Protein AF-A0AAN8ESZ0-F1 (afdb_monomer_lite)

Foldseek 3Di:
DDDDDDDDDDDDPDPPPPDPPPPPPPPPPPPPPPPQVWDWDFLLVVCVVLPDPAAWEQPQLVNLVCVVVRTDTDGQAAGETEAEPVRCVVPPPDDPPNHDYWYKYDPPPDQWIWTDDVAIFIAGDADFDDDRNYTYGPPSVLSSVRVVVGGDQQAPQDDPPDPDLQAPDDFVVVVVVVVVVQVVCVVLPWHKDWDDQQVVCCRYRVTRRRPDPDTDIDTPPVSDDVVSVVVQCVCPPHHDPDDDDDDFLLVVCVVLPDPAAWEQPQLVNLVCVVVRNDDDDQAAGETEAEPVCVVVPPPDDPVSHDYWYWYDDPPDQWIWTDDVATFTAGDADFDDRRNYTYGPPSVLVSVRVLVGGDAQAPQDDQPDPDQAAPDDFVVQVVVVVVVQVVLVVLVWHKDFDDQQLLCCRQRVGRRRPDPDGDIDTWLVSDDPVVVVVLCQCPPHHDFKFADDRPPDDTPPPPSPDDVVVRCCQFANPVSNHDPPDPPDDSQPRTPNHDDDDDDDPVVCVVGIDGHDHDPDDD

Radius of gyration: 37.1 Å; chains: 1; bounding box: 101×62×95 Å

Secondary structure (DSSP, 8-state):
--------------------------------------EEE-HHHHHHHH--SS-EEE--HHHHHHHHTT-EEE-SSPEEEEEEGGGGGGSTT---TTEEEEEEE--TT-SEEEEESSSEEEEE---EEEETTEEEESSHHHHHHHHHH-B-----------S----SS-HHHHHHHHHHHHHHHHHTT---EE-HHHHHHHHHHSS--TT-S---EE--GGG--HHHHHHHHHTSSS-------PPPHHHHHHHH--SS-EEE--HHHHHHHHTT-----SSPEEEEEEGGGGGGGTT---TTEEEEEEE--TTSSEEEEESSSEEEEE---EEEETTEEEESSHHHHHHHHHT-B-----------S----SS-HHHHHHHHHHHHHHHHTTT---EE-HHHHHHHHHHSS--TT-S---EE--GGG--HHHHHHHHHTSSS---EEES-TT-S--TTSSTTS-THHHHHHHH-TTTTS----TT--HHHHSTT--------HHHHHHHEEE---PPPP-

Structure (mmCIF, N/CA/C/O backbone):
data_AF-A0AAN8ESZ0-F1
#
_entry.id   AF-A0AAN8ESZ0-F1
#
loop_
_atom_site.group_PDB
_atom_site.id
_atom_site.type_symbol
_atom_site.label_atom_id
_atom_site.label_alt_id
_atom_site.label_comp_id
_atom_site.label_asym_id
_atom_site.label_entity_id
_atom_site.label_seq_id
_atom_site.pdbx_PDB_ins_code
_atom_site.Cartn_x
_atom_site.Cartn_y
_atom_site.Cartn_z
_atom_site.occupancy
_atom_site.B_iso_or_equiv
_atom_site.auth_seq_id
_atom_site.auth_comp_id
_atom_site.auth_asym_id
_atom_site.auth_atom_id
_atom_site.pdbx_PDB_model_num
ATOM 1 N N . MET A 1 1 ? 65.295 -17.197 48.668 1.00 33.69 1 MET A N 1
ATOM 2 C CA . MET A 1 1 ? 65.569 -15.833 48.162 1.00 33.69 1 MET A CA 1
ATOM 3 C C . MET A 1 1 ? 64.250 -15.180 47.763 1.00 33.69 1 MET A C 1
ATOM 5 O O . MET A 1 1 ? 63.586 -15.771 46.934 1.00 33.69 1 MET A O 1
ATOM 9 N N . ARG A 1 2 ? 63.915 -14.032 48.394 1.00 28.88 2 ARG A N 1
ATOM 10 C CA . ARG A 1 2 ? 63.082 -12.872 47.951 1.00 28.88 2 ARG A CA 1
ATOM 11 C C . ARG A 1 2 ? 61.768 -13.123 47.170 1.00 28.88 2 ARG A C 1
ATOM 13 O O . ARG A 1 2 ? 61.773 -13.858 46.206 1.00 28.88 2 ARG A O 1
ATOM 20 N N . ARG A 1 3 ? 60.655 -12.402 47.352 1.00 33.53 3 ARG A N 1
ATOM 21 C CA . ARG A 1 3 ? 60.086 -11.440 48.327 1.00 33.53 3 ARG A CA 1
ATOM 22 C C . ARG A 1 3 ? 58.669 -11.103 47.782 1.00 33.53 3 ARG A C 1
ATOM 24 O O . ARG A 1 3 ? 58.384 -11.363 46.622 1.00 33.53 3 ARG A O 1
ATOM 31 N N . HIS A 1 4 ? 57.821 -10.543 48.640 1.00 33.81 4 HIS A N 1
ATOM 32 C CA . HIS A 1 4 ? 56.409 -10.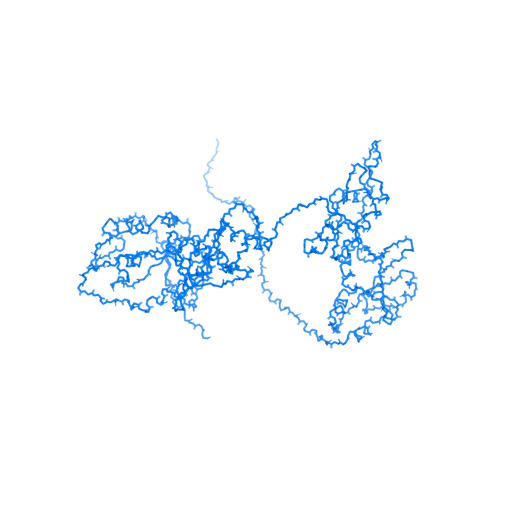147 48.477 1.00 33.81 4 HIS A CA 1
ATOM 33 C C . HIS A 1 4 ? 56.039 -9.304 47.229 1.00 33.81 4 HIS A C 1
ATOM 35 O O . HIS A 1 4 ? 56.905 -8.611 46.706 1.00 33.81 4 HIS A O 1
ATOM 41 N N . TRP A 1 5 ? 54.749 -9.267 46.841 1.00 28.98 5 TRP A N 1
ATOM 42 C CA . TRP A 1 5 ? 53.805 -8.137 47.063 1.00 28.98 5 TRP A CA 1
ATOM 43 C C . TRP A 1 5 ? 52.435 -8.365 46.372 1.00 28.98 5 TRP A C 1
ATOM 45 O O . TRP A 1 5 ? 52.357 -8.796 45.226 1.00 28.98 5 TRP A O 1
ATOM 55 N N . LEU A 1 6 ? 51.360 -8.044 47.101 1.00 33.94 6 LEU A N 1
ATOM 56 C CA . LEU A 1 6 ? 50.016 -7.699 46.603 1.00 33.94 6 LEU A CA 1
ATOM 57 C C . LEU A 1 6 ? 50.038 -6.304 45.941 1.00 33.94 6 LEU A C 1
ATOM 59 O O . LEU A 1 6 ? 50.842 -5.490 46.369 1.00 33.94 6 LEU A O 1
ATOM 63 N N . PHE A 1 7 ? 49.136 -6.017 44.987 1.00 28.28 7 PHE A N 1
ATOM 64 C CA . PHE A 1 7 ? 48.244 -4.826 44.885 1.00 28.28 7 PHE A CA 1
ATOM 65 C C . PHE A 1 7 ? 47.735 -4.590 43.431 1.00 28.28 7 PHE A C 1
ATOM 67 O O . PHE A 1 7 ? 48.502 -4.258 42.539 1.00 28.28 7 PHE A O 1
ATOM 74 N N . ILE A 1 8 ? 46.420 -4.795 43.232 1.00 32.09 8 ILE A N 1
ATOM 75 C CA . ILE A 1 8 ? 45.377 -3.830 42.782 1.00 32.09 8 ILE A CA 1
ATOM 76 C C . ILE A 1 8 ? 45.562 -2.987 41.486 1.00 32.09 8 ILE A C 1
ATOM 78 O O . ILE A 1 8 ? 46.419 -2.118 41.448 1.00 32.09 8 ILE A O 1
ATOM 82 N N . ILE A 1 9 ? 44.591 -3.183 40.554 1.00 32.25 9 ILE A N 1
ATOM 83 C CA . ILE A 1 9 ? 43.847 -2.256 39.632 1.00 32.25 9 ILE A CA 1
ATOM 84 C C . ILE A 1 9 ? 44.745 -1.371 38.710 1.00 32.25 9 ILE A C 1
ATOM 86 O O . ILE A 1 9 ? 45.661 -0.724 39.180 1.00 32.25 9 ILE A O 1
ATOM 90 N N . ILE A 1 10 ? 44.589 -1.228 37.383 1.00 30.02 10 ILE A N 1
ATOM 91 C CA . ILE A 1 10 ? 43.442 -0.775 36.571 1.00 30.02 10 ILE A CA 1
ATOM 92 C C . ILE A 1 10 ? 43.745 -1.000 35.062 1.00 30.02 10 ILE A C 1
ATOM 94 O O . ILE A 1 10 ? 44.902 -1.014 34.659 1.00 30.02 10 ILE A O 1
ATOM 98 N N . LEU A 1 11 ? 42.676 -0.989 34.252 1.00 30.67 11 LEU A N 1
ATOM 99 C CA . LEU A 1 11 ? 42.562 -0.449 32.881 1.00 30.67 11 LEU A CA 1
ATOM 100 C C . LEU A 1 11 ? 42.791 -1.372 31.666 1.00 30.67 11 LEU A C 1
ATOM 102 O O . LEU A 1 11 ? 43.859 -1.923 31.435 1.00 30.67 11 LEU A O 1
ATOM 106 N N . SER A 1 12 ? 41.771 -1.322 30.798 1.00 31.59 12 SER A N 1
ATOM 107 C CA . SER A 1 12 ? 41.772 -1.541 29.341 1.00 31.59 12 SER A CA 1
ATOM 108 C C . SER A 1 12 ? 41.396 -2.922 28.787 1.00 31.59 12 SER A C 1
ATOM 110 O O . SER A 1 12 ? 42.087 -3.500 27.958 1.00 31.59 12 SER A O 1
ATOM 112 N N . SER A 1 13 ? 40.185 -3.391 29.098 1.00 35.81 13 SER A N 1
ATOM 113 C CA . SER A 1 13 ? 39.407 -4.126 28.093 1.00 35.81 13 SER A CA 1
ATOM 114 C C . SER A 1 13 ? 38.679 -3.114 27.202 1.00 35.81 13 SER A C 1
ATOM 116 O O . SER A 1 13 ? 37.660 -2.539 27.574 1.00 35.81 13 SER A O 1
ATOM 118 N N . ILE A 1 14 ? 39.251 -2.859 26.025 1.00 37.50 14 ILE A N 1
ATOM 119 C CA . ILE A 1 14 ? 38.592 -2.168 24.915 1.00 37.50 14 ILE A CA 1
ATOM 120 C C . ILE A 1 14 ? 37.716 -3.208 24.203 1.00 37.50 14 ILE A C 1
ATOM 122 O O . ILE A 1 14 ? 38.262 -4.057 23.498 1.00 37.50 14 ILE A O 1
ATOM 126 N N . PRO A 1 15 ? 36.376 -3.176 24.296 1.00 38.47 15 PRO A N 1
ATOM 127 C CA . PRO A 1 15 ? 35.593 -3.520 23.130 1.00 38.47 15 PRO A CA 1
ATOM 128 C C . PRO A 1 15 ? 35.748 -2.350 22.156 1.00 38.47 15 PRO A C 1
ATOM 130 O O . PRO A 1 15 ? 35.459 -1.201 22.495 1.00 38.47 15 PRO A O 1
ATOM 133 N N . ILE A 1 16 ? 36.240 -2.628 20.949 1.00 34.19 16 ILE A N 1
ATOM 134 C CA . ILE A 1 16 ? 36.165 -1.681 19.838 1.00 34.19 16 ILE A CA 1
ATOM 135 C C . ILE A 1 16 ? 34.673 -1.461 19.574 1.00 34.19 16 ILE A C 1
ATOM 137 O O . ILE A 1 16 ? 34.026 -2.237 18.876 1.00 34.19 16 ILE A O 1
ATOM 141 N N . LEU A 1 17 ? 34.110 -0.416 20.176 1.00 30.70 17 LEU A N 1
ATOM 142 C CA . LEU A 1 17 ? 32.884 0.198 19.705 1.00 30.70 17 LEU A CA 1
ATOM 143 C C . LEU A 1 17 ? 33.327 1.306 18.751 1.00 30.70 17 LEU A C 1
ATOM 145 O O . LEU A 1 17 ? 33.801 2.358 19.182 1.00 30.70 17 LEU A O 1
ATOM 149 N N . LEU A 1 18 ? 33.214 1.056 17.447 1.00 26.67 18 LEU A N 1
ATOM 150 C CA . LEU A 1 18 ? 33.277 2.116 16.447 1.00 26.67 18 LEU A CA 1
ATOM 151 C C . LEU A 1 18 ? 32.110 3.074 16.704 1.00 26.67 18 LEU A C 1
ATOM 153 O O . LEU A 1 18 ? 30.980 2.855 16.272 1.00 26.67 18 LEU A O 1
ATOM 157 N N . PHE A 1 19 ? 32.394 4.141 17.443 1.00 24.61 19 PHE A N 1
ATOM 158 C CA . PHE A 1 19 ? 31.539 5.309 17.545 1.00 24.61 19 PHE A CA 1
ATOM 159 C C . PHE A 1 19 ? 31.747 6.148 16.280 1.00 24.61 19 PHE A C 1
ATOM 161 O O . PHE A 1 19 ? 32.675 6.950 16.195 1.00 24.61 19 PHE A O 1
ATOM 168 N N . PHE A 1 20 ? 30.860 6.008 15.295 1.00 29.19 20 PHE A N 1
ATOM 169 C CA . PHE A 1 20 ? 30.641 7.101 14.353 1.00 29.19 20 PHE A CA 1
ATOM 170 C C . PHE A 1 20 ? 29.794 8.161 15.057 1.00 29.19 20 PHE A C 1
ATOM 172 O O . PHE A 1 20 ? 28.565 8.122 15.042 1.00 29.19 20 PHE A O 1
ATOM 179 N N . ILE A 1 21 ? 30.460 9.132 15.686 1.00 25.30 21 ILE A N 1
ATOM 180 C CA . ILE A 1 21 ? 29.839 10.420 15.991 1.00 25.30 21 ILE A CA 1
ATOM 181 C C . ILE A 1 21 ? 29.748 11.177 14.665 1.00 25.30 21 ILE A C 1
ATOM 183 O O . ILE A 1 21 ? 30.644 11.940 14.308 1.00 25.30 21 ILE A O 1
ATOM 187 N N . PHE A 1 22 ? 28.644 11.015 13.937 1.00 28.17 22 PHE A N 1
ATOM 188 C CA . PHE A 1 22 ? 28.219 12.093 13.053 1.00 28.17 22 PHE A CA 1
ATOM 189 C C . PHE A 1 22 ? 27.623 13.182 13.933 1.00 28.17 22 PHE A C 1
ATOM 191 O O . PHE A 1 22 ? 26.449 13.166 14.302 1.00 28.17 22 PHE A O 1
ATOM 198 N N . LYS A 1 23 ? 28.467 14.153 14.285 1.00 24.92 23 LYS A N 1
ATOM 199 C CA . LYS A 1 23 ? 28.004 15.446 14.764 1.00 24.92 23 LYS A CA 1
ATOM 200 C C . LYS A 1 23 ? 27.279 16.097 13.594 1.00 24.92 23 LYS A C 1
ATOM 202 O O . LYS A 1 23 ? 27.895 16.754 12.758 1.00 24.92 23 LYS A O 1
ATOM 207 N N . SER A 1 24 ? 25.962 15.919 13.550 1.00 28.09 24 SER A N 1
ATOM 208 C CA . SER A 1 24 ? 25.091 16.858 12.862 1.00 28.09 24 SER A CA 1
ATOM 209 C C . SER A 1 24 ? 25.285 18.206 13.551 1.00 28.09 24 SER A C 1
ATOM 211 O O . SER A 1 24 ? 24.649 18.536 14.551 1.00 28.09 24 SER A O 1
ATOM 213 N N . ARG A 1 25 ? 26.223 19.005 13.033 1.00 28.64 25 ARG A N 1
ATOM 214 C CA . ARG A 1 25 ? 25.952 20.428 12.969 1.00 28.64 25 ARG A CA 1
ATOM 215 C C . ARG A 1 25 ? 24.773 20.525 12.019 1.00 28.64 25 ARG A C 1
ATOM 217 O O . ARG A 1 25 ? 24.943 20.415 10.808 1.00 28.64 25 ARG A O 1
ATOM 224 N N . ASN A 1 26 ? 23.602 20.760 12.595 1.00 29.20 26 ASN A N 1
ATOM 225 C CA . ASN A 1 26 ? 22.542 21.473 11.914 1.00 29.20 26 ASN A CA 1
ATOM 226 C C . ASN A 1 26 ? 23.102 22.878 11.629 1.00 29.20 26 ASN A C 1
ATOM 228 O O . ASN A 1 26 ? 22.824 23.852 12.322 1.00 29.20 26 ASN A O 1
ATOM 232 N N . VAL A 1 27 ? 24.012 22.968 10.655 1.00 28.72 27 VAL A N 1
ATOM 233 C CA . VAL A 1 27 ? 24.152 24.190 9.894 1.00 28.72 27 VAL A CA 1
ATOM 234 C C . VAL A 1 27 ? 22.808 24.258 9.206 1.00 28.72 27 VAL A C 1
ATOM 236 O O . VAL A 1 27 ? 22.515 23.433 8.342 1.00 28.72 27 VAL A O 1
ATOM 239 N N . ASN A 1 28 ? 21.986 25.216 9.627 1.00 29.22 28 ASN A N 1
ATOM 240 C CA . ASN A 1 28 ? 21.052 25.847 8.721 1.00 29.22 28 ASN A CA 1
ATOM 241 C C . ASN A 1 28 ? 21.876 26.261 7.498 1.00 29.22 28 ASN A C 1
ATOM 243 O O . ASN A 1 28 ? 22.350 27.391 7.392 1.00 29.22 28 ASN A O 1
ATOM 247 N N . ARG A 1 29 ? 22.067 25.336 6.553 1.00 28.48 29 ARG A N 1
ATOM 248 C CA . ARG A 1 29 ? 22.160 25.710 5.164 1.00 28.48 29 ARG A CA 1
ATOM 249 C C . ARG A 1 29 ? 20.761 26.240 4.929 1.00 28.48 29 ARG A C 1
ATOM 251 O O . ARG A 1 29 ? 19.842 25.488 4.626 1.00 28.48 29 ARG A O 1
ATOM 258 N N . LYS A 1 30 ? 20.604 27.554 5.136 1.00 26.92 30 LYS A N 1
ATOM 259 C CA . LYS A 1 30 ? 19.754 28.328 4.248 1.00 26.92 30 LYS A CA 1
ATOM 260 C C . LYS A 1 30 ? 20.140 27.809 2.875 1.00 26.92 30 LYS A C 1
ATOM 262 O O . LYS A 1 30 ? 21.242 28.073 2.391 1.00 26.92 30 LYS A O 1
ATOM 267 N N . VAL A 1 31 ? 19.295 26.939 2.333 1.00 26.72 31 VAL A N 1
ATOM 268 C CA . VAL A 1 31 ? 19.228 26.759 0.903 1.00 26.72 31 VAL A CA 1
ATOM 269 C C . VAL A 1 31 ? 18.906 28.170 0.458 1.00 26.72 31 VAL A C 1
ATOM 271 O O . VAL A 1 31 ? 17.784 28.643 0.611 1.00 26.72 31 VAL A O 1
ATOM 274 N N . TRP A 1 32 ? 19.941 28.897 0.052 1.00 25.30 32 TRP A N 1
ATOM 275 C CA . TRP A 1 32 ? 19.754 29.986 -0.870 1.00 25.30 32 TRP A CA 1
ATOM 276 C C . TRP A 1 32 ? 19.209 29.294 -2.111 1.00 25.30 32 TRP A C 1
ATOM 278 O O . TRP A 1 32 ? 19.952 28.889 -3.000 1.00 25.30 32 TRP A O 1
ATOM 288 N N . ILE A 1 33 ? 17.891 29.099 -2.135 1.00 29.64 33 ILE A N 1
ATOM 289 C CA . ILE A 1 33 ? 17.166 29.278 -3.370 1.00 29.64 33 ILE A CA 1
ATOM 290 C C . ILE A 1 33 ? 17.525 30.724 -3.692 1.00 29.64 33 ILE A C 1
ATOM 292 O O . ILE A 1 33 ? 16.987 31.656 -3.101 1.00 29.64 33 ILE A O 1
ATOM 296 N N . LYS A 1 34 ? 18.548 30.926 -4.533 1.00 30.30 34 LYS A N 1
ATOM 297 C CA . LYS A 1 34 ? 18.461 32.067 -5.428 1.00 30.30 34 LYS A CA 1
ATOM 298 C C . LYS A 1 34 ? 17.114 31.827 -6.089 1.00 30.30 34 LYS A C 1
ATOM 300 O O . LYS A 1 34 ? 16.981 30.861 -6.840 1.00 30.30 34 LYS A O 1
ATOM 305 N N . GLU A 1 35 ? 16.105 32.607 -5.718 1.00 37.31 35 GLU A N 1
ATOM 306 C CA . GLU A 1 35 ? 15.020 32.890 -6.641 1.00 37.31 35 GLU A CA 1
ATOM 307 C C . GLU A 1 35 ? 15.723 33.506 -7.846 1.00 37.31 35 GLU A C 1
ATOM 309 O O . GLU A 1 35 ? 15.986 34.704 -7.908 1.00 37.31 35 GLU A O 1
ATOM 314 N N . TYR A 1 36 ? 16.189 32.639 -8.744 1.00 41.91 36 TYR A N 1
ATOM 315 C CA . TYR A 1 36 ? 16.471 33.043 -10.097 1.00 41.91 36 TYR A CA 1
ATOM 316 C C . TYR A 1 36 ? 15.128 33.552 -10.599 1.00 41.91 36 TYR A C 1
ATOM 318 O O . TYR A 1 36 ? 14.111 32.864 -10.488 1.00 41.91 36 TYR A O 1
ATOM 326 N N . LEU A 1 37 ? 15.117 34.808 -11.028 1.00 47.06 37 LEU A N 1
ATOM 327 C CA . LEU A 1 37 ? 13.980 35.439 -11.673 1.00 47.06 37 LEU A CA 1
ATOM 328 C C . LEU A 1 37 ? 13.722 34.683 -12.983 1.00 47.06 37 LEU A C 1
ATOM 330 O O . LEU A 1 37 ? 14.183 35.086 -14.045 1.00 47.06 37 LEU A O 1
ATOM 334 N N . ASN A 1 38 ? 13.040 33.544 -12.898 1.00 59.03 38 ASN A N 1
ATOM 335 C CA . ASN A 1 38 ? 12.639 32.763 -14.053 1.00 59.03 38 ASN A CA 1
ATOM 336 C C . ASN A 1 38 ? 11.447 33.477 -14.682 1.00 59.03 38 ASN A C 1
ATOM 338 O O . ASN A 1 38 ? 10.304 33.312 -14.255 1.00 59.03 38 ASN A O 1
ATOM 342 N N . THR A 1 39 ? 11.706 34.296 -15.694 1.00 72.94 39 THR A N 1
ATOM 343 C CA . THR A 1 39 ? 10.639 34.871 -16.507 1.00 72.94 39 THR A CA 1
ATOM 344 C C . THR A 1 39 ? 10.076 33.785 -17.409 1.00 72.94 39 THR A C 1
ATOM 346 O O . THR A 1 39 ? 10.789 33.206 -18.232 1.00 72.94 39 THR A O 1
ATOM 349 N N . GLN A 1 40 ? 8.790 33.480 -17.233 1.00 83.06 40 GLN A N 1
ATOM 350 C CA . GLN A 1 40 ? 8.070 32.624 -18.166 1.00 83.06 40 GLN A CA 1
ATOM 351 C C . GLN A 1 40 ? 8.002 33.336 -19.518 1.00 83.06 40 GLN A C 1
ATOM 353 O O . GLN A 1 40 ? 7.608 34.499 -19.597 1.00 83.06 40 GLN A O 1
ATOM 358 N N . VAL A 1 41 ? 8.392 32.635 -20.575 1.00 87.81 41 VAL A N 1
ATOM 359 C CA . VAL A 1 41 ? 8.446 33.162 -21.940 1.00 87.81 41 VAL A CA 1
ATOM 360 C C . VAL A 1 41 ? 7.737 32.217 -22.900 1.00 87.81 41 VAL A C 1
ATOM 362 O O . VAL A 1 41 ? 7.486 31.051 -22.589 1.00 87.81 41 VAL A O 1
ATOM 365 N N . ASN A 1 42 ? 7.445 32.709 -24.103 1.00 91.88 42 ASN A N 1
ATOM 366 C CA . ASN A 1 42 ? 7.083 31.828 -25.205 1.00 91.88 42 ASN A CA 1
ATOM 367 C C . ASN A 1 42 ? 8.275 30.912 -25.543 1.00 91.88 42 ASN A C 1
ATOM 369 O O . ASN A 1 42 ? 9.428 31.344 -25.534 1.00 91.88 42 ASN A O 1
ATOM 373 N N . CYS A 1 43 ? 8.002 29.650 -25.858 1.00 91.69 43 CYS A N 1
ATOM 374 C CA . CYS A 1 43 ? 9.016 28.691 -26.267 1.00 91.69 43 CYS A CA 1
ATOM 375 C C . CYS A 1 43 ? 9.771 29.110 -27.536 1.00 91.69 43 CYS A C 1
ATOM 377 O O . CYS A 1 43 ? 10.956 28.808 -27.638 1.00 91.69 43 CYS A O 1
ATOM 379 N N . SER A 1 44 ? 9.153 29.871 -28.449 1.00 91.69 44 SER A N 1
ATOM 380 C CA . SER A 1 44 ? 9.876 30.466 -29.583 1.00 91.69 44 SER A CA 1
ATOM 381 C C . SER A 1 44 ? 10.966 31.440 -29.121 1.00 91.69 44 SER A C 1
ATOM 383 O O . SER A 1 44 ? 12.103 31.343 -29.568 1.00 91.69 44 SER A O 1
ATOM 385 N N . ALA A 1 45 ? 10.657 32.305 -28.149 1.00 90.75 45 ALA A N 1
ATOM 386 C CA . ALA A 1 45 ? 11.619 33.242 -27.572 1.00 90.75 45 ALA A CA 1
ATOM 387 C C . ALA A 1 45 ? 12.735 32.514 -26.804 1.00 90.75 45 ALA A C 1
ATOM 389 O O . ALA A 1 45 ? 13.896 32.908 -26.870 1.00 90.75 45 ALA A O 1
ATOM 390 N N . LEU A 1 46 ? 12.417 31.411 -26.112 1.00 92.25 46 LEU A N 1
ATOM 391 C CA . LEU A 1 46 ? 13.445 30.562 -25.500 1.00 92.25 46 LEU A CA 1
ATOM 392 C C . LEU A 1 46 ? 14.385 29.964 -26.559 1.00 92.25 46 LEU A C 1
ATOM 394 O O . LEU A 1 46 ? 15.598 29.960 -26.360 1.00 92.25 46 LEU A O 1
ATOM 398 N N . LEU A 1 47 ? 13.842 29.470 -27.675 1.00 93.12 47 LEU A N 1
ATOM 399 C CA . LEU A 1 47 ? 14.646 28.924 -28.768 1.00 93.12 47 LEU A CA 1
ATOM 400 C C . LEU A 1 47 ? 15.533 29.989 -29.412 1.00 93.12 47 LEU A C 1
ATOM 402 O O . LEU A 1 47 ? 16.687 29.691 -29.690 1.00 93.12 47 LEU A O 1
ATOM 406 N N . GLU A 1 48 ? 15.052 31.222 -29.576 1.00 91.62 48 GLU A N 1
ATOM 407 C CA . GLU A 1 48 ? 15.867 32.351 -30.049 1.00 91.62 48 GLU A CA 1
ATOM 408 C C . GLU A 1 48 ? 17.038 32.656 -29.106 1.00 91.62 48 GLU A C 1
ATOM 410 O O . GLU A 1 48 ? 18.162 32.847 -29.564 1.00 91.62 48 GLU A O 1
ATOM 415 N N . VAL A 1 49 ? 16.801 32.641 -27.788 1.00 89.94 49 VAL A N 1
ATOM 416 C CA . VAL A 1 49 ? 17.843 32.871 -26.769 1.00 89.94 49 VAL A CA 1
ATOM 417 C C . VAL A 1 49 ? 18.903 31.764 -26.774 1.00 89.94 49 VAL A C 1
ATOM 419 O O . VAL A 1 49 ? 20.083 32.034 -26.544 1.00 89.94 49 VAL A O 1
ATOM 422 N N . VAL A 1 50 ? 18.490 30.519 -27.015 1.00 91.81 50 VAL A N 1
ATOM 423 C CA . VAL A 1 50 ? 19.368 29.337 -27.006 1.00 91.81 50 VAL A CA 1
ATOM 424 C C . VAL A 1 50 ? 20.034 29.103 -28.368 1.00 91.81 50 VAL A C 1
ATOM 426 O O . VAL A 1 50 ? 21.003 28.348 -28.442 1.00 91.81 50 VAL A O 1
ATOM 429 N N . ASN A 1 51 ? 19.542 29.735 -29.438 1.00 92.81 51 ASN A N 1
ATOM 430 C CA . ASN A 1 51 ? 19.998 29.508 -30.804 1.00 92.81 51 ASN A CA 1
ATOM 431 C C . ASN A 1 51 ? 21.498 29.849 -30.966 1.00 92.81 51 ASN A C 1
ATOM 433 O O . ASN A 1 51 ? 21.894 31.012 -30.838 1.00 92.81 51 ASN A O 1
ATOM 437 N N . PRO A 1 52 ? 22.355 28.863 -31.270 1.00 91.81 52 PRO A N 1
ATOM 438 C CA . PRO A 1 52 ? 23.778 29.079 -31.472 1.00 91.81 52 PRO A CA 1
ATOM 439 C C . PRO A 1 52 ? 24.075 29.702 -32.849 1.00 91.81 52 PRO A C 1
ATOM 441 O O . PRO A 1 52 ? 23.280 29.588 -33.784 1.00 91.81 52 PRO A O 1
ATOM 444 N N . PRO A 1 53 ? 25.260 30.310 -33.033 1.00 89.69 53 PRO A N 1
ATOM 445 C CA . PRO A 1 53 ? 25.710 30.804 -34.338 1.00 89.69 53 PRO A CA 1
ATOM 446 C C . PRO A 1 53 ? 26.169 29.687 -35.302 1.00 89.69 53 PRO A C 1
ATOM 448 O O . PRO A 1 53 ? 26.719 29.974 -36.359 1.00 89.69 53 PRO A O 1
ATOM 451 N N . PHE A 1 54 ? 25.962 28.417 -34.951 1.00 88.94 54 PHE A N 1
ATOM 452 C CA . PHE A 1 54 ? 26.416 27.236 -35.687 1.00 88.94 54 PHE A CA 1
ATOM 453 C C . PHE A 1 54 ? 25.375 26.123 -35.601 1.00 88.94 54 PHE A C 1
ATOM 455 O O . PHE A 1 54 ? 24.631 26.058 -34.632 1.00 88.94 54 PHE A O 1
ATOM 462 N N . HIS A 1 55 ? 25.337 25.211 -36.570 1.00 91.94 55 HIS A N 1
ATOM 463 C CA . HIS A 1 55 ? 24.390 24.098 -36.528 1.00 91.94 55 HIS A CA 1
ATOM 464 C C . HIS A 1 55 ? 24.673 23.147 -35.357 1.00 91.94 55 HIS A C 1
ATOM 466 O O . HIS A 1 55 ? 25.778 22.612 -35.240 1.00 91.94 55 HIS A O 1
ATOM 472 N N . ALA A 1 56 ? 23.676 22.920 -34.500 1.00 94.31 56 ALA A N 1
ATOM 473 C CA . ALA A 1 56 ? 23.809 22.020 -33.360 1.00 94.31 56 ALA A CA 1
ATOM 474 C C . ALA A 1 56 ? 22.489 21.345 -32.986 1.00 94.31 56 ALA A C 1
ATOM 476 O O . ALA A 1 56 ? 21.415 21.930 -33.084 1.00 94.31 56 ALA A O 1
ATOM 477 N N . LEU A 1 57 ? 22.580 20.112 -32.498 1.00 96.12 57 LEU A N 1
ATOM 478 C CA . LEU A 1 57 ? 21.474 19.376 -31.904 1.00 96.12 57 LEU A CA 1
ATOM 479 C C . LEU A 1 57 ? 21.283 19.799 -30.445 1.00 96.12 57 LEU A C 1
ATOM 481 O O . LEU A 1 57 ? 22.204 19.709 -29.631 1.00 96.12 57 LEU A O 1
ATOM 485 N N . LEU A 1 58 ? 20.074 20.229 -30.098 1.00 97.19 58 LEU A N 1
ATOM 486 C CA . LEU A 1 58 ? 19.695 20.531 -28.725 1.00 97.19 58 LEU A CA 1
ATOM 487 C C . LEU A 1 58 ? 19.570 19.233 -27.918 1.00 97.19 58 LEU A C 1
ATOM 489 O O . LEU A 1 58 ? 18.692 18.413 -28.182 1.00 97.19 58 LEU A O 1
ATOM 493 N N . ILE A 1 59 ? 20.425 19.066 -26.905 1.00 96.75 59 ILE A N 1
ATOM 494 C CA . ILE A 1 59 ? 20.428 17.889 -26.014 1.00 96.75 59 ILE A CA 1
ATOM 495 C C . ILE A 1 59 ? 20.202 18.248 -24.541 1.00 96.75 59 ILE A C 1
ATOM 497 O O . ILE A 1 59 ? 20.227 17.378 -23.667 1.00 96.75 59 ILE A O 1
ATOM 501 N N . ASP A 1 60 ? 20.005 19.531 -24.244 1.00 96.06 60 ASP A N 1
ATOM 502 C CA . ASP A 1 60 ? 19.727 20.008 -22.898 1.00 96.06 60 ASP A CA 1
ATOM 503 C C . ASP A 1 60 ? 18.376 19.477 -22.414 1.00 96.06 60 ASP A C 1
ATOM 505 O O . ASP A 1 60 ? 17.310 19.929 -22.837 1.00 96.06 60 ASP A O 1
ATOM 509 N N . THR A 1 61 ? 18.417 18.504 -21.504 1.00 95.69 61 THR A N 1
ATOM 510 C CA . THR A 1 61 ? 17.217 17.785 -21.068 1.00 95.69 61 THR A CA 1
ATOM 511 C C . THR A 1 61 ? 16.196 18.689 -20.394 1.00 95.69 61 THR A C 1
ATOM 513 O O . THR A 1 61 ? 15.007 18.403 -20.465 1.00 95.69 61 THR A O 1
ATOM 516 N N . HIS A 1 62 ? 16.632 19.772 -19.751 1.00 93.81 62 HIS A N 1
ATOM 517 C CA . HIS A 1 62 ? 15.725 20.707 -19.093 1.00 93.81 62 HIS A CA 1
ATOM 518 C C . HIS A 1 62 ? 15.046 21.626 -20.112 1.00 93.81 62 HIS A C 1
ATOM 520 O O . HIS A 1 62 ? 13.840 21.826 -20.025 1.00 93.81 62 HIS A O 1
ATOM 526 N N . ILE A 1 63 ? 15.786 22.142 -21.105 1.00 94.31 63 ILE A N 1
ATOM 527 C CA . ILE A 1 63 ? 15.184 22.943 -22.189 1.00 94.31 63 ILE A CA 1
ATOM 528 C C . ILE A 1 63 ? 14.186 22.079 -22.966 1.00 94.31 63 ILE A C 1
ATOM 530 O O . ILE A 1 63 ? 13.052 22.490 -23.188 1.00 94.31 63 ILE A O 1
ATOM 534 N N . LEU A 1 64 ? 14.571 20.847 -23.298 1.00 96.62 64 LEU A N 1
ATOM 535 C CA . LEU A 1 64 ? 13.703 19.884 -23.970 1.00 96.62 64 LEU A CA 1
ATOM 536 C C . LEU A 1 64 ? 12.434 19.570 -23.156 1.00 96.62 64 LEU A C 1
ATOM 538 O O . LEU A 1 64 ? 11.339 19.575 -23.709 1.00 96.62 64 LEU A O 1
ATOM 542 N N . GLN A 1 65 ? 12.535 19.364 -21.840 1.00 95.38 65 GLN A N 1
ATOM 543 C CA . GLN A 1 65 ? 11.357 19.183 -20.975 1.00 95.38 65 GLN A CA 1
ATOM 544 C C . GLN A 1 65 ? 10.429 20.409 -20.972 1.00 95.38 65 GLN A C 1
ATOM 546 O O . GLN A 1 65 ? 9.204 20.258 -21.010 1.00 95.38 65 GLN A O 1
ATOM 551 N N . SER A 1 66 ? 10.992 21.617 -20.957 1.00 93.31 66 SER A N 1
ATOM 552 C CA . SER A 1 66 ? 10.223 22.863 -21.045 1.00 93.31 66 SER A CA 1
ATOM 553 C C . SER A 1 66 ? 9.494 22.995 -22.385 1.00 93.31 66 SER A C 1
ATOM 555 O O . SER A 1 66 ? 8.315 23.346 -22.401 1.00 93.31 66 SER A O 1
ATOM 557 N N . LEU A 1 67 ? 10.154 22.637 -23.494 1.00 94.75 67 LEU A N 1
ATOM 558 C CA . LEU A 1 67 ? 9.548 22.605 -24.830 1.00 94.75 67 LEU A CA 1
ATOM 559 C C . LEU A 1 67 ? 8.412 21.575 -24.909 1.00 94.75 67 LEU A C 1
ATOM 561 O O . LEU A 1 67 ? 7.311 21.914 -25.329 1.00 94.75 67 LEU A O 1
ATOM 565 N N . ALA A 1 68 ? 8.642 20.345 -24.438 1.00 93.25 68 ALA A N 1
ATOM 566 C CA . ALA A 1 68 ? 7.639 19.276 -24.459 1.00 93.25 68 ALA A CA 1
ATOM 567 C C . ALA A 1 68 ? 6.389 19.617 -23.630 1.00 93.25 68 ALA A C 1
ATOM 569 O O . ALA A 1 68 ? 5.274 19.265 -24.002 1.00 93.25 68 ALA A O 1
ATOM 570 N N . SER A 1 69 ? 6.566 20.326 -22.513 1.00 92.75 69 SER A N 1
ATOM 571 C CA . SER A 1 69 ? 5.460 20.761 -21.651 1.00 92.75 69 SER A CA 1
ATOM 572 C C . SER A 1 69 ? 4.835 22.099 -22.060 1.00 92.75 69 SER A C 1
ATOM 574 O O . SER A 1 69 ? 3.878 22.532 -21.415 1.00 92.75 69 SER A O 1
ATOM 576 N N . ASN A 1 70 ? 5.365 22.752 -23.101 1.00 92.12 70 ASN A N 1
ATOM 577 C CA . ASN A 1 70 ? 5.014 24.109 -23.525 1.00 92.12 70 ASN A CA 1
ATOM 578 C C . ASN A 1 70 ? 5.059 25.139 -22.372 1.00 92.12 70 ASN A C 1
ATOM 580 O O . ASN A 1 70 ? 4.240 26.055 -22.286 1.00 92.12 70 ASN A O 1
ATOM 584 N N . LYS A 1 71 ? 6.001 24.955 -21.437 1.00 92.25 71 LYS A N 1
ATOM 585 C CA . LYS A 1 71 ? 6.226 25.814 -20.263 1.00 92.25 71 LYS A CA 1
ATOM 586 C C . LYS A 1 71 ? 7.682 26.251 -20.253 1.00 92.25 71 LYS A C 1
ATOM 588 O O . LYS A 1 71 ? 8.533 25.614 -19.636 1.00 92.25 71 LYS A O 1
ATOM 593 N N . CYS A 1 72 ? 7.963 27.322 -20.983 1.00 91.31 72 CYS A N 1
ATOM 594 C CA . CYS A 1 72 ? 9.318 27.793 -21.227 1.00 91.31 72 CYS A CA 1
ATOM 595 C C . CYS A 1 72 ? 9.718 28.938 -20.293 1.00 91.31 72 CYS A C 1
ATOM 597 O O . CYS A 1 72 ? 8.928 29.833 -19.996 1.00 91.31 72 CYS A O 1
ATOM 599 N N . TYR A 1 73 ? 10.969 28.897 -19.840 1.00 86.81 73 TYR A N 1
ATOM 600 C CA . TYR A 1 73 ? 11.558 29.870 -18.925 1.00 86.81 73 TYR A CA 1
ATOM 601 C C . TYR A 1 73 ? 12.951 30.231 -19.423 1.00 86.81 73 TYR A C 1
ATOM 603 O O . TYR A 1 73 ? 13.693 29.347 -19.859 1.00 86.81 73 TYR A O 1
ATOM 611 N N . THR A 1 74 ? 13.313 31.507 -19.350 1.00 79.94 74 THR A N 1
ATOM 612 C CA . THR A 1 74 ? 14.700 31.930 -19.566 1.00 79.94 74 THR A CA 1
ATOM 613 C C . THR A 1 74 ? 15.478 31.789 -18.267 1.00 79.94 74 THR A C 1
ATOM 615 O O . THR A 1 74 ? 15.066 32.309 -17.233 1.00 79.94 74 THR A O 1
ATOM 618 N N . GLU A 1 75 ? 16.612 31.097 -18.327 1.00 77.06 75 GLU A N 1
ATOM 619 C CA . GLU A 1 75 ? 17.515 30.893 -17.196 1.00 77.06 75 GLU A CA 1
ATOM 620 C C . GLU A 1 75 ? 18.939 31.271 -17.613 1.00 77.06 75 GLU A C 1
ATOM 622 O O . GLU A 1 75 ? 19.377 30.929 -18.713 1.00 77.06 75 GLU A O 1
ATOM 627 N N . GLU A 1 76 ? 19.690 31.932 -16.728 1.00 74.44 76 GLU A N 1
ATOM 628 C CA . GLU A 1 76 ? 21.127 32.165 -16.917 1.00 74.44 76 GLU A CA 1
ATOM 629 C C . GLU A 1 76 ? 21.915 30.867 -16.679 1.00 74.44 76 GLU A C 1
ATOM 631 O O . GLU A 1 76 ? 22.590 30.685 -15.663 1.00 74.44 76 GLU A O 1
ATOM 636 N N . ARG A 1 77 ? 21.815 29.922 -17.617 1.00 83.69 77 ARG A N 1
ATOM 637 C CA . ARG A 1 77 ? 22.614 28.693 -17.621 1.00 83.69 77 ARG A CA 1
ATOM 638 C C . ARG A 1 77 ? 23.140 28.370 -19.007 1.00 83.69 77 ARG A C 1
ATOM 640 O O . ARG A 1 77 ? 22.587 28.791 -20.018 1.00 83.69 77 ARG A O 1
ATOM 647 N N . ARG A 1 78 ? 24.222 27.592 -19.039 1.00 89.81 78 ARG A N 1
ATOM 648 C CA . ARG A 1 78 ? 24.815 27.127 -20.293 1.00 89.81 78 ARG A CA 1
ATOM 649 C C . ARG A 1 78 ? 23.906 26.080 -20.921 1.00 89.81 78 ARG A C 1
ATOM 651 O O . ARG A 1 78 ? 23.636 25.066 -20.282 1.00 89.81 78 ARG A O 1
ATOM 658 N N . ALA A 1 79 ? 23.452 26.323 -22.146 1.00 92.25 79 ALA A N 1
ATOM 659 C CA . ALA A 1 79 ? 22.650 25.344 -22.867 1.00 92.25 79 ALA A CA 1
ATOM 660 C C . ALA A 1 79 ? 23.543 24.218 -23.393 1.00 92.25 79 ALA A C 1
ATOM 662 O O . ALA A 1 79 ? 24.630 24.468 -23.924 1.00 92.25 79 ALA A O 1
ATOM 663 N N . ARG A 1 80 ? 23.080 22.978 -23.243 1.00 95.12 80 ARG A N 1
ATOM 664 C CA . ARG A 1 80 ? 23.810 21.795 -23.697 1.00 95.12 80 ARG A CA 1
ATOM 665 C C . ARG A 1 80 ? 23.477 21.430 -25.143 1.00 95.12 80 ARG A C 1
ATOM 667 O O . ARG A 1 80 ? 22.321 21.142 -25.462 1.00 95.12 80 ARG A O 1
ATOM 674 N N . LEU A 1 81 ? 24.493 21.406 -26.001 1.00 95.38 81 LEU A N 1
ATOM 675 C CA . LEU A 1 81 ? 24.368 21.216 -27.446 1.00 95.38 81 LEU A CA 1
ATOM 676 C C . LEU A 1 81 ? 25.313 20.112 -27.939 1.00 95.38 81 LEU A C 1
ATOM 678 O O . LEU A 1 81 ? 26.396 19.921 -27.390 1.00 95.38 81 LEU A O 1
ATOM 682 N N . ALA A 1 82 ? 24.913 19.393 -28.986 1.00 94.44 82 ALA A N 1
ATOM 683 C CA . ALA A 1 82 ? 25.731 18.385 -29.648 1.00 94.44 82 ALA A CA 1
ATOM 684 C C . ALA A 1 82 ? 26.014 18.782 -31.101 1.00 94.44 82 ALA A C 1
ATOM 686 O O . ALA A 1 82 ? 25.102 19.150 -31.837 1.00 94.44 82 ALA A O 1
ATOM 687 N N . ILE A 1 83 ? 27.272 18.690 -31.523 1.00 92.62 83 ILE A N 1
ATOM 688 C CA . ILE A 1 83 ? 27.717 19.088 -32.864 1.00 92.62 83 ILE A CA 1
ATOM 689 C C . ILE A 1 83 ? 28.223 17.864 -33.620 1.00 92.62 83 ILE A C 1
ATOM 691 O O . ILE A 1 83 ? 28.897 17.015 -33.036 1.00 92.62 83 ILE A O 1
ATOM 695 N N . ASP A 1 84 ? 27.901 17.769 -34.910 1.00 90.44 84 ASP A N 1
ATOM 696 C CA . ASP A 1 84 ? 28.413 16.683 -35.744 1.00 90.44 84 ASP A CA 1
ATOM 697 C C . ASP A 1 84 ? 29.940 16.816 -35.878 1.00 90.44 84 ASP A C 1
ATOM 699 O O . ASP A 1 84 ? 30.453 17.894 -36.196 1.00 90.44 84 ASP A O 1
ATOM 703 N N . VAL A 1 85 ? 30.677 15.729 -35.641 1.00 88.81 85 VAL A N 1
ATOM 704 C CA . VAL A 1 85 ? 32.140 15.669 -35.800 1.00 88.81 85 VAL A CA 1
ATOM 705 C C . VAL A 1 85 ? 32.571 16.109 -37.205 1.00 88.81 85 VAL A C 1
ATOM 707 O O . VAL A 1 85 ? 33.621 16.721 -37.358 1.00 88.81 85 VAL A O 1
ATOM 710 N N . LEU A 1 86 ? 31.760 15.883 -38.241 1.00 83.38 86 LEU A N 1
ATOM 711 C CA . LEU A 1 86 ? 32.073 16.344 -39.599 1.00 83.38 86 LEU A CA 1
ATOM 712 C C . LEU A 1 86 ? 31.966 17.870 -39.756 1.00 83.38 86 LEU A C 1
ATOM 714 O O . LEU A 1 86 ? 32.610 18.453 -40.626 1.00 83.38 86 LEU A O 1
ATOM 718 N N . SER A 1 87 ? 31.184 18.531 -38.903 1.00 74.88 87 SER A N 1
ATOM 719 C CA . SER A 1 87 ? 31.011 19.988 -38.884 1.00 74.88 87 SER A CA 1
ATOM 720 C C . SER A 1 87 ? 31.967 20.698 -37.911 1.00 74.88 87 SER A C 1
ATOM 722 O O . SER A 1 87 ? 31.978 21.932 -37.859 1.00 74.88 87 SER A O 1
ATOM 724 N N . SER A 1 88 ? 32.798 19.954 -37.163 1.00 65.75 88 SER A N 1
ATOM 725 C CA . SER A 1 88 ? 33.629 20.485 -36.069 1.00 65.75 88 SER A CA 1
ATOM 726 C C . SER A 1 88 ? 34.791 21.370 -36.528 1.00 65.75 88 SER A C 1
ATOM 728 O O . SER A 1 88 ? 35.197 22.266 -35.790 1.00 65.75 88 SER A O 1
ATOM 730 N N . ASN A 1 89 ? 35.313 21.170 -37.745 1.00 59.25 89 ASN A N 1
ATOM 731 C CA . ASN A 1 89 ? 36.452 21.940 -38.273 1.00 59.25 89 ASN A CA 1
ATOM 732 C C . ASN A 1 89 ? 36.168 23.453 -38.378 1.00 59.25 89 ASN A C 1
ATOM 734 O O . ASN A 1 89 ? 37.096 24.258 -38.387 1.00 59.25 89 ASN A O 1
ATOM 738 N N . SER A 1 90 ? 34.891 23.842 -38.393 1.00 56.41 90 SER A N 1
ATOM 739 C CA . SER A 1 90 ? 34.411 25.229 -38.473 1.00 56.41 90 SER A CA 1
ATOM 740 C C . SER A 1 90 ? 34.414 25.977 -37.127 1.00 56.41 90 SER A C 1
ATOM 742 O O . SER A 1 90 ? 34.287 27.196 -37.114 1.00 56.41 90 SER A O 1
ATOM 744 N N . LEU A 1 91 ? 34.541 25.270 -35.995 1.00 62.81 91 LEU A N 1
ATOM 745 C CA . LEU A 1 91 ? 34.254 25.789 -34.642 1.00 62.81 91 LEU A CA 1
ATOM 746 C C . LEU A 1 91 ? 35.488 26.053 -33.770 1.00 62.81 91 LEU A C 1
ATOM 748 O O . LEU A 1 91 ? 35.374 26.574 -32.665 1.00 62.81 91 LEU A O 1
ATOM 752 N N . ILE A 1 92 ? 36.683 25.716 -34.256 1.00 54.75 92 ILE A N 1
ATOM 753 C CA . ILE A 1 92 ? 37.918 25.672 -33.452 1.00 54.75 92 ILE A CA 1
ATOM 754 C C . ILE A 1 92 ? 38.482 27.082 -33.131 1.00 54.75 92 ILE A C 1
ATOM 756 O O . ILE A 1 92 ? 39.489 27.203 -32.440 1.00 54.75 92 ILE A O 1
ATOM 760 N N . LYS A 1 93 ? 37.833 28.174 -33.566 1.00 49.09 93 LYS A N 1
ATOM 761 C CA . LYS A 1 93 ? 38.347 29.548 -33.388 1.00 49.09 93 LYS A CA 1
ATOM 762 C C . LYS A 1 93 ? 37.663 30.406 -32.316 1.00 49.09 93 LYS A C 1
ATOM 764 O O . LYS A 1 93 ? 38.186 31.480 -32.034 1.00 49.09 93 LYS A O 1
ATOM 769 N N . GLU A 1 94 ? 36.580 29.964 -31.669 1.00 57.97 94 GLU A N 1
ATOM 770 C CA . GLU A 1 94 ? 35.871 30.799 -30.683 1.00 57.97 94 GLU A CA 1
ATOM 771 C C . GLU A 1 94 ? 35.468 30.046 -29.404 1.00 57.97 94 GLU A C 1
ATOM 773 O O . GLU A 1 94 ? 34.845 28.985 -29.426 1.00 57.97 94 GLU A O 1
ATOM 778 N N . HIS A 1 95 ? 35.798 30.622 -28.243 1.00 62.00 95 HIS A N 1
ATOM 779 C CA . HIS A 1 95 ? 35.342 30.122 -26.947 1.00 62.00 95 HIS A CA 1
ATOM 780 C C . HIS A 1 95 ? 33.876 30.512 -26.703 1.00 62.00 95 HIS A C 1
ATOM 782 O O . HIS A 1 95 ? 33.579 31.608 -26.226 1.00 62.00 95 HIS A O 1
ATOM 788 N N . HIS A 1 96 ? 32.941 29.597 -26.959 1.00 77.94 96 HIS A N 1
ATOM 789 C CA . HIS A 1 96 ? 31.522 29.822 -26.671 1.00 77.94 96 HIS A CA 1
ATOM 790 C C . HIS A 1 96 ? 31.162 29.491 -25.213 1.00 77.94 96 HIS A C 1
ATOM 792 O O . HIS A 1 96 ? 30.610 28.437 -24.897 1.00 77.94 96 HIS A O 1
ATOM 798 N N . THR A 1 97 ? 31.435 30.421 -24.297 1.00 79.44 97 THR A N 1
ATOM 799 C CA . THR A 1 97 ? 31.183 30.257 -22.849 1.00 79.44 97 THR A CA 1
ATOM 800 C C . THR A 1 97 ? 29.706 30.056 -22.482 1.00 79.44 97 THR A C 1
ATOM 802 O O . THR A 1 97 ? 29.415 29.541 -21.404 1.00 79.44 97 THR A O 1
ATOM 805 N N . LYS A 1 98 ? 28.772 30.394 -23.382 1.00 85.62 98 LYS A N 1
ATOM 806 C CA . LYS A 1 98 ? 27.318 30.216 -23.212 1.00 85.62 98 LYS A CA 1
ATOM 807 C C . LYS A 1 98 ? 26.820 28.781 -23.422 1.00 85.62 98 LYS A C 1
ATOM 809 O O . LYS A 1 98 ? 25.698 28.486 -23.028 1.00 85.62 98 LYS A O 1
ATOM 814 N N . TYR A 1 99 ? 27.625 27.888 -23.998 1.00 90.56 99 TYR A N 1
ATOM 815 C CA . TYR A 1 99 ? 27.183 26.535 -24.357 1.00 90.56 99 TYR A CA 1
ATOM 816 C C . TYR A 1 99 ? 28.052 25.465 -23.706 1.00 90.56 99 TYR A C 1
ATOM 818 O O . TYR A 1 99 ? 29.258 25.653 -23.554 1.00 90.56 99 TYR A O 1
ATOM 826 N N . ASP A 1 100 ? 27.443 24.352 -23.308 1.00 92.12 100 ASP A N 1
ATOM 827 C CA . ASP A 1 100 ? 28.140 23.098 -23.008 1.00 92.12 100 ASP A CA 1
ATOM 828 C C . ASP A 1 100 ? 28.061 22.209 -24.254 1.00 92.12 100 ASP A C 1
ATOM 830 O O . ASP A 1 100 ? 26.986 21.723 -24.605 1.00 92.12 100 ASP A O 1
ATOM 834 N N . ILE A 1 101 ? 29.174 22.083 -24.974 1.00 91.25 101 ILE A N 1
ATOM 835 C CA . ILE A 1 101 ? 29.215 21.463 -26.300 1.00 91.25 101 ILE A CA 1
ATOM 836 C C . ILE A 1 101 ? 29.818 20.068 -26.185 1.00 91.25 101 ILE A C 1
ATOM 838 O O . ILE A 1 101 ? 30.930 19.908 -25.683 1.00 91.25 101 ILE A O 1
ATOM 842 N N . ILE A 1 102 ? 29.109 19.078 -26.720 1.00 93.38 102 ILE A N 1
ATOM 843 C CA . ILE A 1 102 ? 29.644 17.740 -26.979 1.00 93.38 102 ILE A CA 1
ATOM 844 C C . ILE A 1 102 ? 29.619 17.443 -28.477 1.00 93.38 102 ILE A C 1
ATOM 846 O O . ILE A 1 102 ? 29.003 18.166 -29.261 1.00 93.38 102 ILE A O 1
ATOM 850 N N . TYR A 1 103 ? 30.245 16.340 -28.873 1.00 93.38 103 TYR A N 1
ATOM 851 C CA . TYR A 1 103 ? 30.266 15.911 -30.267 1.00 93.38 103 TYR A CA 1
ATOM 852 C C . TYR A 1 103 ? 29.433 14.658 -30.474 1.00 93.38 103 TYR A C 1
ATOM 854 O O . TYR A 1 103 ? 29.319 13.821 -29.576 1.00 93.38 103 TYR A O 1
ATOM 862 N N . TYR A 1 104 ? 28.874 14.509 -31.667 1.00 94.69 104 TYR A N 1
ATOM 863 C CA . TYR A 1 104 ? 28.243 13.271 -32.091 1.00 94.69 104 TYR A CA 1
ATOM 864 C C . TYR A 1 104 ? 28.638 12.912 -33.520 1.00 94.69 104 TYR A C 1
ATOM 866 O O . TYR A 1 104 ? 29.029 13.766 -34.307 1.00 94.69 104 TYR A O 1
ATOM 874 N N . GLN A 1 105 ? 28.558 11.631 -33.845 1.00 94.50 105 GLN A N 1
ATOM 875 C CA . GLN A 1 105 ? 28.806 11.098 -35.171 1.00 94.50 105 GLN A CA 1
ATOM 876 C C . GLN A 1 105 ? 27.528 10.459 -35.706 1.00 94.50 105 GLN A C 1
ATOM 878 O O . GLN A 1 105 ? 26.798 9.782 -34.971 1.00 94.50 105 GLN A O 1
ATOM 883 N N . THR A 1 106 ? 27.328 10.618 -37.013 1.00 91.12 106 THR A N 1
ATOM 884 C CA . THR A 1 106 ? 26.258 9.983 -37.785 1.00 91.12 106 THR A CA 1
ATOM 885 C C . THR A 1 106 ? 26.866 8.983 -38.782 1.00 91.12 106 THR A C 1
ATOM 887 O O . THR A 1 106 ? 27.073 9.333 -39.945 1.00 91.12 106 THR A O 1
ATOM 890 N N . PRO A 1 107 ? 27.213 7.744 -38.371 1.00 91.44 107 PRO A N 1
ATOM 891 C CA . PRO A 1 107 ? 27.787 6.757 -39.288 1.00 91.44 107 PRO A CA 1
ATOM 892 C C . PRO A 1 107 ? 26.788 6.414 -40.395 1.00 91.44 107 PRO A C 1
ATOM 894 O O . PRO A 1 107 ? 25.640 6.092 -40.091 1.00 91.44 107 PRO A O 1
ATOM 897 N N . THR A 1 108 ? 27.195 6.478 -41.665 1.00 88.31 108 THR A N 1
ATOM 898 C CA . THR A 1 108 ? 26.285 6.373 -42.822 1.00 88.31 108 THR A CA 1
ATOM 899 C C . THR A 1 108 ? 25.623 5.002 -42.953 1.00 88.31 108 THR A C 1
ATOM 901 O O . THR A 1 108 ? 24.463 4.935 -43.357 1.00 88.31 108 THR A O 1
ATOM 904 N N . ASP A 1 109 ? 26.313 3.941 -42.541 1.00 89.12 109 ASP A N 1
ATOM 905 C CA . ASP A 1 109 ? 25.900 2.536 -42.614 1.00 89.12 109 ASP A CA 1
ATOM 906 C C . ASP A 1 109 ? 25.171 2.026 -41.356 1.00 89.12 109 ASP A C 1
ATOM 908 O O . ASP A 1 109 ? 24.802 0.852 -41.293 1.00 89.12 109 ASP A O 1
ATOM 912 N N . LYS A 1 110 ? 24.977 2.877 -40.340 1.00 89.31 110 LYS A N 1
ATOM 913 C CA . LYS A 1 110 ? 24.336 2.514 -39.066 1.00 89.31 110 LYS A CA 1
ATOM 914 C C . LYS A 1 110 ? 23.018 3.243 -38.862 1.00 89.31 110 LYS A C 1
ATOM 916 O O . LYS A 1 110 ? 22.857 4.389 -39.263 1.00 89.31 110 LYS A O 1
ATOM 921 N N . ASP A 1 111 ? 22.092 2.609 -38.158 1.00 88.94 111 ASP A N 1
ATOM 922 C CA . ASP A 1 111 ? 20.781 3.152 -37.783 1.00 88.94 111 ASP A CA 1
ATOM 923 C C . ASP A 1 111 ? 20.792 3.907 -36.440 1.00 88.94 111 ASP A C 1
ATOM 925 O O . ASP A 1 111 ? 19.738 4.267 -35.912 1.00 88.94 111 ASP A O 1
ATOM 929 N N . TYR A 1 112 ? 21.977 4.206 -35.905 1.00 93.75 112 TYR A N 1
ATOM 930 C CA . TYR A 1 112 ? 22.173 4.915 -34.644 1.00 93.75 112 TYR A CA 1
ATOM 931 C C . TYR A 1 112 ? 23.161 6.082 -34.766 1.00 93.75 112 TYR A C 1
ATOM 933 O O . TYR A 1 112 ? 23.957 6.168 -35.700 1.00 93.75 112 TYR A O 1
ATOM 941 N N . LEU A 1 113 ? 23.096 6.980 -33.789 1.00 95.19 113 LEU A N 1
ATOM 942 C CA . LEU A 1 113 ? 24.000 8.098 -33.549 1.00 95.19 113 LEU A CA 1
ATOM 943 C C . LEU A 1 113 ? 24.929 7.754 -32.381 1.00 95.19 113 LEU A C 1
ATOM 945 O O . LEU A 1 113 ? 24.491 7.138 -31.404 1.00 95.19 113 LEU A O 1
ATOM 949 N N . ILE A 1 114 ? 26.187 8.185 -32.458 1.00 96.56 114 ILE A N 1
ATOM 950 C CA . ILE A 1 114 ? 27.176 8.027 -31.382 1.00 96.56 114 ILE A CA 1
ATOM 951 C C . ILE A 1 114 ? 27.462 9.403 -30.797 1.00 96.56 114 ILE A C 1
ATOM 953 O O . ILE A 1 114 ? 27.889 10.282 -31.528 1.00 96.56 114 ILE A O 1
ATOM 957 N N . PHE A 1 115 ? 27.272 9.596 -29.498 1.00 96.69 115 PHE A N 1
ATOM 958 C CA . PHE A 1 115 ? 27.598 10.840 -28.803 1.00 96.69 115 PHE A CA 1
ATOM 959 C C . PHE A 1 115 ? 28.817 10.637 -27.902 1.00 96.69 115 PHE A C 1
ATOM 961 O O . PHE A 1 115 ? 28.874 9.685 -27.117 1.00 96.69 115 PHE A O 1
ATOM 968 N N . TYR A 1 116 ? 29.762 11.565 -27.985 1.00 94.31 116 TYR A N 1
ATOM 969 C CA . TYR A 1 116 ? 30.984 11.624 -27.191 1.00 94.31 116 TYR A CA 1
ATOM 970 C C . TYR A 1 116 ? 30.795 12.608 -26.030 1.00 94.31 116 TYR A C 1
ATOM 972 O O . TYR A 1 116 ? 31.264 13.744 -26.062 1.00 94.31 116 TYR A O 1
ATOM 980 N N . ASP A 1 117 ? 30.033 12.175 -25.026 1.00 90.50 117 ASP A N 1
ATOM 981 C CA . ASP A 1 117 ? 29.899 12.848 -23.729 1.00 90.50 117 ASP A CA 1
ATOM 982 C C . ASP A 1 117 ? 30.996 12.311 -22.773 1.00 90.50 117 ASP A C 1
ATOM 984 O O . ASP A 1 117 ? 31.869 11.541 -23.172 1.00 90.50 117 ASP A O 1
ATOM 988 N N . THR A 1 118 ? 30.932 12.665 -21.490 1.00 89.44 118 THR A N 1
ATOM 989 C CA . THR A 1 118 ? 31.640 12.010 -20.371 1.00 89.44 118 THR A CA 1
ATOM 990 C C . THR A 1 118 ? 31.658 10.483 -20.468 1.00 89.44 118 THR A C 1
ATOM 992 O O . THR A 1 118 ? 32.650 9.854 -20.112 1.00 89.44 118 THR A O 1
ATOM 995 N N . GLU A 1 119 ? 30.580 9.895 -20.983 1.00 91.81 119 GLU A N 1
ATOM 996 C CA . GLU A 1 119 ? 30.514 8.503 -21.411 1.00 91.81 119 GLU A CA 1
ATOM 997 C C . GLU A 1 119 ? 29.968 8.446 -22.839 1.00 91.81 119 GLU A C 1
ATOM 999 O O . GLU A 1 119 ? 29.083 9.223 -23.208 1.00 91.81 119 GLU A O 1
ATOM 1004 N N . THR A 1 120 ? 30.449 7.490 -23.635 1.00 95.44 120 THR A N 1
ATOM 1005 C CA . THR A 1 120 ? 29.894 7.241 -24.968 1.00 95.44 120 THR A CA 1
ATOM 1006 C C . THR A 1 120 ? 28.424 6.864 -24.853 1.00 95.44 120 THR A C 1
ATOM 1008 O O . THR A 1 120 ? 28.046 5.995 -24.063 1.00 95.44 120 THR A O 1
ATOM 1011 N N . ARG A 1 121 ? 27.585 7.504 -25.662 1.00 96.44 121 ARG A N 1
ATOM 1012 C CA . ARG A 1 121 ? 26.155 7.208 -25.732 1.00 96.44 121 ARG A CA 1
ATOM 1013 C C . ARG A 1 121 ? 25.773 6.802 -27.142 1.00 96.44 121 ARG A C 1
ATOM 1015 O O . ARG A 1 121 ? 26.227 7.418 -28.098 1.00 96.44 121 ARG A O 1
ATOM 1022 N N . ILE A 1 122 ? 24.910 5.802 -27.261 1.00 95.25 122 ILE A N 1
ATOM 1023 C CA . ILE A 1 122 ? 24.338 5.364 -28.532 1.00 95.25 122 ILE A CA 1
ATOM 1024 C C . ILE A 1 122 ? 22.827 5.563 -28.482 1.00 95.25 122 ILE A C 1
ATOM 1026 O O . ILE A 1 122 ? 22.160 5.109 -27.551 1.00 95.25 122 ILE A O 1
ATOM 1030 N N . LEU A 1 123 ? 22.290 6.276 -29.468 1.00 94.62 123 LEU A N 1
ATOM 1031 C CA . LEU A 1 123 ? 20.854 6.506 -29.617 1.00 94.62 123 LEU A CA 1
ATOM 1032 C C . LEU A 1 123 ? 20.409 6.084 -31.017 1.00 94.62 123 LEU A C 1
ATOM 1034 O O . LEU A 1 123 ? 21.142 6.351 -31.963 1.00 94.62 123 LEU A O 1
ATOM 1038 N N . PRO A 1 124 ? 19.209 5.507 -31.192 1.00 93.06 124 PRO A N 1
ATOM 1039 C CA . PRO A 1 124 ? 18.635 5.322 -32.522 1.00 93.06 124 PRO A CA 1
ATOM 1040 C C . PRO A 1 124 ? 18.572 6.646 -33.292 1.00 93.06 124 PRO A C 1
ATOM 1042 O O . PRO A 1 124 ? 18.366 7.710 -32.694 1.00 93.06 124 PRO A O 1
ATOM 1045 N N . ARG A 1 125 ? 18.720 6.587 -34.619 1.00 91.44 125 ARG A N 1
ATOM 1046 C CA . ARG A 1 125 ? 18.463 7.744 -35.481 1.00 91.44 125 ARG A CA 1
ATOM 1047 C C . ARG A 1 125 ? 17.031 8.234 -35.274 1.00 91.44 125 ARG A C 1
ATOM 1049 O O . ARG A 1 125 ? 16.106 7.453 -35.058 1.00 91.44 125 ARG A O 1
ATOM 1056 N N . MET A 1 126 ? 16.858 9.547 -35.345 1.00 91.31 126 MET A N 1
ATOM 1057 C CA . MET A 1 126 ? 15.591 10.210 -35.062 1.00 91.31 126 MET A CA 1
ATOM 1058 C C . MET A 1 126 ? 15.343 11.347 -36.043 1.00 91.31 126 MET A C 1
ATOM 1060 O O . MET A 1 126 ? 16.282 11.910 -36.604 1.00 91.31 126 MET A O 1
ATOM 1064 N N . HIS A 1 127 ? 14.072 11.696 -36.209 1.00 94.06 127 HIS A N 1
ATOM 1065 C CA . HIS A 1 127 ? 13.680 12.892 -36.939 1.00 94.06 127 HIS A CA 1
ATOM 1066 C C . HIS A 1 127 ? 13.947 14.135 -36.088 1.00 94.06 127 HIS A C 1
ATOM 1068 O O . HIS A 1 127 ? 13.691 14.136 -34.879 1.00 94.06 127 HIS A O 1
ATOM 1074 N N . LEU A 1 128 ? 14.475 15.170 -36.736 1.00 95.62 128 LEU A N 1
ATOM 1075 C CA . LEU A 1 128 ? 14.843 16.433 -36.117 1.00 95.62 128 LEU A CA 1
ATOM 1076 C C . LEU A 1 128 ? 14.061 17.561 -36.791 1.00 95.62 128 LEU A C 1
ATOM 1078 O O . LEU A 1 128 ? 14.076 17.673 -38.016 1.00 95.62 128 LEU A O 1
ATOM 1082 N N . ASP A 1 129 ? 13.412 18.388 -35.984 1.00 96.38 129 ASP A N 1
ATOM 1083 C CA . ASP A 1 129 ? 12.852 19.666 -36.400 1.00 96.38 129 ASP A CA 1
ATOM 1084 C C . ASP A 1 129 ? 13.960 20.726 -36.423 1.00 96.38 129 ASP A C 1
ATOM 1086 O O . ASP A 1 129 ? 14.949 20.627 -35.690 1.00 96.38 129 ASP A O 1
ATOM 1090 N N . VAL A 1 130 ? 13.805 21.750 -37.259 1.00 95.81 130 VAL A N 1
ATOM 1091 C CA . VAL A 1 130 ? 14.794 22.825 -37.418 1.00 95.81 130 VAL A CA 1
ATOM 1092 C C . VAL A 1 130 ? 14.211 24.138 -36.909 1.00 95.81 130 VAL A C 1
ATOM 1094 O O . VAL A 1 130 ? 13.129 24.542 -37.330 1.00 95.81 130 VAL A O 1
ATOM 1097 N N . SER A 1 131 ? 14.944 24.828 -36.034 1.00 94.94 131 SER A N 1
ATOM 1098 C CA . SER A 1 131 ? 14.619 26.179 -35.567 1.00 94.94 131 SER A CA 1
ATOM 1099 C C . SER A 1 131 ? 15.884 27.031 -35.548 1.00 94.94 131 SER A C 1
ATOM 1101 O O . SER A 1 131 ? 16.716 26.904 -34.650 1.00 94.94 131 SER A O 1
ATOM 1103 N N . GLY A 1 132 ? 16.046 27.898 -36.549 1.00 93.88 132 GLY A N 1
ATOM 1104 C CA . GLY A 1 132 ? 17.304 28.614 -36.760 1.00 93.88 132 GLY A CA 1
ATOM 1105 C C . GLY A 1 132 ? 18.440 27.629 -37.042 1.00 93.88 132 GLY A C 1
ATOM 1106 O O . GLY A 1 132 ? 18.362 26.842 -37.981 1.00 93.88 132 GLY A O 1
ATOM 1107 N N . ASN A 1 133 ? 19.472 27.644 -36.202 1.00 93.81 133 ASN A N 1
ATOM 1108 C CA . ASN A 1 133 ? 20.598 26.715 -36.278 1.00 93.81 133 ASN A CA 1
ATOM 1109 C C . ASN A 1 133 ? 20.453 25.513 -35.328 1.00 93.81 133 ASN A C 1
ATOM 1111 O O . ASN A 1 133 ? 21.341 24.660 -35.283 1.00 93.81 133 ASN A O 1
ATOM 1115 N N . LEU A 1 134 ? 19.356 25.428 -34.569 1.00 95.44 134 LEU A N 1
ATOM 1116 C CA . LEU A 1 134 ? 19.079 24.289 -33.702 1.00 95.44 134 LEU A CA 1
ATOM 1117 C C . LEU A 1 134 ? 18.353 23.182 -34.457 1.00 95.44 134 LEU A C 1
ATOM 1119 O O . LEU A 1 134 ? 17.289 23.399 -35.039 1.00 95.44 134 LEU A O 1
ATOM 1123 N N . PHE A 1 135 ? 18.887 21.973 -34.339 1.00 96.69 135 PHE A N 1
ATOM 1124 C CA . PHE A 1 135 ? 18.137 20.747 -34.551 1.00 96.69 135 PHE A CA 1
ATOM 1125 C C . PHE A 1 135 ? 17.487 20.330 -33.232 1.00 96.69 135 PHE A C 1
ATOM 1127 O O . PHE A 1 135 ? 18.150 20.273 -32.196 1.00 96.69 135 PHE A O 1
ATOM 1134 N N . ILE A 1 136 ? 16.193 20.034 -33.257 1.00 97.06 136 ILE A N 1
ATOM 1135 C CA . ILE A 1 136 ? 15.394 19.685 -32.080 1.00 97.06 136 ILE A CA 1
ATOM 1136 C C . ILE A 1 136 ? 14.790 18.299 -32.316 1.00 97.06 136 ILE A C 1
ATOM 1138 O O . ILE A 1 136 ? 14.202 18.079 -33.369 1.00 97.06 136 ILE A O 1
ATOM 1142 N N . PRO A 1 137 ? 14.898 17.340 -31.381 1.00 97.31 137 PRO A N 1
ATOM 1143 C CA . PRO A 1 137 ? 14.237 16.049 -31.536 1.00 97.31 137 PRO A CA 1
ATOM 1144 C C . PRO A 1 137 ? 12.726 16.205 -31.729 1.00 97.31 137 PRO A C 1
ATOM 1146 O O . PRO A 1 137 ? 12.056 16.734 -30.846 1.00 97.31 137 PRO A O 1
ATOM 1149 N N . HIS A 1 138 ? 12.188 15.695 -32.841 1.00 95.94 138 HIS A N 1
ATOM 1150 C CA . HIS A 1 138 ? 10.767 15.849 -33.180 1.00 95.94 138 HIS A CA 1
ATOM 1151 C C . HIS A 1 138 ? 9.844 15.266 -32.098 1.00 95.94 138 HIS A C 1
ATOM 1153 O O . HIS A 1 138 ? 8.888 15.888 -31.648 1.00 95.94 138 HIS A O 1
ATOM 1159 N N . ASN A 1 139 ? 10.171 14.062 -31.612 1.00 95.88 139 ASN A N 1
ATOM 1160 C CA . ASN A 1 139 ? 9.533 13.482 -30.433 1.00 95.88 139 ASN A CA 1
ATOM 1161 C C . ASN A 1 139 ? 10.458 13.642 -29.222 1.00 95.88 139 ASN A C 1
ATOM 1163 O O . ASN A 1 139 ? 11.290 12.776 -28.925 1.00 95.88 139 ASN A O 1
ATOM 1167 N N . ILE A 1 140 ? 10.302 14.771 -28.530 1.00 96.81 140 ILE A N 1
ATOM 1168 C CA . ILE A 1 140 ? 11.134 15.132 -27.382 1.00 96.81 140 ILE A CA 1
ATOM 1169 C C . ILE A 1 140 ? 11.018 14.102 -26.251 1.00 96.81 140 ILE A C 1
ATOM 1171 O O . ILE A 1 140 ? 12.028 13.706 -25.669 1.00 96.81 140 ILE A O 1
ATOM 1175 N N . GLU A 1 141 ? 9.810 13.627 -25.941 1.00 94.94 141 GLU A N 1
ATOM 1176 C CA . GLU A 1 141 ? 9.609 12.660 -24.858 1.00 94.94 141 GLU A CA 1
ATOM 1177 C C . GLU A 1 141 ? 10.369 11.356 -25.120 1.00 94.94 141 GLU A C 1
ATOM 1179 O O . GLU A 1 141 ? 11.092 10.868 -24.244 1.00 94.94 141 GLU A O 1
ATOM 1184 N N . ARG A 1 142 ? 10.285 10.830 -26.348 1.00 95.00 142 ARG A N 1
ATOM 1185 C CA . ARG A 1 142 ? 11.024 9.635 -26.769 1.00 95.00 142 ARG A CA 1
ATOM 1186 C C . ARG A 1 142 ? 12.531 9.863 -26.744 1.00 95.00 142 ARG A C 1
ATOM 1188 O O . ARG A 1 142 ? 13.262 9.005 -26.246 1.00 95.00 142 ARG A O 1
ATOM 1195 N N . PHE A 1 143 ? 12.998 11.024 -27.208 1.00 96.25 143 PHE A N 1
ATOM 1196 C CA . PHE A 1 143 ? 14.411 11.387 -27.108 1.00 96.25 143 PHE A CA 1
ATOM 1197 C C . PHE A 1 143 ? 14.902 11.344 -25.661 1.00 96.25 143 PHE A C 1
ATOM 1199 O O . PHE A 1 143 ? 15.926 10.726 -25.383 1.00 96.25 143 PHE A O 1
ATOM 1206 N N . LEU A 1 144 ? 14.157 11.928 -24.719 1.00 96.44 144 LEU A N 1
ATOM 1207 C CA . LEU A 1 144 ? 14.523 11.919 -23.302 1.00 96.44 144 LEU A CA 1
ATOM 1208 C C . LEU A 1 144 ? 14.572 10.492 -22.729 1.00 96.44 144 LEU A C 1
ATOM 1210 O O . LEU A 1 144 ? 15.451 10.186 -21.915 1.00 96.44 144 LEU A O 1
ATOM 1214 N N . GLN A 1 145 ? 13.677 9.594 -23.165 1.00 95.00 145 GLN A N 1
ATOM 1215 C CA . GLN A 1 145 ? 13.730 8.183 -22.765 1.00 95.00 145 GLN A CA 1
ATOM 1216 C C . GLN A 1 145 ? 14.975 7.472 -23.306 1.00 95.00 145 GLN A C 1
ATOM 1218 O O . GLN A 1 145 ? 15.624 6.743 -22.545 1.00 95.00 145 GLN A O 1
ATOM 1223 N N . TYR A 1 146 ? 15.342 7.704 -24.569 1.00 95.44 146 TYR A N 1
ATOM 1224 C CA . TYR A 1 146 ? 16.581 7.174 -25.138 1.00 95.44 146 TYR A CA 1
ATOM 1225 C C . TYR A 1 146 ? 17.811 7.766 -24.457 1.00 95.44 146 TYR A C 1
ATOM 1227 O O . TYR A 1 146 ? 18.665 7.017 -23.995 1.00 95.44 146 TYR A O 1
ATOM 1235 N N . TRP A 1 147 ? 17.875 9.087 -24.292 1.00 95.69 147 TRP A N 1
ATOM 1236 C CA . TRP A 1 147 ? 18.997 9.783 -23.663 1.00 95.69 147 TRP A CA 1
ATOM 1237 C C . TRP A 1 147 ? 19.278 9.279 -22.245 1.00 95.69 147 TRP A C 1
ATOM 1239 O O . TRP A 1 147 ? 20.426 9.087 -21.842 1.00 95.69 147 TRP A O 1
ATOM 1249 N N . ARG A 1 148 ? 18.225 8.987 -21.477 1.00 94.56 148 ARG A N 1
ATOM 1250 C CA . ARG A 1 148 ? 18.352 8.406 -20.136 1.00 94.56 148 ARG A CA 1
ATOM 1251 C C . ARG A 1 148 ? 19.019 7.022 -20.136 1.00 94.56 148 ARG A C 1
ATOM 1253 O O . ARG A 1 148 ? 19.646 6.667 -19.141 1.00 94.56 148 ARG A O 1
ATOM 1260 N N . ARG A 1 149 ? 18.861 6.244 -21.211 1.00 93.12 149 ARG A N 1
ATOM 1261 C CA . ARG A 1 149 ? 19.258 4.826 -21.319 1.00 93.12 149 ARG A CA 1
ATOM 1262 C C . ARG A 1 149 ? 20.395 4.584 -22.317 1.00 93.12 149 ARG A C 1
ATOM 1264 O O . ARG A 1 149 ? 20.762 3.442 -22.543 1.00 93.12 149 ARG A O 1
ATOM 1271 N N . SER A 1 150 ? 20.952 5.640 -22.903 1.00 94.19 150 SER A N 1
ATOM 1272 C CA . SER A 1 150 ? 21.850 5.550 -24.057 1.00 94.19 150 SER A CA 1
ATOM 1273 C C . SER A 1 150 ? 23.304 5.236 -23.732 1.00 94.19 150 SER A C 1
ATOM 1275 O O . SER A 1 150 ? 24.093 5.062 -24.654 1.00 94.19 150 SER A O 1
ATOM 1277 N N . LYS A 1 151 ? 23.691 5.205 -22.453 1.00 94.88 151 LYS A N 1
ATOM 1278 C CA . LYS A 1 151 ? 25.076 4.931 -22.051 1.00 94.88 151 LYS A CA 1
ATOM 1279 C C . LYS A 1 151 ? 25.528 3.591 -22.626 1.00 94.88 151 LYS A C 1
ATOM 1281 O O . LYS A 1 151 ? 24.898 2.565 -22.374 1.00 94.88 151 LYS A O 1
ATOM 1286 N N . PHE A 1 152 ? 26.606 3.615 -23.400 1.00 92.94 152 PHE A N 1
ATOM 1287 C CA . PHE A 1 152 ? 27.098 2.426 -24.068 1.00 92.94 152 PHE A CA 1
ATOM 1288 C C . PHE A 1 152 ? 27.865 1.538 -23.089 1.00 92.94 152 PHE A C 1
ATOM 1290 O O . PHE A 1 152 ? 28.830 1.969 -22.460 1.00 92.94 152 PHE A O 1
ATOM 1297 N N . ALA A 1 153 ? 27.430 0.286 -22.970 1.00 91.38 153 ALA A N 1
ATOM 1298 C CA . ALA A 1 153 ? 28.118 -0.727 -22.186 1.00 91.38 153 ALA A CA 1
ATOM 1299 C C . ALA A 1 153 ? 29.041 -1.533 -23.104 1.00 91.38 153 ALA A C 1
ATOM 1301 O O . ALA A 1 153 ? 28.569 -2.379 -23.867 1.00 91.38 153 ALA A O 1
ATOM 1302 N N . TYR A 1 154 ? 30.344 -1.270 -23.015 1.00 92.62 154 TYR A N 1
ATOM 1303 C CA . TYR A 1 154 ? 31.360 -2.020 -23.746 1.00 92.62 154 TYR A CA 1
ATOM 1304 C C . TYR A 1 154 ? 31.369 -3.492 -23.319 1.00 92.62 154 TYR A C 1
ATOM 1306 O O . TYR A 1 154 ? 31.253 -3.815 -22.135 1.00 92.62 154 TYR A O 1
ATOM 1314 N N . CYS A 1 155 ? 31.517 -4.380 -24.295 1.00 95.19 155 CYS A N 1
ATOM 1315 C CA . CYS A 1 155 ? 31.740 -5.799 -24.065 1.00 95.19 155 CYS A CA 1
ATOM 1316 C C . CYS A 1 155 ? 33.237 -6.107 -23.886 1.00 95.19 155 CYS A C 1
ATOM 1318 O O . CYS A 1 155 ? 34.095 -5.348 -24.333 1.00 95.19 155 CYS A O 1
ATOM 1320 N N . LEU A 1 156 ? 33.550 -7.235 -23.243 1.00 96.19 156 LEU A N 1
ATOM 1321 C CA . LEU A 1 156 ? 34.920 -7.656 -22.924 1.00 96.19 156 LEU A CA 1
ATOM 1322 C C . LEU A 1 156 ? 35.610 -8.448 -24.046 1.00 96.19 156 LEU A C 1
ATOM 1324 O O . LEU A 1 156 ? 36.832 -8.570 -24.032 1.00 96.19 156 LEU A O 1
ATOM 1328 N N . GLY A 1 157 ? 34.848 -9.017 -24.985 1.00 93.81 157 GLY A N 1
ATOM 1329 C CA . GLY A 1 157 ? 35.393 -9.784 -26.113 1.00 93.81 157 GLY A CA 1
ATOM 1330 C C . GLY A 1 157 ? 36.159 -11.050 -25.711 1.00 93.81 157 GLY A C 1
ATOM 1331 O O . GLY A 1 157 ? 37.135 -11.412 -26.364 1.00 93.81 157 GLY A O 1
ATOM 1332 N N . LEU A 1 158 ? 35.758 -11.718 -24.625 1.00 94.38 158 LEU A N 1
ATOM 1333 C CA . LEU A 1 158 ? 36.458 -12.898 -24.118 1.00 94.38 158 LEU A CA 1
ATOM 1334 C C . LEU A 1 158 ? 36.262 -14.110 -25.037 1.00 94.38 158 LEU A C 1
ATOM 1336 O O . LEU A 1 158 ? 35.139 -14.458 -25.406 1.00 94.38 158 LEU A O 1
ATOM 1340 N N . ASN A 1 159 ? 37.357 -14.815 -25.333 1.00 89.12 159 ASN A N 1
ATOM 1341 C CA . ASN A 1 159 ? 37.302 -16.121 -25.982 1.00 89.12 159 ASN A CA 1
ATOM 1342 C C . ASN A 1 159 ? 37.013 -17.210 -24.940 1.00 89.12 159 ASN A C 1
ATOM 1344 O O . ASN A 1 159 ? 37.772 -17.396 -23.991 1.00 89.12 159 ASN A O 1
ATOM 1348 N N . MET A 1 160 ? 35.928 -17.955 -25.140 1.00 89.75 160 MET A N 1
ATOM 1349 C CA . MET A 1 160 ? 35.466 -18.975 -24.196 1.00 89.75 160 MET A CA 1
ATOM 1350 C C . MET A 1 160 ? 36.047 -20.376 -24.442 1.00 89.75 160 MET A C 1
ATOM 1352 O O . MET A 1 160 ? 35.679 -21.301 -23.723 1.00 89.75 160 MET A O 1
ATOM 1356 N N . GLY A 1 161 ? 36.908 -20.563 -25.451 1.00 87.00 161 GLY A N 1
ATOM 1357 C CA . GLY A 1 161 ? 37.613 -21.832 -25.687 1.00 87.00 161 GLY A CA 1
ATOM 1358 C C . GLY A 1 161 ? 36.697 -23.024 -25.992 1.00 87.00 161 GLY A C 1
ATOM 1359 O O . GLY A 1 161 ? 36.979 -24.145 -25.576 1.00 87.00 161 GLY A O 1
ATOM 1360 N N . ARG A 1 162 ? 35.567 -22.795 -26.674 1.00 84.06 162 ARG A N 1
ATOM 1361 C CA . ARG A 1 162 ? 34.584 -23.852 -26.955 1.00 84.06 162 ARG A CA 1
ATOM 1362 C C . ARG A 1 162 ? 35.051 -24.763 -28.088 1.00 84.06 162 ARG A C 1
ATOM 1364 O O . ARG A 1 162 ? 35.520 -24.289 -29.116 1.00 84.06 162 ARG A O 1
ATOM 1371 N N . THR A 1 163 ? 34.854 -26.068 -27.910 1.00 75.62 163 THR A N 1
ATOM 1372 C CA . THR A 1 163 ? 35.194 -27.107 -28.899 1.00 75.62 163 THR A CA 1
ATOM 1373 C C . THR A 1 163 ? 34.230 -27.142 -30.085 1.00 75.62 163 THR A C 1
ATOM 1375 O O . THR A 1 163 ? 34.605 -27.579 -31.168 1.00 75.62 163 THR A O 1
ATOM 1378 N N . THR A 1 164 ? 32.996 -26.664 -29.902 1.00 67.06 164 THR A N 1
ATOM 1379 C CA . THR A 1 164 ? 31.998 -26.504 -30.964 1.00 67.06 164 THR A CA 1
ATOM 1380 C C . THR A 1 164 ? 31.348 -25.126 -30.858 1.00 67.06 164 THR A C 1
ATOM 1382 O O . THR A 1 164 ? 30.931 -24.700 -29.781 1.00 67.06 164 THR A O 1
ATOM 1385 N N . ASN A 1 165 ? 31.267 -24.429 -31.991 1.00 66.69 165 ASN A N 1
ATOM 1386 C CA . ASN A 1 165 ? 30.608 -23.125 -32.124 1.00 66.69 165 ASN A CA 1
ATOM 1387 C C . ASN A 1 165 ? 29.323 -23.226 -32.956 1.00 66.69 165 ASN A C 1
ATOM 1389 O O . ASN A 1 165 ? 28.886 -22.240 -33.547 1.00 66.69 165 ASN A O 1
ATOM 1393 N N . ASN A 1 166 ? 28.716 -24.415 -33.017 1.00 77.69 166 ASN A N 1
ATOM 1394 C CA . ASN A 1 166 ? 27.435 -24.582 -33.690 1.00 77.69 166 ASN A CA 1
ATOM 1395 C C . ASN A 1 166 ? 26.388 -23.776 -32.929 1.00 77.69 166 ASN A C 1
ATOM 1397 O O . ASN A 1 166 ? 26.025 -24.111 -31.802 1.00 77.69 166 ASN A O 1
ATOM 1401 N N . SER A 1 167 ? 25.956 -22.683 -33.546 1.00 81.75 167 SER A N 1
ATOM 1402 C CA . SER A 1 167 ? 24.981 -21.787 -32.953 1.00 81.75 167 SER A CA 1
ATOM 1403 C C . SER A 1 167 ? 23.577 -22.322 -33.207 1.00 81.75 167 SER A C 1
ATOM 1405 O O . SER A 1 167 ? 23.197 -22.487 -34.368 1.00 81.75 167 SER A O 1
ATOM 1407 N N . TYR A 1 168 ? 22.794 -22.579 -32.155 1.00 89.75 168 TYR A N 1
ATOM 1408 C CA . TYR A 1 168 ? 21.379 -22.953 -32.322 1.00 89.75 168 TYR A CA 1
ATOM 1409 C C . TYR A 1 168 ? 20.573 -21.799 -32.919 1.00 89.75 168 TYR A C 1
ATOM 1411 O O . TYR A 1 168 ? 19.671 -22.009 -33.728 1.00 89.75 168 TYR A O 1
ATOM 1419 N N . LEU A 1 169 ? 20.933 -20.572 -32.544 1.00 90.00 169 LEU A N 1
ATOM 1420 C CA . LEU A 1 169 ? 20.382 -19.346 -33.095 1.00 90.00 169 LEU A CA 1
ATOM 1421 C C . LEU A 1 169 ? 21.420 -18.679 -34.001 1.00 90.00 169 LEU A C 1
ATOM 1423 O O . LEU A 1 169 ? 22.523 -18.365 -33.568 1.00 90.00 169 LEU A O 1
ATOM 1427 N N . SER A 1 170 ? 21.086 -18.428 -35.266 1.00 90.62 170 SER A N 1
ATOM 1428 C CA . SER A 1 170 ? 21.952 -17.633 -36.151 1.00 90.62 170 SER A CA 1
ATOM 1429 C C . SER A 1 170 ? 22.076 -16.208 -35.605 1.00 90.62 170 SER A C 1
ATOM 1431 O O . SER A 1 170 ? 21.054 -15.539 -35.438 1.00 90.62 170 SER A O 1
ATOM 1433 N N . SER A 1 171 ? 23.302 -15.737 -35.346 1.00 87.12 171 SER A N 1
ATOM 1434 C CA . SER A 1 171 ? 23.538 -14.417 -34.744 1.00 87.12 171 SER A CA 1
ATOM 1435 C C . SER A 1 171 ? 22.888 -13.292 -35.547 1.00 87.12 171 SER A C 1
ATOM 1437 O O . SER A 1 171 ? 22.111 -12.526 -34.984 1.00 87.12 171 SER A O 1
ATOM 1439 N N . ASP A 1 172 ? 23.098 -13.250 -36.865 1.00 89.50 172 ASP A N 1
ATOM 1440 C CA . ASP A 1 172 ? 22.562 -12.182 -37.720 1.00 89.50 172 ASP A CA 1
ATOM 1441 C C . ASP A 1 172 ? 21.031 -12.153 -37.720 1.00 89.50 172 ASP A C 1
ATOM 1443 O O . ASP A 1 172 ? 20.419 -11.111 -37.477 1.00 89.50 172 ASP A O 1
ATOM 1447 N N . LYS A 1 173 ? 20.391 -13.315 -37.919 1.00 93.38 173 LYS A N 1
ATOM 1448 C CA . LYS A 1 173 ? 18.922 -13.423 -37.899 1.00 93.38 173 LYS A CA 1
ATOM 1449 C C . LYS A 1 173 ? 18.353 -13.043 -36.535 1.00 93.38 173 LYS A C 1
ATOM 1451 O O . LYS A 1 173 ? 17.298 -12.416 -36.454 1.00 93.38 173 LYS A O 1
ATOM 1456 N N . THR A 1 174 ? 19.050 -13.412 -35.466 1.00 94.69 174 THR A N 1
ATOM 1457 C CA . THR A 1 174 ? 18.597 -13.140 -34.102 1.00 94.69 174 THR A CA 1
ATOM 1458 C C . THR A 1 174 ? 18.735 -11.662 -33.765 1.00 94.69 174 THR A C 1
ATOM 1460 O O . THR A 1 174 ? 17.788 -11.083 -33.245 1.00 94.69 174 THR A O 1
ATOM 1463 N N . VAL A 1 175 ? 19.839 -11.011 -34.141 1.00 92.25 175 VAL A N 1
ATOM 1464 C CA . VAL A 1 175 ? 20.021 -9.559 -33.971 1.00 92.25 175 VAL A CA 1
ATOM 1465 C C . VAL A 1 175 ? 18.969 -8.774 -34.762 1.00 92.25 175 VAL A C 1
ATOM 1467 O O . VAL A 1 175 ? 18.388 -7.826 -34.233 1.00 92.25 175 VAL A O 1
ATOM 1470 N N . GLN A 1 176 ? 18.641 -9.197 -35.987 1.00 93.31 176 GLN A N 1
ATOM 1471 C CA . GLN A 1 176 ? 17.554 -8.592 -36.768 1.00 93.31 176 GLN A CA 1
ATOM 1472 C C . GLN A 1 176 ? 16.189 -8.749 -36.077 1.00 93.31 176 GLN A C 1
ATOM 1474 O O . GLN A 1 176 ? 15.430 -7.782 -35.966 1.00 93.31 176 GLN A O 1
ATOM 1479 N N . ALA A 1 177 ? 15.881 -9.943 -35.560 1.00 95.00 177 ALA A N 1
ATOM 1480 C CA . ALA A 1 177 ? 14.649 -10.192 -34.813 1.00 95.00 177 ALA A CA 1
ATOM 1481 C C . ALA A 1 177 ? 14.585 -9.370 -33.513 1.00 95.00 177 ALA A C 1
ATOM 1483 O O . ALA A 1 177 ? 13.544 -8.787 -33.206 1.00 95.00 177 ALA A O 1
ATOM 1484 N N . MET A 1 178 ? 15.702 -9.264 -32.788 1.00 95.50 178 MET A N 1
ATOM 1485 C CA . MET A 1 178 ? 15.847 -8.435 -31.590 1.00 95.50 178 MET A CA 1
ATOM 1486 C C . MET A 1 178 ? 15.600 -6.957 -31.902 1.00 95.50 178 MET A C 1
ATOM 1488 O O . MET A 1 178 ? 14.796 -6.329 -31.219 1.00 95.50 178 MET A O 1
ATOM 1492 N N . SER A 1 179 ? 16.215 -6.411 -32.956 1.00 93.06 179 SER A N 1
ATOM 1493 C CA . SER A 1 179 ? 15.981 -5.025 -33.392 1.00 93.06 179 SER A CA 1
ATOM 1494 C C . SER A 1 179 ? 14.503 -4.785 -33.737 1.00 93.06 179 SER A C 1
ATOM 1496 O O . SER A 1 179 ? 13.885 -3.828 -33.262 1.00 93.06 179 SER A O 1
ATOM 1498 N N . SER A 1 180 ? 13.875 -5.718 -34.463 1.00 95.56 180 SER A N 1
ATOM 1499 C CA . SER A 1 180 ? 12.441 -5.656 -34.779 1.00 95.56 180 SER A CA 1
ATOM 1500 C C . SER A 1 180 ? 11.548 -5.692 -33.529 1.00 95.56 180 SER A C 1
ATOM 1502 O O . SER A 1 180 ? 10.540 -4.977 -33.483 1.00 95.56 180 SER A O 1
ATOM 1504 N N . LEU A 1 181 ? 11.914 -6.488 -32.514 1.00 95.94 181 LEU A N 1
ATOM 1505 C CA . LEU A 1 181 ? 11.207 -6.574 -31.233 1.00 95.94 181 LEU A CA 1
ATOM 1506 C C . LEU A 1 181 ? 11.362 -5.292 -30.412 1.00 95.94 181 LEU A C 1
ATOM 1508 O O . LEU A 1 181 ? 10.372 -4.793 -29.885 1.00 95.94 181 LEU A O 1
ATOM 1512 N N . VAL A 1 182 ? 12.570 -4.731 -30.331 1.00 94.50 182 VAL A N 1
ATOM 1513 C CA . VAL A 1 182 ? 12.823 -3.464 -29.628 1.00 94.50 182 VAL A CA 1
ATOM 1514 C C . VAL A 1 182 ? 12.004 -2.339 -30.257 1.00 94.50 182 VAL A C 1
ATOM 1516 O O . VAL A 1 182 ? 11.284 -1.645 -29.544 1.00 94.50 182 VAL A O 1
ATOM 1519 N N . ASN A 1 183 ? 12.025 -2.212 -31.586 1.00 93.81 183 ASN A N 1
ATOM 1520 C CA . ASN A 1 183 ? 11.223 -1.212 -32.298 1.00 93.81 183 ASN A CA 1
ATOM 1521 C C . ASN A 1 183 ? 9.718 -1.404 -32.066 1.00 93.81 183 ASN A C 1
ATOM 1523 O O . ASN A 1 183 ? 8.986 -0.430 -31.891 1.00 93.81 183 ASN A O 1
ATOM 1527 N N . TYR A 1 184 ? 9.254 -2.656 -32.018 1.00 96.31 184 TYR A N 1
ATOM 1528 C CA . TYR A 1 184 ? 7.868 -2.971 -31.682 1.00 96.31 184 TYR A CA 1
ATOM 1529 C C . TYR A 1 184 ? 7.515 -2.546 -30.250 1.00 96.31 184 TYR A C 1
ATOM 1531 O O . TYR A 1 184 ? 6.540 -1.827 -30.067 1.00 96.31 184 TYR A O 1
ATOM 1539 N N . LEU A 1 185 ? 8.312 -2.904 -29.241 1.00 95.94 185 LEU A N 1
ATOM 1540 C CA . LEU A 1 185 ? 8.044 -2.536 -27.845 1.00 95.94 185 LEU A CA 1
ATOM 1541 C C . LEU A 1 185 ? 8.077 -1.016 -27.627 1.00 95.94 185 LEU A C 1
ATOM 1543 O O . LEU A 1 185 ? 7.192 -0.470 -26.966 1.00 95.94 185 LEU A O 1
ATOM 1547 N N . VAL A 1 186 ? 9.026 -0.316 -28.253 1.00 94.38 186 VAL A N 1
ATOM 1548 C CA . VAL A 1 186 ? 9.128 1.148 -28.156 1.00 94.38 186 VAL A CA 1
ATOM 1549 C C . VAL A 1 186 ? 7.943 1.854 -28.822 1.00 94.38 186 VAL A C 1
ATOM 1551 O O . VAL A 1 186 ? 7.578 2.950 -28.402 1.00 94.38 186 VAL A O 1
ATOM 1554 N N . SER A 1 187 ? 7.275 1.231 -29.800 1.00 94.31 187 SER A N 1
ATOM 1555 C CA . SER A 1 187 ? 6.032 1.787 -30.360 1.00 94.31 187 SER A CA 1
ATOM 1556 C C . SER A 1 187 ? 4.885 1.874 -29.339 1.00 94.31 187 SER A C 1
ATOM 1558 O O . SER A 1 187 ? 3.986 2.688 -29.520 1.00 94.31 187 SER A O 1
ATOM 1560 N N . PHE A 1 188 ? 4.964 1.112 -28.239 1.00 95.12 188 PHE A N 1
ATOM 1561 C CA . PHE A 1 188 ? 4.067 1.185 -27.078 1.00 95.12 188 PHE A CA 1
ATOM 1562 C C . PHE A 1 188 ? 4.686 1.952 -25.892 1.00 95.12 188 PHE A C 1
ATOM 1564 O O . PHE A 1 188 ? 4.202 1.845 -24.768 1.00 95.12 188 PHE A O 1
ATOM 1571 N N . ASP A 1 189 ? 5.786 2.679 -26.104 1.00 94.69 189 ASP A N 1
ATOM 1572 C CA . ASP A 1 189 ? 6.567 3.344 -25.052 1.00 94.69 189 ASP A CA 1
ATOM 1573 C C . ASP A 1 189 ? 7.079 2.391 -23.955 1.00 94.69 189 ASP A C 1
ATOM 1575 O O . ASP A 1 189 ? 7.211 2.768 -22.786 1.00 94.69 189 ASP A O 1
ATOM 1579 N N . VAL A 1 190 ? 7.403 1.154 -24.345 1.00 95.38 190 VAL A N 1
ATOM 1580 C CA . VAL A 1 190 ? 8.104 0.171 -23.513 1.00 95.38 190 VAL A CA 1
ATOM 1581 C C . VAL A 1 190 ? 9.555 0.083 -23.971 1.00 95.38 190 VAL A C 1
ATOM 1583 O O . VAL A 1 190 ? 9.824 -0.251 -25.123 1.00 95.38 190 VAL A O 1
ATOM 1586 N N . TYR A 1 191 ? 10.502 0.360 -23.075 1.00 95.06 191 TYR A N 1
ATOM 1587 C CA . TYR A 1 191 ? 11.924 0.462 -23.407 1.00 95.06 191 TYR A CA 1
ATOM 1588 C C . TYR A 1 191 ? 12.690 -0.732 -22.818 1.00 95.06 191 TYR A C 1
ATOM 1590 O O . TYR A 1 191 ? 13.113 -0.681 -21.657 1.00 95.06 191 TYR A O 1
ATOM 1598 N N . PRO A 1 192 ? 12.853 -1.829 -23.583 1.00 94.88 192 PRO A N 1
ATOM 1599 C CA . PRO A 1 192 ? 13.455 -3.052 -23.073 1.00 94.88 192 PRO A CA 1
ATOM 1600 C C . PRO A 1 192 ? 14.971 -2.918 -22.858 1.00 94.88 192 PRO A C 1
ATOM 1602 O O . PRO A 1 192 ? 15.665 -2.192 -23.567 1.00 94.88 192 PRO A O 1
ATOM 1605 N N . LEU A 1 193 ? 15.488 -3.684 -21.902 1.00 93.50 193 LEU A N 1
ATOM 1606 C CA . LEU A 1 193 ? 16.904 -3.873 -21.593 1.00 93.50 193 LEU A CA 1
ATOM 1607 C C . LEU A 1 193 ? 17.265 -5.344 -21.800 1.00 93.50 193 LEU A C 1
ATOM 1609 O O . LEU A 1 193 ? 16.459 -6.219 -21.470 1.00 93.50 193 LEU A O 1
ATOM 1613 N N . LEU A 1 194 ? 18.477 -5.623 -22.287 1.00 94.81 194 LEU A N 1
ATOM 1614 C CA . LEU A 1 194 ? 18.989 -6.995 -22.332 1.00 94.81 194 LEU A CA 1
ATOM 1615 C C . LEU A 1 194 ? 18.988 -7.597 -20.925 1.00 94.81 194 LEU A C 1
ATOM 1617 O O . LEU A 1 194 ? 19.307 -6.915 -19.949 1.00 94.81 194 LEU A O 1
ATOM 1621 N N . ASN A 1 195 ? 18.647 -8.876 -20.823 1.00 96.12 195 ASN A N 1
ATOM 1622 C CA . ASN A 1 195 ? 18.609 -9.588 -19.554 1.00 96.12 195 ASN A CA 1
ATOM 1623 C C . ASN A 1 195 ? 19.240 -10.985 -19.684 1.00 96.12 195 ASN A C 1
ATOM 1625 O O . ASN A 1 195 ? 19.605 -11.409 -20.781 1.00 96.12 195 ASN A O 1
ATOM 1629 N N . GLY A 1 196 ? 19.394 -11.683 -18.559 1.00 95.81 196 GLY A N 1
ATOM 1630 C CA . GLY A 1 196 ? 19.721 -13.109 -18.520 1.00 95.81 196 GLY A CA 1
ATOM 1631 C C . GLY A 1 196 ? 20.945 -13.500 -19.352 1.00 95.81 196 GLY A C 1
ATOM 1632 O O . GLY A 1 196 ? 21.981 -12.825 -19.336 1.00 95.81 196 GLY A O 1
ATOM 1633 N N . GLY A 1 197 ? 20.813 -14.602 -20.094 1.00 95.56 197 GLY A N 1
ATOM 1634 C CA . GLY A 1 197 ? 21.879 -15.119 -20.954 1.00 95.56 197 GLY A CA 1
ATOM 1635 C C . GLY A 1 197 ? 22.226 -14.178 -22.110 1.00 95.56 197 GLY A C 1
ATOM 1636 O O . GLY A 1 197 ? 23.371 -14.148 -22.555 1.00 95.56 197 GLY A O 1
ATOM 1637 N N . THR A 1 198 ? 21.274 -13.351 -22.548 1.00 96.50 198 THR A N 1
ATOM 1638 C CA . THR A 1 198 ? 21.482 -12.392 -23.644 1.00 96.50 198 THR A CA 1
ATOM 1639 C C . THR A 1 198 ? 22.391 -11.240 -23.221 1.00 96.50 198 THR A C 1
ATOM 1641 O O . THR A 1 198 ? 23.335 -10.904 -23.935 1.00 96.50 198 THR A O 1
ATOM 1644 N N . LEU A 1 199 ? 22.166 -10.673 -22.029 1.00 96.38 199 LEU A N 1
ATOM 1645 C CA . LEU A 1 199 ? 23.048 -9.648 -21.463 1.00 96.38 199 LEU A CA 1
ATOM 1646 C C . LEU A 1 199 ? 24.448 -10.207 -21.187 1.00 96.38 199 LEU A C 1
ATOM 1648 O O . LEU A 1 199 ? 25.441 -9.541 -21.477 1.00 96.38 199 LEU A O 1
ATOM 1652 N N . LEU A 1 200 ? 24.53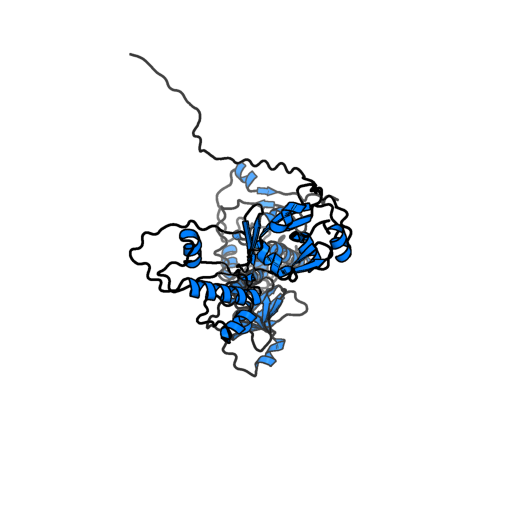1 -11.430 -20.652 1.00 95.94 200 LEU A N 1
ATOM 1653 C CA . LEU A 1 200 ? 25.810 -12.094 -20.406 1.00 95.94 200 LEU A CA 1
ATOM 1654 C C . LEU A 1 200 ? 26.586 -12.323 -21.707 1.00 95.94 200 LEU A C 1
ATOM 1656 O O . LEU A 1 200 ? 27.786 -12.062 -21.740 1.00 95.94 200 LEU A O 1
ATOM 1660 N N . GLY A 1 201 ? 25.911 -12.778 -22.766 1.00 94.38 201 GLY A N 1
ATOM 1661 C CA . GLY A 1 201 ? 26.505 -12.941 -24.092 1.00 94.38 201 GLY A CA 1
ATOM 1662 C C . GLY A 1 201 ? 27.100 -11.636 -24.612 1.00 94.38 201 GLY A C 1
ATOM 1663 O O . GLY A 1 201 ? 28.286 -11.600 -24.946 1.00 94.38 201 GLY A O 1
ATOM 1664 N N . TRP A 1 202 ? 26.315 -10.549 -24.589 1.00 95.25 202 TRP A N 1
ATOM 1665 C CA . TRP A 1 202 ? 26.798 -9.222 -24.976 1.00 95.25 202 TRP A CA 1
ATOM 1666 C C . TRP A 1 202 ? 28.020 -8.817 -24.153 1.00 95.25 202 TRP A C 1
ATOM 1668 O O . TRP A 1 202 ? 29.084 -8.591 -24.715 1.00 95.25 202 TRP A O 1
ATOM 1678 N N . TYR A 1 203 ? 27.900 -8.777 -22.825 1.00 96.25 203 TYR A N 1
ATOM 1679 C CA . TYR A 1 203 ? 28.952 -8.244 -21.961 1.00 96.25 203 TYR A CA 1
ATOM 1680 C C . TYR A 1 203 ? 30.244 -9.070 -22.016 1.00 96.25 203 TYR A C 1
ATOM 1682 O O . TYR A 1 203 ? 31.337 -8.510 -22.024 1.00 96.25 203 TYR A O 1
ATOM 1690 N N . ARG A 1 204 ? 30.139 -10.402 -22.072 1.00 95.38 204 ARG A N 1
ATOM 1691 C CA . ARG A 1 204 ? 31.295 -11.303 -22.022 1.00 95.38 204 ARG A CA 1
ATOM 1692 C C . ARG A 1 204 ? 31.938 -11.516 -23.388 1.00 95.38 204 ARG A C 1
ATOM 1694 O O . ARG A 1 204 ? 33.158 -11.488 -23.482 1.00 95.38 204 ARG A O 1
ATOM 1701 N N . GLU A 1 205 ? 31.135 -11.750 -24.421 1.00 93.00 205 GLU A N 1
ATOM 1702 C CA . GLU A 1 205 ? 31.587 -12.316 -25.703 1.00 93.00 205 GLU A CA 1
ATOM 1703 C C . GLU A 1 205 ? 31.305 -11.395 -26.896 1.00 93.00 205 GLU A C 1
ATOM 1705 O O . GLU A 1 205 ? 31.645 -11.744 -28.022 1.00 93.00 205 GLU A O 1
ATOM 1710 N N . CYS A 1 206 ? 30.682 -10.230 -26.672 1.00 93.81 206 CYS A N 1
ATOM 1711 C CA . CYS A 1 206 ? 30.243 -9.309 -27.728 1.00 93.81 206 CYS A CA 1
ATOM 1712 C C . CYS A 1 206 ? 29.264 -9.946 -28.735 1.00 93.81 206 CYS A C 1
ATOM 1714 O O . CYS A 1 206 ? 29.160 -9.493 -29.872 1.00 93.81 206 CYS A O 1
ATOM 1716 N N . THR A 1 207 ? 28.565 -11.019 -28.351 1.00 91.88 207 THR A N 1
ATOM 1717 C CA . THR A 1 207 ? 27.701 -11.795 -29.255 1.00 91.88 207 THR A CA 1
ATOM 1718 C C . THR A 1 207 ? 26.624 -12.564 -28.486 1.00 91.88 207 THR A C 1
ATOM 1720 O O . THR A 1 207 ? 26.529 -12.486 -27.263 1.00 91.88 207 THR A O 1
ATOM 1723 N N . ILE A 1 208 ? 25.789 -13.316 -29.196 1.00 92.94 208 ILE A N 1
ATOM 1724 C CA . ILE A 1 208 ? 24.816 -14.238 -28.607 1.00 92.94 208 ILE A CA 1
ATOM 1725 C C . ILE A 1 208 ? 25.534 -15.538 -28.240 1.00 92.94 208 ILE A C 1
ATOM 1727 O O . ILE A 1 208 ? 26.334 -16.055 -29.018 1.00 92.94 208 ILE A O 1
ATOM 1731 N N . ILE A 1 209 ? 25.252 -16.077 -27.052 1.00 92.62 209 ILE A N 1
ATOM 1732 C CA . ILE A 1 209 ? 25.866 -17.329 -26.593 1.00 92.62 209 ILE A CA 1
ATOM 1733 C C . ILE A 1 209 ? 25.463 -18.464 -27.557 1.00 92.62 209 ILE A C 1
ATOM 1735 O O . ILE A 1 209 ? 24.268 -18.734 -27.667 1.00 92.62 209 ILE A O 1
ATOM 1739 N N . PRO A 1 210 ? 26.406 -19.181 -28.206 1.00 90.75 210 PRO A N 1
ATOM 1740 C CA . PRO A 1 210 ? 26.072 -20.098 -29.307 1.00 90.75 210 PRO A CA 1
ATOM 1741 C C . PRO A 1 210 ? 25.072 -21.209 -28.951 1.00 90.75 210 PRO A C 1
ATOM 1743 O O . PRO A 1 210 ? 24.233 -21.595 -29.759 1.00 90.75 210 PRO A O 1
ATOM 1746 N N . HIS A 1 211 ? 25.135 -21.721 -27.721 1.00 88.94 211 HIS A N 1
ATOM 1747 C CA . HIS A 1 211 ? 24.282 -22.817 -27.259 1.00 88.94 211 HIS A CA 1
ATOM 1748 C C . HIS A 1 211 ? 22.978 -22.352 -26.579 1.00 88.94 211 HIS A C 1
ATOM 1750 O O . HIS A 1 211 ? 22.315 -23.166 -25.938 1.00 88.94 211 HIS A O 1
ATOM 1756 N N . THR A 1 212 ? 22.612 -21.067 -26.680 1.00 92.62 212 THR A N 1
ATOM 1757 C CA . THR A 1 212 ? 21.309 -20.581 -26.195 1.00 92.62 212 THR A CA 1
ATOM 1758 C C . THR A 1 212 ? 20.193 -20.913 -27.181 1.00 92.62 212 THR A C 1
ATOM 1760 O O . THR A 1 212 ? 20.423 -20.973 -28.388 1.00 92.62 212 THR A O 1
ATOM 1763 N N . TYR A 1 213 ? 18.977 -21.093 -26.672 1.00 93.69 213 TYR A N 1
ATOM 1764 C CA . TYR A 1 213 ? 17.783 -21.355 -27.486 1.00 93.69 213 TYR A CA 1
ATOM 1765 C C . TYR A 1 213 ? 16.812 -20.170 -27.513 1.00 93.69 213 TYR A C 1
ATOM 1767 O O . TYR A 1 213 ? 15.829 -20.193 -28.254 1.00 93.69 213 TYR A O 1
ATOM 1775 N N . ASP A 1 214 ? 17.074 -19.141 -26.712 1.00 94.44 214 ASP A N 1
ATOM 1776 C CA . ASP A 1 214 ? 16.220 -17.978 -26.524 1.00 94.44 214 ASP A CA 1
ATOM 1777 C C . ASP A 1 214 ? 17.023 -16.685 -26.318 1.00 94.44 214 ASP A C 1
ATOM 1779 O O . ASP A 1 214 ? 18.255 -16.676 -26.214 1.00 94.44 214 ASP A O 1
ATOM 1783 N N . VAL A 1 215 ? 16.280 -15.575 -26.322 1.00 95.69 215 VAL A N 1
ATOM 1784 C CA . VAL A 1 215 ? 16.765 -14.232 -26.011 1.00 95.69 215 VAL A CA 1
ATOM 1785 C C . VAL A 1 215 ? 15.877 -13.590 -24.953 1.00 95.69 215 VAL A C 1
ATOM 1787 O O . VAL A 1 215 ? 14.651 -13.701 -24.997 1.00 95.69 215 VAL A O 1
ATOM 1790 N N . ASP A 1 216 ? 16.504 -12.874 -24.029 1.00 96.25 216 ASP A N 1
ATOM 1791 C CA . ASP A 1 216 ? 15.870 -12.323 -22.842 1.00 96.25 216 ASP A CA 1
ATOM 1792 C C . ASP A 1 216 ? 15.919 -10.798 -22.854 1.00 96.25 216 ASP A C 1
ATOM 1794 O O . ASP A 1 216 ? 16.985 -10.176 -22.921 1.00 96.25 216 ASP A O 1
ATOM 1798 N N . PHE A 1 217 ? 14.748 -10.197 -22.673 1.00 96.50 217 PHE A N 1
ATOM 1799 C CA . PHE A 1 217 ? 14.598 -8.775 -22.405 1.00 96.50 217 PHE A CA 1
ATOM 1800 C C . PHE A 1 217 ? 13.856 -8.564 -21.089 1.00 96.50 217 PHE A C 1
ATOM 1802 O O . PHE A 1 217 ? 13.033 -9.375 -20.666 1.00 96.50 217 PHE A O 1
ATOM 1809 N N . SER A 1 218 ? 14.127 -7.437 -20.444 1.00 94.50 218 SER A N 1
ATOM 1810 C CA . SER A 1 218 ? 13.375 -6.949 -19.291 1.00 94.50 218 SER A CA 1
ATOM 1811 C C . SER A 1 218 ? 12.896 -5.528 -19.555 1.00 94.50 218 SER A C 1
ATOM 1813 O O . SER A 1 218 ? 13.553 -4.776 -20.264 1.00 94.50 218 SER A O 1
ATOM 1815 N N . ALA A 1 219 ? 11.758 -5.143 -18.987 1.00 92.44 219 ALA A N 1
ATOM 1816 C CA . ALA A 1 219 ? 11.278 -3.767 -19.026 1.00 92.44 219 ALA A CA 1
ATOM 1817 C C . ALA A 1 219 ? 10.747 -3.366 -17.641 1.00 92.44 219 ALA A C 1
ATOM 1819 O O . ALA A 1 219 ? 10.233 -4.223 -16.911 1.00 92.44 219 ALA A O 1
ATOM 1820 N N . PRO A 1 220 ? 10.854 -2.087 -17.243 1.00 88.12 220 PRO A N 1
ATOM 1821 C CA . PRO A 1 220 ? 10.280 -1.621 -15.988 1.00 88.12 220 PRO A CA 1
ATOM 1822 C C . PRO A 1 220 ? 8.763 -1.834 -15.949 1.00 88.12 220 PRO A C 1
ATOM 1824 O O . PRO A 1 220 ? 8.051 -1.425 -16.859 1.00 88.12 220 PRO A O 1
ATOM 1827 N N . ILE A 1 221 ? 8.237 -2.386 -14.850 1.00 83.69 221 ILE A N 1
ATOM 1828 C CA . ILE A 1 221 ? 6.795 -2.676 -14.723 1.00 83.69 221 ILE A CA 1
ATOM 1829 C C . ILE A 1 221 ? 5.903 -1.435 -14.886 1.00 83.69 221 ILE A C 1
ATOM 1831 O O . ILE A 1 221 ? 4.788 -1.536 -15.380 1.00 83.69 221 ILE A O 1
ATOM 1835 N N . LYS A 1 222 ? 6.403 -0.250 -14.521 1.00 84.31 222 LYS A N 1
ATOM 1836 C CA . LYS A 1 222 ? 5.701 1.033 -14.700 1.00 84.31 222 LYS A CA 1
ATOM 1837 C C . LYS A 1 222 ? 5.499 1.435 -16.168 1.00 84.31 222 LYS A C 1
ATOM 1839 O O . LYS A 1 222 ? 4.707 2.327 -16.437 1.00 84.31 222 LYS A O 1
ATOM 1844 N N . GLU A 1 223 ? 6.247 0.828 -17.089 1.00 89.06 223 GLU A N 1
ATOM 1845 C CA . GLU A 1 223 ? 6.107 1.042 -18.532 1.00 89.06 223 GLU A CA 1
ATOM 1846 C C . GLU A 1 223 ? 5.065 0.089 -19.137 1.00 89.06 223 GLU A C 1
ATOM 1848 O O . GLU A 1 223 ? 4.702 0.253 -20.292 1.00 89.06 223 GLU A O 1
ATOM 1853 N N . TYR A 1 224 ? 4.533 -0.877 -18.373 1.00 85.06 224 TYR A N 1
ATOM 1854 C CA . TYR A 1 224 ? 3.516 -1.805 -18.864 1.00 85.06 224 TYR A CA 1
ATOM 1855 C C . TYR A 1 224 ? 2.277 -1.070 -19.397 1.00 85.06 224 TYR A C 1
ATOM 1857 O O . TYR A 1 224 ? 1.654 -0.272 -18.693 1.00 85.06 224 TYR A O 1
ATOM 1865 N N . LYS A 1 225 ? 1.895 -1.415 -20.629 1.00 84.00 225 LYS A N 1
ATOM 1866 C CA . LYS A 1 225 ? 0.704 -0.920 -21.323 1.00 84.00 225 LYS A CA 1
ATOM 1867 C C . LYS A 1 225 ? -0.280 -2.071 -21.570 1.00 84.00 225 LYS A C 1
ATOM 1869 O O . LYS A 1 225 ? 0.129 -3.075 -22.161 1.00 84.00 225 LYS A O 1
ATOM 1874 N N . PRO A 1 226 ? -1.556 -1.978 -21.150 1.00 83.75 226 PRO A N 1
ATOM 1875 C CA . PRO A 1 226 ? -2.573 -2.976 -21.496 1.00 83.75 226 PRO A CA 1
ATOM 1876 C C . PRO A 1 226 ? -2.710 -3.207 -23.009 1.00 83.75 226 PRO A C 1
ATOM 1878 O O . PRO A 1 226 ? -2.956 -4.330 -23.444 1.00 83.75 226 PRO A O 1
ATOM 1881 N N . GLU A 1 227 ? -2.486 -2.170 -23.814 1.00 89.88 227 GLU A N 1
ATOM 1882 C CA . GLU A 1 227 ? -2.537 -2.201 -25.276 1.00 89.88 227 GLU A CA 1
ATOM 1883 C C . GLU A 1 227 ? -1.491 -3.155 -25.862 1.00 89.88 227 GLU A C 1
ATOM 1885 O O . GLU A 1 227 ? -1.803 -3.921 -26.773 1.00 89.88 227 GLU A O 1
ATOM 1890 N N . LEU A 1 228 ? -0.281 -3.179 -25.289 1.00 91.75 228 LEU A N 1
ATOM 1891 C CA . LEU A 1 228 ? 0.773 -4.113 -25.688 1.00 91.75 228 LEU A CA 1
ATOM 1892 C C . LEU A 1 228 ? 0.343 -5.565 -25.443 1.00 91.75 228 LEU A C 1
ATOM 1894 O O . LEU A 1 228 ? 0.593 -6.435 -26.276 1.00 91.75 228 LEU A O 1
ATOM 1898 N N . LEU A 1 229 ? -0.314 -5.843 -24.310 1.00 88.31 229 LEU A N 1
ATOM 1899 C CA . LEU A 1 229 ? -0.823 -7.185 -24.024 1.00 88.31 229 LEU A CA 1
ATOM 1900 C C . LEU A 1 229 ? -1.897 -7.594 -25.037 1.00 88.31 229 LEU A C 1
ATOM 1902 O O . LEU A 1 229 ? -1.857 -8.717 -25.535 1.00 88.31 229 LEU A O 1
ATOM 1906 N N . ASN A 1 230 ? -2.831 -6.696 -25.344 1.00 88.75 230 ASN A N 1
ATOM 1907 C CA . ASN A 1 230 ? -3.888 -6.964 -26.317 1.00 88.75 230 ASN A CA 1
ATOM 1908 C C . ASN A 1 230 ? -3.307 -7.264 -27.706 1.00 88.75 230 ASN A C 1
ATOM 1910 O O . ASN A 1 230 ? -3.741 -8.218 -28.351 1.00 88.75 230 ASN A O 1
ATOM 1914 N N . ASP A 1 231 ? -2.298 -6.507 -28.147 1.00 94.31 231 ASP A N 1
ATOM 1915 C CA . ASP A 1 231 ? -1.676 -6.719 -29.459 1.00 94.31 231 ASP A CA 1
ATOM 1916 C C . ASP A 1 231 ? -0.882 -8.037 -29.523 1.00 94.31 231 ASP A C 1
ATOM 1918 O O . ASP A 1 231 ? -1.019 -8.803 -30.479 1.00 94.31 231 ASP A O 1
ATOM 1922 N N . LEU A 1 232 ? -0.152 -8.379 -28.453 1.00 92.81 232 LEU A N 1
ATOM 1923 C CA . LEU A 1 232 ? 0.549 -9.662 -28.340 1.00 92.81 232 LEU A CA 1
ATOM 1924 C C . LEU A 1 232 ? -0.405 -10.870 -28.291 1.00 92.81 232 LEU A C 1
ATOM 1926 O O . LEU A 1 232 ? -0.046 -11.950 -28.758 1.00 92.81 232 LEU A O 1
ATOM 1930 N N . LEU A 1 233 ? -1.602 -10.726 -27.718 1.00 87.75 233 LEU A N 1
ATOM 1931 C CA . LEU A 1 233 ? -2.626 -11.780 -27.731 1.00 87.75 233 LEU A CA 1
ATOM 1932 C C . LEU A 1 233 ? -3.285 -11.922 -29.106 1.00 87.75 233 LEU A C 1
ATOM 1934 O O . LEU A 1 233 ? -3.609 -13.036 -29.509 1.00 87.75 233 LEU A O 1
ATOM 1938 N N . ALA A 1 234 ? -3.451 -10.814 -29.831 1.00 92.62 234 ALA A N 1
ATOM 1939 C CA . ALA A 1 234 ? -3.947 -10.824 -31.204 1.00 92.62 234 ALA A CA 1
ATOM 1940 C C . ALA A 1 234 ? -2.937 -11.432 -32.193 1.00 92.62 234 ALA A C 1
ATOM 1942 O O . ALA A 1 234 ? -3.331 -11.883 -33.266 1.00 92.62 234 ALA A O 1
ATOM 1943 N N . GLY A 1 235 ? -1.645 -11.449 -31.845 1.00 91.81 235 GLY A N 1
ATOM 1944 C CA . GLY A 1 235 ? -0.606 -12.124 -32.621 1.00 91.81 235 GLY A CA 1
ATOM 1945 C C . GLY A 1 235 ? -0.289 -11.453 -33.959 1.00 91.81 235 GLY A C 1
ATOM 1946 O O . GLY A 1 235 ? 0.080 -12.144 -34.903 1.00 91.81 235 GLY A O 1
ATOM 1947 N N . LYS A 1 236 ? -0.437 -10.124 -34.066 1.00 88.56 236 LYS A N 1
ATOM 1948 C CA . LYS A 1 236 ? -0.270 -9.401 -35.343 1.00 88.56 236 LYS A CA 1
ATOM 1949 C C . LYS A 1 236 ? 1.166 -9.413 -35.870 1.00 88.56 236 LYS A C 1
ATOM 1951 O O . LYS A 1 236 ? 1.388 -9.703 -37.040 1.00 88.56 236 LYS A O 1
ATOM 1956 N N . LYS A 1 237 ? 2.137 -9.057 -35.020 1.00 93.25 237 LYS A N 1
ATOM 1957 C CA . LYS A 1 237 ? 3.575 -9.028 -35.366 1.00 93.25 237 LYS A CA 1
ATOM 1958 C C . LYS A 1 237 ? 4.386 -9.965 -34.481 1.00 93.25 237 LYS A C 1
ATOM 1960 O O . LYS A 1 237 ? 5.170 -10.768 -34.973 1.00 93.25 237 LYS A O 1
ATOM 1965 N N . PHE A 1 238 ? 4.175 -9.861 -33.175 1.00 95.06 238 PHE A N 1
ATOM 1966 C CA . PHE A 1 238 ? 4.674 -10.794 -32.172 1.00 95.06 238 PHE A CA 1
ATOM 1967 C C . PHE A 1 238 ? 3.476 -11.412 -31.454 1.00 95.06 238 PHE A C 1
ATOM 1969 O O . PHE A 1 238 ? 2.424 -10.781 -31.361 1.00 95.06 238 PHE A O 1
ATOM 1976 N N . PHE A 1 239 ? 3.629 -12.632 -30.942 1.00 94.06 239 PHE A N 1
ATOM 1977 C CA . PHE A 1 239 ? 2.564 -13.325 -30.221 1.00 94.06 239 PHE A CA 1
ATOM 1978 C C . PHE A 1 239 ? 3.012 -13.741 -28.820 1.00 94.06 239 PHE A C 1
ATOM 1980 O O . PHE A 1 239 ? 4.173 -14.087 -28.588 1.00 94.06 239 PHE A O 1
ATOM 1987 N N . LEU A 1 240 ? 2.077 -13.733 -27.871 1.00 91.50 240 LEU A N 1
ATOM 1988 C CA . LEU A 1 240 ? 2.323 -14.181 -26.504 1.00 91.50 240 LEU A CA 1
ATOM 1989 C C . LEU A 1 240 ? 2.070 -15.683 -26.370 1.00 91.50 240 LEU A C 1
ATOM 1991 O O . LEU A 1 240 ? 0.929 -16.132 -26.405 1.00 91.50 240 LEU A O 1
ATOM 1995 N N . LYS A 1 241 ? 3.127 -16.471 -26.144 1.00 91.00 241 LYS A N 1
ATOM 1996 C CA . LYS A 1 241 ? 2.990 -17.921 -25.920 1.00 91.00 241 LYS A CA 1
ATOM 1997 C C . LYS A 1 241 ? 2.583 -18.273 -24.487 1.00 91.00 241 LYS A C 1
ATOM 1999 O O . LYS A 1 241 ? 1.841 -19.226 -24.270 1.00 91.00 241 LYS A O 1
ATOM 2004 N N . ARG A 1 242 ? 3.130 -17.563 -23.494 1.00 86.50 242 ARG A N 1
ATOM 2005 C CA . ARG A 1 242 ? 2.915 -17.824 -22.060 1.00 86.50 242 ARG A CA 1
ATOM 2006 C C . ARG A 1 242 ? 2.965 -16.516 -21.277 1.00 86.50 242 ARG A C 1
ATOM 2008 O O . ARG A 1 242 ? 3.787 -15.658 -21.577 1.00 86.50 242 ARG A O 1
ATOM 2015 N N . LYS A 1 243 ? 2.122 -16.395 -20.250 1.00 81.62 243 LYS A N 1
ATOM 2016 C CA . LYS A 1 243 ? 2.104 -15.264 -19.314 1.00 81.62 243 LYS A CA 1
ATOM 2017 C C . LYS A 1 243 ? 2.257 -15.788 -17.892 1.00 81.62 243 LYS A C 1
ATOM 2019 O O . LYS A 1 243 ? 1.451 -16.597 -17.445 1.00 81.62 243 LYS A O 1
ATOM 2024 N N . PHE A 1 244 ? 3.259 -15.286 -17.184 1.00 67.19 244 PHE A N 1
ATOM 2025 C CA . PHE A 1 244 ? 3.501 -15.573 -15.773 1.00 67.19 244 PHE A CA 1
ATOM 2026 C C . PHE A 1 244 ? 3.509 -14.245 -15.004 1.00 67.19 244 PHE A C 1
ATOM 2028 O O . PHE A 1 244 ? 4.045 -13.258 -15.502 1.00 67.19 244 PHE A O 1
ATOM 2035 N N . GLY A 1 245 ? 2.893 -14.181 -13.821 1.00 62.22 245 GLY A N 1
ATOM 2036 C CA . GLY A 1 245 ? 2.842 -12.953 -13.013 1.00 62.22 245 GLY A CA 1
ATOM 2037 C C . GLY A 1 245 ? 1.566 -12.816 -12.179 1.00 62.22 245 GLY A C 1
ATOM 2038 O O . GLY A 1 245 ? 0.569 -13.483 -12.446 1.00 62.22 245 GLY A O 1
ATOM 2039 N N . ARG A 1 246 ? 1.609 -11.968 -11.142 1.00 52.62 246 ARG A N 1
ATOM 2040 C CA . ARG A 1 246 ? 0.497 -11.763 -10.194 1.00 52.62 246 ARG A CA 1
ATOM 2041 C C . ARG A 1 246 ? -0.649 -10.956 -10.817 1.00 52.62 246 ARG A C 1
ATOM 2043 O O . ARG A 1 246 ? -0.418 -10.022 -11.581 1.00 52.62 246 ARG A O 1
ATOM 2050 N N . VAL A 1 247 ? -1.873 -11.302 -10.424 1.00 57.09 247 VAL A N 1
ATOM 2051 C CA . VAL A 1 247 ? -3.108 -10.527 -10.627 1.00 57.09 247 VAL A CA 1
ATOM 2052 C C . VAL A 1 247 ? -2.926 -9.181 -9.907 1.00 57.09 247 VAL A C 1
ATOM 2054 O O . VAL A 1 247 ? -2.577 -9.167 -8.726 1.00 57.09 247 VAL A O 1
ATOM 2057 N N . ASN A 1 248 ? -3.076 -8.045 -10.594 1.00 70.81 248 ASN A N 1
ATOM 2058 C CA . ASN A 1 248 ? -3.047 -6.752 -9.900 1.00 70.81 248 ASN A CA 1
ATOM 2059 C C . ASN A 1 248 ? -4.303 -6.623 -9.016 1.00 70.81 248 ASN A C 1
ATOM 2061 O O . ASN A 1 248 ? -5.334 -7.236 -9.281 1.00 70.81 248 ASN A O 1
ATOM 2065 N N . CYS A 1 249 ? -4.246 -5.848 -7.934 1.00 80.06 249 CYS A N 1
ATOM 2066 C CA . CYS A 1 249 ? -5.380 -5.771 -7.008 1.00 80.06 249 CYS A CA 1
ATOM 2067 C C . CYS A 1 249 ? -6.670 -5.233 -7.654 1.00 80.06 249 CYS A C 1
ATOM 2069 O O . CYS A 1 249 ? -7.753 -5.584 -7.194 1.00 80.06 249 CYS A O 1
ATOM 2071 N N . SER A 1 250 ? -6.582 -4.467 -8.751 1.00 81.75 250 SER A N 1
ATOM 2072 C CA . SER A 1 250 ? -7.763 -4.026 -9.506 1.00 81.75 250 SER A CA 1
ATOM 2073 C C . SER A 1 250 ? -8.513 -5.199 -10.140 1.00 81.75 250 SER A C 1
ATOM 2075 O O . SER A 1 250 ? -9.724 -5.293 -9.982 1.00 81.75 250 SER A O 1
ATOM 2077 N N . THR A 1 251 ? -7.809 -6.153 -10.755 1.00 82.81 251 THR A N 1
ATOM 2078 C CA . THR A 1 251 ? -8.452 -7.353 -11.318 1.00 82.81 251 THR A CA 1
ATOM 2079 C C . THR A 1 251 ? -9.012 -8.282 -10.238 1.00 82.81 251 THR A C 1
ATOM 2081 O O . THR A 1 251 ? -10.024 -8.938 -10.475 1.00 82.81 251 THR A O 1
ATOM 2084 N N . LEU A 1 252 ? -8.428 -8.314 -9.029 1.00 88.06 252 LEU A N 1
ATOM 2085 C CA . LEU A 1 252 ? -9.062 -8.993 -7.890 1.00 88.06 252 LEU A CA 1
ATOM 2086 C C . LEU A 1 252 ? -10.392 -8.321 -7.531 1.00 88.06 252 LEU A C 1
ATOM 2088 O O . LEU A 1 252 ? -11.393 -9.025 -7.431 1.00 88.06 252 LEU A O 1
ATOM 2092 N N . LEU A 1 253 ? -10.404 -6.993 -7.360 1.00 91.25 253 LEU A N 1
ATOM 2093 C CA . LEU A 1 253 ? -11.609 -6.228 -7.018 1.00 91.25 253 LEU A CA 1
ATOM 2094 C C . LEU A 1 253 ? -12.713 -6.400 -8.065 1.00 91.25 253 LEU A C 1
ATOM 2096 O O . LEU A 1 253 ? -13.851 -6.671 -7.695 1.00 91.25 253 LEU A O 1
ATOM 2100 N N . GLU A 1 254 ? -12.373 -6.340 -9.353 1.00 89.56 254 GLU A N 1
ATOM 2101 C CA . GLU A 1 254 ? -13.298 -6.638 -10.453 1.00 89.56 254 GLU A CA 1
ATOM 2102 C C . GLU A 1 254 ? -13.862 -8.062 -10.354 1.00 89.56 254 GLU A C 1
ATOM 2104 O O . GLU A 1 254 ? -15.068 -8.263 -10.486 1.00 89.56 254 GLU A O 1
ATOM 2109 N N . ALA A 1 255 ? -13.012 -9.054 -10.064 1.00 88.94 255 ALA A N 1
ATOM 2110 C CA . ALA A 1 255 ? -13.422 -10.453 -9.975 1.00 88.94 255 ALA A CA 1
ATOM 2111 C C . ALA A 1 255 ? -14.337 -10.756 -8.776 1.00 88.94 255 ALA A C 1
ATOM 2113 O O . ALA A 1 255 ? -15.141 -11.689 -8.853 1.00 88.94 255 ALA A O 1
ATOM 2114 N N . ILE A 1 256 ? -14.206 -10.011 -7.673 1.00 91.94 256 ILE A N 1
ATOM 2115 C CA . ILE A 1 256 ? -15.044 -10.177 -6.474 1.00 91.94 256 ILE A CA 1
ATOM 2116 C C . ILE A 1 256 ? -16.224 -9.200 -6.425 1.00 91.94 256 ILE A C 1
ATOM 2118 O O . ILE A 1 256 ? -17.069 -9.330 -5.538 1.00 91.94 256 ILE A O 1
ATOM 2122 N N . ASN A 1 257 ? -16.305 -8.247 -7.357 1.00 93.19 257 ASN A N 1
ATOM 2123 C CA . ASN A 1 257 ? -17.336 -7.218 -7.383 1.00 93.19 257 ASN A CA 1
ATOM 2124 C C . ASN A 1 257 ? -18.750 -7.844 -7.423 1.00 93.19 257 ASN A C 1
ATOM 2126 O O . ASN A 1 257 ? -19.075 -8.565 -8.370 1.00 93.19 257 ASN A O 1
ATOM 2130 N N . PRO A 1 258 ? -19.601 -7.603 -6.412 1.00 92.75 258 PRO A N 1
ATOM 2131 C CA . PRO A 1 258 ? -20.952 -8.136 -6.357 1.00 92.75 258 PRO A CA 1
ATOM 2132 C C . PRO A 1 258 ? -21.914 -7.360 -7.274 1.00 92.75 258 PRO A C 1
ATOM 2134 O O . PRO A 1 258 ? -21.673 -6.199 -7.614 1.00 92.75 258 PRO A O 1
ATOM 2137 N N . PRO A 1 259 ? -23.065 -7.953 -7.639 1.00 91.25 259 PRO A N 1
ATOM 2138 C CA . PRO A 1 259 ? -24.108 -7.269 -8.409 1.00 91.25 259 PRO A CA 1
ATOM 2139 C C . PRO A 1 259 ? -24.947 -6.280 -7.572 1.00 91.25 259 PRO A C 1
ATOM 2141 O O . PRO A 1 259 ? -25.912 -5.712 -8.073 1.00 91.25 259 PRO A O 1
ATOM 2144 N N . PHE A 1 260 ? -24.611 -6.080 -6.298 1.00 90.50 260 PHE A N 1
ATOM 2145 C CA . PHE A 1 260 ? -25.314 -5.220 -5.345 1.00 90.50 260 PHE A CA 1
ATOM 2146 C C . PHE A 1 260 ? -24.302 -4.446 -4.504 1.00 90.50 260 PHE A C 1
ATOM 2148 O O . PHE A 1 260 ? -23.186 -4.909 -4.301 1.00 90.50 260 PHE A O 1
ATOM 2155 N N . LYS A 1 261 ? -24.687 -3.284 -3.974 1.00 93.06 261 LYS A N 1
ATOM 2156 C CA . LYS A 1 261 ? -23.803 -2.477 -3.123 1.00 93.06 261 LYS A CA 1
ATOM 2157 C C . LYS A 1 261 ? -23.495 -3.194 -1.807 1.00 93.06 261 LYS A C 1
ATOM 2159 O O . LYS A 1 261 ? -24.424 -3.572 -1.093 1.00 93.06 261 LYS A O 1
ATOM 2164 N N . ALA A 1 262 ? -22.216 -3.352 -1.475 1.00 95.19 262 ALA A N 1
ATOM 2165 C CA . ALA A 1 262 ? -21.795 -4.025 -0.250 1.00 95.19 262 ALA A CA 1
ATOM 2166 C C . ALA A 1 262 ? -20.462 -3.497 0.290 1.00 95.19 262 ALA A C 1
ATOM 2168 O O . ALA A 1 262 ? -19.563 -3.144 -0.467 1.00 95.19 262 ALA A O 1
ATOM 2169 N N . LEU A 1 263 ? -20.320 -3.494 1.613 1.00 96.44 263 LEU A N 1
ATOM 2170 C CA . LEU A 1 263 ? -19.066 -3.259 2.316 1.00 96.44 263 LEU A CA 1
ATOM 2171 C C . LEU A 1 263 ? -18.225 -4.540 2.322 1.00 96.44 263 LEU A C 1
ATOM 2173 O O . LEU A 1 263 ? -18.680 -5.592 2.774 1.00 96.44 263 LEU A O 1
ATOM 2177 N N . LEU A 1 264 ? -16.983 -4.446 1.855 1.00 97.38 264 LEU A N 1
ATOM 2178 C CA . LEU A 1 264 ? -16.015 -5.530 1.941 1.00 97.38 264 LEU A CA 1
ATOM 2179 C C . LEU A 1 264 ? -15.543 -5.688 3.392 1.00 97.38 264 LEU A C 1
ATOM 2181 O O . LEU A 1 264 ? -14.901 -4.793 3.938 1.00 97.38 264 LEU A O 1
ATOM 2185 N N . ILE A 1 265 ? -15.840 -6.840 3.998 1.00 96.75 265 ILE A N 1
ATOM 2186 C CA . ILE A 1 265 ? -15.454 -7.170 5.383 1.00 96.75 265 ILE A CA 1
ATOM 2187 C C . ILE A 1 265 ? -14.560 -8.410 5.477 1.00 96.75 265 ILE A C 1
ATOM 2189 O O . ILE A 1 265 ? -14.151 -8.803 6.569 1.00 96.75 265 ILE A O 1
ATOM 2193 N N . ASP A 1 266 ? -14.274 -9.055 4.347 1.00 96.31 266 ASP A N 1
ATOM 2194 C CA . ASP A 1 266 ? -13.391 -10.209 4.293 1.00 96.31 266 ASP A CA 1
ATOM 2195 C C . ASP A 1 266 ? -11.972 -9.801 4.702 1.00 96.31 266 ASP A C 1
ATOM 2197 O O . ASP A 1 266 ? -11.228 -9.185 3.935 1.00 96.31 266 ASP A O 1
ATOM 2201 N N . THR A 1 267 ? -11.603 -10.125 5.942 1.00 95.25 267 THR A N 1
ATOM 2202 C CA . THR A 1 267 ? -10.360 -9.655 6.563 1.00 95.25 267 THR A CA 1
ATOM 2203 C C . THR A 1 267 ? -9.120 -10.116 5.811 1.00 95.25 267 THR A C 1
ATOM 2205 O O . THR A 1 267 ? -8.123 -9.403 5.803 1.00 95.25 267 THR A O 1
ATOM 2208 N N . TYR A 1 268 ? -9.181 -11.261 5.137 1.00 93.75 268 TYR A N 1
ATOM 2209 C CA . TYR A 1 268 ? -8.070 -11.780 4.353 1.00 93.75 268 TYR A CA 1
ATOM 2210 C C . TYR A 1 268 ? -7.922 -11.055 3.016 1.00 93.75 268 TYR A C 1
ATOM 2212 O O . TYR A 1 268 ? -6.812 -10.672 2.652 1.00 93.75 268 TYR A O 1
ATOM 2220 N N . ILE A 1 269 ? -9.029 -10.773 2.316 1.00 93.94 269 ILE A N 1
ATOM 2221 C CA . ILE A 1 269 ? -8.976 -9.933 1.107 1.00 93.94 269 ILE A CA 1
ATOM 2222 C C . ILE A 1 269 ? -8.480 -8.539 1.474 1.00 93.94 269 ILE A C 1
ATOM 2224 O O . ILE A 1 269 ? -7.578 -8.021 0.822 1.00 93.94 269 ILE A O 1
ATOM 2228 N N . LEU A 1 270 ? -8.999 -7.955 2.551 1.00 95.62 270 LEU A N 1
ATOM 2229 C CA . LEU A 1 270 ? -8.550 -6.661 3.052 1.00 95.62 270 LEU A CA 1
ATOM 2230 C C . LEU A 1 270 ? -7.049 -6.668 3.382 1.00 95.62 270 LEU A C 1
ATOM 2232 O O . LEU A 1 270 ? -6.320 -5.794 2.921 1.00 95.62 270 LEU A O 1
ATOM 2236 N N . GLN A 1 271 ? -6.547 -7.687 4.083 1.00 93.75 271 GLN A N 1
ATOM 2237 C CA . GLN A 1 271 ? -5.106 -7.851 4.316 1.00 93.75 271 GLN A CA 1
ATOM 2238 C C . GLN A 1 271 ? -4.318 -7.986 3.005 1.00 93.75 271 GLN A C 1
ATOM 2240 O O . GLN A 1 271 ? -3.225 -7.431 2.889 1.00 93.75 271 GLN A O 1
ATOM 2245 N N . SER A 1 272 ? -4.851 -8.695 2.008 1.00 91.06 272 SER A N 1
ATOM 2246 C CA . SER A 1 272 ? -4.211 -8.841 0.697 1.00 91.06 272 SER A CA 1
ATOM 2247 C C . SER A 1 272 ? -4.124 -7.506 -0.055 1.00 91.06 272 SER A C 1
ATOM 2249 O O . SER A 1 272 ? -3.075 -7.204 -0.627 1.00 91.06 272 SER A O 1
ATOM 2251 N N . LEU A 1 273 ? -5.171 -6.675 0.029 1.00 91.94 273 LEU A N 1
ATOM 2252 C CA . LEU A 1 273 ? -5.231 -5.333 -0.550 1.00 91.94 273 LEU A CA 1
ATOM 2253 C C . LEU A 1 273 ? -4.235 -4.395 0.139 1.00 91.94 273 LEU A C 1
ATOM 2255 O O . LEU A 1 273 ? -3.417 -3.780 -0.539 1.00 91.94 273 LEU A O 1
ATOM 2259 N N . ALA A 1 274 ? -4.238 -4.352 1.477 1.00 90.38 274 ALA A N 1
ATOM 2260 C CA . ALA A 1 274 ? -3.327 -3.513 2.261 1.00 90.38 274 ALA A CA 1
ATOM 2261 C C . ALA A 1 274 ? -1.849 -3.828 1.976 1.00 90.38 274 ALA A C 1
ATOM 2263 O O . ALA A 1 274 ? -1.018 -2.931 1.886 1.00 90.38 274 ALA A O 1
ATOM 2264 N N . ASN A 1 275 ? -1.528 -5.108 1.771 1.00 87.38 275 ASN A N 1
ATOM 2265 C CA . ASN A 1 275 ? -0.168 -5.555 1.473 1.00 87.38 275 ASN A CA 1
ATOM 2266 C C . ASN A 1 275 ? 0.182 -5.543 -0.025 1.00 87.38 275 ASN A C 1
ATOM 2268 O O . ASN A 1 275 ? 1.290 -5.949 -0.381 1.00 87.38 275 ASN A O 1
ATOM 2272 N N . ASN A 1 276 ? -0.750 -5.156 -0.904 1.00 83.94 276 ASN A N 1
ATOM 2273 C CA . ASN A 1 276 ? -0.624 -5.267 -2.360 1.00 83.94 276 ASN A CA 1
ATOM 2274 C C . ASN A 1 276 ? -0.197 -6.684 -2.825 1.00 83.94 276 ASN A C 1
ATOM 2276 O O . ASN A 1 276 ? 0.636 -6.869 -3.717 1.00 83.94 276 ASN A O 1
ATOM 2280 N N . LYS A 1 277 ? -0.739 -7.714 -2.164 1.00 85.62 277 LYS A N 1
ATOM 2281 C CA . LYS A 1 277 ? -0.482 -9.144 -2.405 1.00 85.62 277 LYS A CA 1
ATOM 2282 C C . LYS A 1 277 ? -1.791 -9.841 -2.766 1.00 85.62 277 LYS A C 1
ATOM 2284 O O . LYS A 1 277 ? -2.230 -10.732 -2.052 1.00 85.62 277 LYS A O 1
ATOM 2289 N N . CYS A 1 278 ? -2.417 -9.415 -3.856 1.00 83.50 278 CYS A N 1
ATOM 2290 C CA . CYS A 1 278 ? -3.732 -9.895 -4.269 1.00 83.50 278 CYS A CA 1
ATOM 2291 C C . CYS A 1 278 ? -3.663 -11.212 -5.054 1.00 83.50 278 CYS A C 1
ATOM 2293 O O . CYS A 1 278 ? -2.847 -11.376 -5.961 1.00 83.50 278 CYS A O 1
ATOM 2295 N N . TYR A 1 279 ? -4.538 -12.150 -4.704 1.00 75.88 279 TYR A N 1
ATOM 2296 C CA . TYR A 1 279 ? -4.741 -13.417 -5.402 1.00 75.88 279 TYR A CA 1
ATOM 2297 C C . TYR A 1 279 ? -6.194 -13.844 -5.242 1.00 75.88 279 TYR A C 1
ATOM 2299 O O . TYR A 1 279 ? -6.867 -13.504 -4.268 1.00 75.88 279 TYR A O 1
ATOM 2307 N N . LYS A 1 280 ? -6.682 -14.568 -6.243 1.00 71.44 280 LYS A N 1
ATOM 2308 C CA . LYS A 1 280 ? -8.022 -15.130 -6.232 1.00 71.44 280 LYS A CA 1
ATOM 2309 C C . LYS A 1 280 ? -7.966 -16.482 -5.534 1.00 71.44 280 LYS A C 1
ATOM 2311 O O . LYS A 1 280 ? -7.265 -17.374 -5.999 1.00 71.44 280 LYS A O 1
ATOM 2316 N N . GLU A 1 281 ? -8.717 -16.623 -4.453 1.00 76.75 281 GLU A N 1
ATOM 2317 C CA . GLU A 1 281 ? -8.963 -17.915 -3.817 1.00 76.75 281 GLU A CA 1
ATOM 2318 C C . GLU A 1 281 ? -10.385 -18.380 -4.094 1.00 76.75 281 GLU A C 1
ATOM 2320 O O . GLU A 1 281 ? -11.314 -17.572 -4.167 1.00 76.75 281 GLU A O 1
ATOM 2325 N N . GLU A 1 282 ? -10.566 -19.693 -4.202 1.00 80.19 282 GLU A N 1
ATOM 2326 C CA . GLU A 1 282 ? -11.882 -20.320 -4.296 1.00 80.19 282 GLU A CA 1
ATOM 2327 C C . GLU A 1 282 ? -12.536 -20.409 -2.913 1.00 80.19 282 GLU A C 1
ATOM 2329 O O . GLU A 1 282 ? -12.710 -21.479 -2.338 1.00 80.19 282 GLU A O 1
ATOM 2334 N N . ARG A 1 283 ? -12.892 -19.252 -2.349 1.00 88.56 283 ARG A N 1
ATOM 2335 C CA . ARG A 1 283 ? -13.680 -19.165 -1.116 1.00 88.56 283 ARG A CA 1
ATOM 2336 C C . ARG A 1 283 ? -14.776 -18.119 -1.229 1.00 88.56 283 ARG A C 1
ATOM 2338 O O . ARG A 1 283 ? -14.705 -17.210 -2.057 1.00 88.56 283 ARG A O 1
ATOM 2345 N N . ARG A 1 284 ? -15.803 -18.259 -0.388 1.00 93.31 284 ARG A N 1
ATOM 2346 C CA . ARG A 1 284 ? -16.889 -17.277 -0.314 1.00 93.31 284 ARG A CA 1
ATOM 2347 C C . ARG A 1 284 ? -16.341 -15.965 0.234 1.00 93.31 284 ARG A C 1
ATOM 2349 O O . ARG A 1 284 ? -15.706 -15.960 1.283 1.00 93.31 284 ARG A O 1
ATOM 2356 N N . VAL A 1 285 ? -16.604 -14.871 -0.470 1.00 95.19 285 VAL A N 1
ATOM 2357 C CA . VAL A 1 285 ? -16.163 -13.537 -0.050 1.00 95.19 285 VAL A CA 1
ATOM 2358 C C . VAL A 1 285 ? -17.124 -13.004 1.006 1.00 95.19 285 VAL A C 1
ATOM 2360 O O . VAL A 1 285 ? -18.327 -12.935 0.743 1.00 95.19 285 VAL A O 1
ATOM 2363 N N . ARG A 1 286 ? -16.614 -12.611 2.181 1.00 96.25 286 ARG A N 1
ATOM 2364 C CA . ARG A 1 286 ? -17.458 -11.995 3.221 1.00 96.25 286 ARG A CA 1
ATOM 2365 C C . ARG A 1 286 ? -17.787 -10.539 2.884 1.00 96.25 286 ARG A C 1
ATOM 2367 O O . ARG A 1 286 ? -16.889 -9.703 2.744 1.00 96.25 286 ARG A O 1
ATOM 2374 N N . LEU A 1 287 ? -19.076 -10.229 2.808 1.00 96.44 287 LEU A N 1
ATOM 2375 C CA . LEU A 1 287 ? -19.615 -8.907 2.496 1.00 96.44 287 LEU A CA 1
ATOM 2376 C C . LEU A 1 287 ? -20.673 -8.503 3.527 1.00 96.44 287 LEU A C 1
ATOM 2378 O O . LEU A 1 287 ? -21.452 -9.337 3.981 1.00 96.44 287 LEU A O 1
ATOM 2382 N N . ALA A 1 288 ? -20.733 -7.218 3.867 1.00 95.12 288 ALA A N 1
ATOM 2383 C CA . ALA A 1 288 ? -21.787 -6.657 4.703 1.00 95.12 288 ALA A CA 1
ATOM 2384 C C . ALA A 1 288 ? -22.679 -5.725 3.878 1.00 95.12 288 ALA A C 1
ATOM 2386 O O . ALA A 1 288 ? -22.184 -4.887 3.127 1.00 95.12 288 ALA A O 1
ATOM 2387 N N . ILE A 1 289 ? -23.994 -5.847 4.024 1.00 93.69 289 ILE A N 1
ATOM 2388 C CA . ILE A 1 289 ? -24.972 -5.064 3.260 1.00 93.69 289 ILE A CA 1
ATOM 2389 C C . ILE A 1 289 ? -25.810 -4.224 4.212 1.00 93.69 289 ILE A C 1
ATOM 2391 O O . ILE A 1 289 ? -26.184 -4.683 5.290 1.00 93.69 289 ILE A O 1
ATOM 2395 N N . ASP A 1 290 ? -26.113 -2.992 3.811 1.00 91.81 290 ASP A N 1
ATOM 2396 C CA . ASP A 1 290 ? -27.007 -2.139 4.583 1.00 91.81 290 ASP A CA 1
ATOM 2397 C C . ASP A 1 290 ? -28.389 -2.805 4.701 1.00 91.81 290 ASP A C 1
ATOM 2399 O O . ASP A 1 290 ? -28.971 -3.230 3.699 1.00 91.81 290 ASP A O 1
ATOM 2403 N N . VAL A 1 291 ? -28.933 -2.894 5.915 1.00 91.19 291 VAL A N 1
ATOM 2404 C CA . VAL A 1 291 ? -30.274 -3.437 6.185 1.00 91.19 291 VAL A CA 1
ATOM 2405 C C . VAL A 1 291 ? -31.357 -2.789 5.315 1.00 91.19 291 VAL A C 1
ATOM 2407 O O . VAL A 1 291 ? -32.310 -3.469 4.930 1.00 91.19 291 VAL A O 1
ATOM 2410 N N . LEU A 1 292 ? -31.189 -1.518 4.935 1.00 87.69 292 LEU A N 1
ATOM 2411 C CA . LEU A 1 292 ? -32.105 -0.795 4.046 1.00 87.69 292 LEU A CA 1
ATOM 2412 C C . LEU A 1 292 ? -32.084 -1.317 2.601 1.00 87.69 292 LEU A C 1
ATOM 2414 O O . LEU A 1 292 ? -33.058 -1.152 1.872 1.00 87.69 292 LEU A O 1
ATOM 2418 N N . LEU A 1 293 ? -31.001 -1.976 2.186 1.00 83.69 293 LEU A N 1
ATOM 2419 C CA . LEU A 1 293 ? -30.835 -2.556 0.851 1.00 83.69 293 LEU A CA 1
ATOM 2420 C C . LEU A 1 293 ? -31.224 -4.042 0.793 1.00 83.69 293 LEU A C 1
ATOM 2422 O O . LEU A 1 293 ? -31.181 -4.639 -0.285 1.00 83.69 293 LEU A O 1
ATOM 2426 N N . SER A 1 294 ? -31.643 -4.637 1.917 1.00 76.56 294 SER A N 1
ATOM 2427 C CA . SER A 1 294 ? -31.937 -6.075 2.044 1.00 76.56 294 SER A CA 1
ATOM 2428 C C . SER A 1 294 ? -33.050 -6.584 1.117 1.00 76.56 294 SER A C 1
ATOM 2430 O O . SER A 1 294 ? -33.011 -7.732 0.670 1.00 76.56 294 SER A O 1
ATOM 2432 N N . SER A 1 295 ? -34.028 -5.743 0.766 1.00 69.50 295 SER A N 1
ATOM 2433 C CA . SER A 1 295 ? -35.101 -6.082 -0.181 1.00 69.50 295 SER A CA 1
ATOM 2434 C C . SER A 1 295 ? -34.576 -6.364 -1.596 1.00 69.50 295 SER A C 1
ATOM 2436 O O . SER A 1 295 ? -35.143 -7.197 -2.305 1.00 69.50 295 SER A O 1
ATOM 2438 N N . SER A 1 296 ? -33.452 -5.748 -1.974 1.00 65.06 296 SER A N 1
ATOM 2439 C CA . SER A 1 296 ? -32.813 -5.873 -3.292 1.00 65.06 296 SER A CA 1
ATOM 2440 C C . SER A 1 296 ? -32.175 -7.248 -3.534 1.00 65.06 296 SER A C 1
ATOM 2442 O O . SER A 1 296 ? -31.935 -7.618 -4.679 1.00 65.06 296 SER A O 1
ATOM 2444 N N . LEU A 1 297 ? -31.918 -8.023 -2.472 1.00 71.56 297 LEU A N 1
ATOM 2445 C CA . LEU A 1 297 ? -31.239 -9.328 -2.538 1.00 71.56 297 LEU A CA 1
ATOM 2446 C C . LEU A 1 297 ? -32.182 -10.505 -2.803 1.00 71.56 297 LEU A C 1
ATOM 2448 O O . LEU A 1 297 ? -31.731 -11.587 -3.167 1.00 71.56 297 LEU A O 1
ATOM 2452 N N . ARG A 1 298 ? -33.499 -10.325 -2.633 1.00 60.16 298 ARG A N 1
ATOM 2453 C CA . ARG A 1 298 ? -34.479 -11.430 -2.609 1.00 60.16 298 ARG A CA 1
ATOM 2454 C C . ARG A 1 298 ? -34.696 -12.135 -3.959 1.00 60.16 298 ARG A C 1
ATOM 2456 O O . ARG A 1 298 ? -35.484 -13.070 -4.022 1.00 60.16 298 ARG A O 1
ATOM 2463 N N . LYS A 1 299 ? -34.019 -11.709 -5.032 1.00 53.66 299 LYS A N 1
ATOM 2464 C CA . LYS A 1 299 ? -34.194 -12.238 -6.397 1.00 53.66 299 LYS A CA 1
ATOM 2465 C C . LYS A 1 299 ? -33.073 -13.173 -6.881 1.00 53.66 299 LYS A C 1
ATOM 2467 O O . LYS A 1 299 ? -33.178 -13.668 -7.997 1.00 53.66 299 LYS A O 1
ATOM 2472 N N . GLY A 1 300 ? -32.026 -13.446 -6.091 1.00 59.78 300 GLY A N 1
ATOM 2473 C CA . GLY A 1 300 ? -30.893 -14.265 -6.547 1.00 59.78 300 GLY A CA 1
ATOM 2474 C C . GLY A 1 300 ? -30.229 -15.113 -5.460 1.00 59.78 300 GLY A C 1
ATOM 2475 O O . GLY A 1 300 ? -30.066 -14.683 -4.322 1.00 59.78 300 GLY A O 1
ATOM 2476 N N . HIS A 1 301 ? -29.805 -16.327 -5.823 1.00 70.31 301 HIS A N 1
ATOM 2477 C CA . HIS A 1 301 ? -28.990 -17.180 -4.958 1.00 70.31 301 HIS A CA 1
ATOM 2478 C C . HIS A 1 301 ? -27.506 -16.806 -5.120 1.00 70.31 301 HIS A C 1
ATOM 2480 O O . HIS A 1 301 ? -26.880 -17.082 -6.142 1.00 70.31 301 HIS A O 1
ATOM 2486 N N . HIS A 1 302 ? -26.935 -16.135 -4.118 1.00 83.94 302 HIS A N 1
ATOM 2487 C CA . HIS A 1 302 ? -25.589 -15.552 -4.165 1.00 83.94 302 HIS A CA 1
ATOM 2488 C C . HIS A 1 302 ? -24.536 -16.440 -3.477 1.00 83.94 302 HIS A C 1
ATOM 2490 O O . HIS A 1 302 ? -23.872 -16.030 -2.528 1.00 83.94 302 HIS A O 1
ATOM 2496 N N . THR A 1 303 ? -24.357 -17.670 -3.967 1.00 84.94 303 THR A N 1
ATOM 2497 C CA . THR A 1 303 ? -23.505 -18.701 -3.331 1.00 84.94 303 THR A CA 1
ATOM 2498 C C . THR A 1 303 ? -22.027 -18.323 -3.200 1.00 84.94 303 THR A C 1
ATOM 2500 O O . THR A 1 303 ? -21.348 -18.829 -2.311 1.00 84.94 303 THR A O 1
ATOM 2503 N N . LYS A 1 304 ? -21.525 -17.400 -4.031 1.00 90.62 304 LYS A N 1
ATOM 2504 C CA . LYS A 1 304 ? -20.134 -16.907 -4.000 1.00 90.62 304 LYS A CA 1
ATOM 2505 C C . LYS A 1 304 ? -19.821 -15.979 -2.820 1.00 90.62 304 LYS A C 1
ATOM 2507 O O . LYS A 1 304 ? -18.651 -15.707 -2.567 1.00 90.62 304 LYS A O 1
ATOM 2512 N N . TYR A 1 305 ? -20.834 -15.489 -2.111 1.00 93.06 305 TYR A N 1
ATOM 2513 C CA . TYR A 1 305 ? -20.674 -14.491 -1.056 1.00 93.06 305 TYR A CA 1
ATOM 2514 C C . TYR A 1 305 ? -21.193 -15.026 0.271 1.00 93.06 305 TYR A C 1
ATOM 2516 O O . TYR A 1 305 ? -22.227 -15.687 0.301 1.00 93.06 305 TYR A O 1
ATOM 2524 N N . ASP A 1 306 ? -20.484 -14.743 1.356 1.00 94.12 306 ASP A N 1
ATOM 2525 C CA . ASP A 1 306 ? -20.998 -14.856 2.719 1.00 94.12 306 ASP A CA 1
ATOM 2526 C C . ASP A 1 306 ? -21.499 -13.469 3.134 1.00 94.12 306 ASP A C 1
ATOM 2528 O O . ASP A 1 306 ? -20.715 -12.528 3.245 1.00 94.12 306 ASP A O 1
ATOM 2532 N N . ILE A 1 307 ? -22.816 -13.315 3.241 1.00 93.00 307 ILE A N 1
ATOM 2533 C CA . ILE A 1 307 ? -23.466 -12.010 3.358 1.00 93.00 307 ILE A CA 1
ATOM 2534 C C . ILE A 1 307 ? -23.973 -11.831 4.782 1.00 93.00 307 ILE A C 1
ATOM 2536 O O . ILE A 1 307 ? -24.793 -12.617 5.254 1.00 93.00 307 ILE A O 1
ATOM 2540 N N . ILE A 1 308 ? -23.548 -10.743 5.415 1.00 94.69 308 ILE A N 1
ATOM 2541 C CA . ILE A 1 308 ? -24.096 -10.265 6.684 1.00 94.69 308 ILE A CA 1
ATOM 2542 C C . ILE A 1 308 ? -24.721 -8.881 6.509 1.00 94.69 308 ILE A C 1
ATOM 2544 O O . ILE A 1 308 ? -24.608 -8.258 5.450 1.00 94.69 308 ILE A O 1
ATOM 2548 N N . TYR A 1 309 ? -25.362 -8.372 7.558 1.00 94.62 309 TYR A N 1
ATOM 2549 C CA . TYR A 1 309 ? -26.047 -7.085 7.503 1.00 94.62 309 TYR A CA 1
ATOM 2550 C C . TYR A 1 309 ? -25.399 -6.055 8.412 1.00 94.62 309 TYR A C 1
ATOM 2552 O O . TYR A 1 309 ? -24.856 -6.385 9.464 1.00 94.62 309 TYR A O 1
ATOM 2560 N N . TYR A 1 310 ? -25.495 -4.787 8.036 1.00 94.81 310 TYR A N 1
ATOM 2561 C CA . TYR A 1 310 ? -25.151 -3.682 8.914 1.00 94.81 310 TYR A CA 1
ATOM 2562 C C . TYR A 1 310 ? -26.182 -2.563 8.837 1.00 94.81 310 TYR A C 1
ATOM 2564 O O . TYR A 1 310 ? -26.929 -2.439 7.875 1.00 94.81 310 TYR A O 1
ATOM 2572 N N . GLN A 1 311 ? -26.215 -1.731 9.866 1.00 93.94 311 GLN A N 1
ATOM 2573 C CA . GLN A 1 311 ? -27.033 -0.536 9.940 1.00 93.94 311 GLN A CA 1
ATOM 2574 C C . GLN A 1 311 ? -26.140 0.657 10.272 1.00 93.94 311 GLN A C 1
ATOM 2576 O O . GLN A 1 311 ? -25.284 0.584 11.159 1.00 93.94 311 GLN A O 1
ATOM 2581 N N . THR A 1 312 ? -26.383 1.780 9.602 1.00 89.00 312 THR A N 1
ATOM 2582 C CA . THR A 1 312 ? -25.781 3.085 9.907 1.00 89.00 312 THR A CA 1
ATOM 2583 C C . THR A 1 312 ? -26.842 4.032 10.469 1.00 89.00 312 THR A C 1
ATOM 2585 O O . THR A 1 312 ? -27.484 4.751 9.703 1.00 89.00 312 THR A O 1
ATOM 2588 N N . PRO A 1 313 ? -27.065 4.067 11.798 1.00 84.88 313 PRO A N 1
ATOM 2589 C CA . PRO A 1 313 ? -28.034 4.986 12.389 1.00 84.88 313 PRO A CA 1
ATOM 2590 C C . PRO A 1 313 ? -27.583 6.428 12.156 1.00 84.88 313 PRO A C 1
ATOM 2592 O O . PRO A 1 313 ? -26.458 6.773 12.516 1.00 84.88 313 PRO A O 1
ATOM 2595 N N . THR A 1 314 ? -28.439 7.276 11.584 1.00 82.81 314 THR A N 1
ATOM 2596 C CA . THR A 1 314 ? -28.088 8.633 11.111 1.00 82.81 314 THR A CA 1
ATOM 2597 C C . THR A 1 314 ? -27.483 9.527 12.198 1.00 82.81 314 THR A C 1
ATOM 2599 O O . THR A 1 314 ? -26.526 10.248 11.926 1.00 82.81 314 THR A O 1
ATOM 2602 N N . TYR A 1 315 ? -27.953 9.388 13.436 1.00 80.31 315 TYR A N 1
ATOM 2603 C CA . TYR A 1 315 ? -27.576 10.168 14.620 1.00 80.31 315 TYR A CA 1
ATOM 2604 C C . TYR A 1 315 ? -26.469 9.528 15.481 1.00 80.31 315 TYR A C 1
ATOM 2606 O O . TYR A 1 315 ? -26.175 10.010 16.575 1.00 80.31 315 TYR A O 1
ATOM 2614 N N . LYS A 1 316 ? -25.876 8.410 15.042 1.00 82.75 316 LYS A N 1
ATOM 2615 C CA . LYS A 1 316 ? -24.803 7.715 15.772 1.00 82.75 316 LYS A CA 1
ATOM 2616 C C . LYS A 1 316 ? -23.524 7.674 14.949 1.00 82.75 316 LYS A C 1
ATOM 2618 O O . LYS A 1 316 ? -23.553 7.424 13.751 1.00 82.75 316 LYS A O 1
ATOM 2623 N N . GLU A 1 317 ? -22.385 7.835 15.612 1.00 85.12 317 GLU A N 1
ATOM 2624 C CA . GLU A 1 317 ? -21.054 7.804 14.987 1.00 85.12 317 GLU A CA 1
ATOM 2625 C C . GLU A 1 317 ? -20.485 6.383 14.824 1.00 85.12 317 GLU A C 1
ATOM 2627 O O . GLU A 1 317 ? -19.275 6.199 14.695 1.00 85.12 317 GLU A O 1
ATOM 2632 N N . TYR A 1 318 ? -21.348 5.366 14.818 1.00 90.56 318 TYR A N 1
ATOM 2633 C CA . TYR A 1 318 ? -20.962 3.971 14.638 1.00 90.56 318 TYR A CA 1
ATOM 2634 C C . TYR A 1 318 ? -21.834 3.262 13.598 1.00 90.56 318 TYR A C 1
ATOM 2636 O O . TYR A 1 318 ? -22.947 3.695 13.292 1.00 90.56 318 TYR A O 1
ATOM 2644 N N . LEU A 1 319 ? -21.329 2.141 13.095 1.00 93.06 319 LEU A N 1
ATOM 2645 C CA . LEU A 1 319 ? -22.062 1.115 12.370 1.00 93.06 319 LEU A CA 1
ATOM 2646 C C . LEU A 1 319 ? -22.388 -0.030 13.333 1.00 93.06 319 LEU A C 1
ATOM 2648 O O . LEU A 1 319 ? -21.532 -0.444 14.119 1.00 93.06 319 LEU A O 1
ATOM 2652 N N . ARG A 1 320 ? -23.614 -0.548 13.258 1.00 94.81 320 ARG A N 1
ATOM 2653 C CA . ARG A 1 320 ? -24.008 -1.824 13.873 1.00 94.81 320 ARG A CA 1
ATOM 2654 C C . ARG A 1 320 ? -23.900 -2.906 12.824 1.00 94.81 320 ARG A C 1
ATOM 2656 O O . ARG A 1 320 ? -24.538 -2.775 11.790 1.00 94.81 320 ARG A O 1
ATOM 2663 N N . VAL A 1 321 ? -23.129 -3.950 13.076 1.00 95.50 321 VAL A N 1
ATOM 2664 C CA . VAL A 1 321 ? -22.969 -5.080 12.160 1.00 95.50 321 VAL A CA 1
ATOM 2665 C C . VAL A 1 321 ? -23.532 -6.330 12.825 1.00 95.50 321 VAL A C 1
ATOM 2667 O O . VAL A 1 321 ? -23.121 -6.694 13.925 1.00 95.50 321 VAL A O 1
ATOM 2670 N N . TYR A 1 322 ? -24.481 -6.965 12.151 1.00 94.31 322 TYR A N 1
ATOM 2671 C CA . TYR A 1 322 ? -25.155 -8.190 12.558 1.00 94.31 322 TYR A CA 1
ATOM 2672 C C . TYR A 1 322 ? -24.420 -9.390 11.940 1.00 94.31 322 TYR A C 1
ATOM 2674 O O . TYR A 1 322 ? -24.844 -9.924 10.916 1.00 94.31 322 TYR A O 1
ATOM 2682 N N . ASP A 1 323 ? -23.270 -9.747 12.519 1.00 91.94 323 ASP A N 1
ATOM 2683 C CA . ASP A 1 323 ? -22.557 -11.007 12.239 1.00 91.94 323 ASP A CA 1
ATOM 2684 C C . ASP A 1 323 ? -23.069 -12.096 13.214 1.00 91.94 323 ASP A C 1
ATOM 2686 O O . ASP A 1 323 ? -24.086 -11.901 13.881 1.00 91.94 323 ASP A O 1
ATOM 2690 N N . ILE A 1 324 ? -22.352 -13.217 13.354 1.00 88.06 324 ILE A N 1
ATOM 2691 C CA . ILE A 1 324 ? -22.591 -14.227 14.410 1.00 88.06 324 ILE A CA 1
ATOM 2692 C C . ILE A 1 324 ? -22.732 -13.566 15.793 1.00 88.06 324 ILE A C 1
ATOM 2694 O O . ILE A 1 324 ? -23.530 -13.991 16.623 1.00 88.06 324 ILE A O 1
ATOM 2698 N N . GLU A 1 325 ? -21.963 -12.504 16.021 1.00 88.19 325 GLU A N 1
ATOM 2699 C CA . GLU A 1 325 ? -22.059 -11.642 17.191 1.00 88.19 325 GLU A CA 1
ATOM 2700 C C . GLU A 1 325 ? -22.362 -10.214 16.733 1.00 88.19 325 GLU A C 1
ATOM 2702 O O . GLU A 1 325 ? -21.869 -9.768 15.689 1.00 88.19 325 GLU A O 1
ATOM 2707 N N . LEU A 1 326 ? -23.138 -9.472 17.530 1.00 92.62 326 LEU A N 1
ATOM 2708 C CA . LEU A 1 326 ? -23.343 -8.049 17.285 1.00 92.62 326 LEU A CA 1
ATOM 2709 C C . LEU A 1 326 ? -22.000 -7.328 17.399 1.00 92.62 326 LEU A C 1
ATOM 2711 O O . LEU A 1 326 ? -21.264 -7.497 18.370 1.00 92.62 326 LEU A O 1
ATOM 2715 N N . ARG A 1 327 ? -21.688 -6.499 16.407 1.00 93.88 327 ARG A N 1
ATOM 2716 C CA . ARG A 1 327 ? -20.466 -5.700 16.369 1.00 93.88 327 ARG A CA 1
ATOM 2717 C C . ARG A 1 327 ? -20.790 -4.218 16.252 1.00 93.88 327 ARG A C 1
ATOM 2719 O O . ARG A 1 327 ? -21.664 -3.829 15.479 1.00 93.88 327 ARG A O 1
ATOM 2726 N N . ILE A 1 328 ? -20.052 -3.387 16.981 1.00 92.69 328 ILE A N 1
ATOM 2727 C CA . ILE A 1 328 ? -20.095 -1.926 16.888 1.00 92.69 328 ILE A CA 1
ATOM 2728 C C . ILE A 1 328 ? -18.755 -1.430 16.352 1.00 92.69 328 ILE A C 1
ATOM 2730 O O . ILE A 1 328 ? -17.703 -1.680 16.935 1.00 92.69 328 ILE A O 1
ATOM 2734 N N . LEU A 1 329 ? -18.792 -0.716 15.231 1.00 92.38 329 LEU A N 1
ATOM 2735 C CA . LEU A 1 329 ? -17.610 -0.158 14.573 1.00 92.38 329 LEU A CA 1
ATOM 2736 C C . LEU A 1 329 ? -17.739 1.360 14.483 1.00 92.38 329 LEU A C 1
ATOM 2738 O O . LEU A 1 329 ? -18.811 1.830 14.116 1.00 92.38 329 LEU A O 1
ATOM 2742 N N . PRO A 1 330 ? -16.687 2.151 14.738 1.00 90.81 330 PRO A N 1
ATOM 2743 C CA . PRO A 1 330 ? -16.709 3.576 14.423 1.00 90.81 330 PRO A CA 1
ATOM 2744 C C . PRO A 1 330 ? -17.014 3.811 12.939 1.00 90.81 330 PRO A C 1
ATOM 2746 O O . PRO A 1 330 ? -16.583 3.034 12.083 1.00 90.81 330 PRO A O 1
ATOM 2749 N N . ARG A 1 331 ? -17.731 4.896 12.621 1.00 88.81 331 ARG A N 1
ATOM 2750 C CA . ARG A 1 331 ? -17.876 5.336 11.226 1.00 88.81 331 ARG A CA 1
ATOM 2751 C C . ARG A 1 331 ? -16.506 5.595 10.605 1.00 88.81 331 ARG A C 1
ATOM 2753 O O . ARG A 1 331 ? -15.594 6.090 11.262 1.00 88.81 331 ARG A O 1
ATOM 2760 N N . MET A 1 332 ? -16.383 5.260 9.327 1.00 89.31 332 MET A N 1
ATOM 2761 C CA . MET A 1 332 ? -15.130 5.332 8.584 1.00 89.31 332 MET A CA 1
ATOM 2762 C C . MET A 1 332 ? -15.371 5.814 7.159 1.00 89.31 332 MET A C 1
ATOM 2764 O O . MET A 1 332 ? -16.470 5.670 6.624 1.00 89.31 332 MET A O 1
ATOM 2768 N N . HIS A 1 333 ? -14.321 6.356 6.551 1.00 92.12 333 HIS A N 1
ATOM 2769 C CA . HIS A 1 333 ? -14.310 6.664 5.129 1.00 92.12 333 HIS A CA 1
ATOM 2770 C C . HIS A 1 333 ? -14.163 5.379 4.314 1.00 92.12 333 HIS A C 1
ATOM 2772 O O . HIS A 1 333 ? -13.419 4.471 4.700 1.00 92.12 333 HIS A O 1
ATOM 2778 N N . LEU A 1 334 ? -14.894 5.318 3.204 1.00 94.75 334 LEU A N 1
ATOM 2779 C CA . LEU A 1 334 ? -14.948 4.169 2.314 1.00 94.75 334 LEU A CA 1
ATOM 2780 C C . LEU A 1 334 ? -14.551 4.614 0.906 1.00 94.75 334 LEU A C 1
ATOM 2782 O O . LEU A 1 334 ? -15.111 5.579 0.387 1.00 94.75 334 LEU A O 1
ATOM 2786 N N . ASP A 1 335 ? -13.624 3.886 0.303 1.00 94.56 335 ASP A N 1
ATOM 2787 C CA . ASP A 1 335 ? -13.332 3.948 -1.122 1.00 94.56 335 ASP A CA 1
ATOM 2788 C C . ASP A 1 335 ? -14.357 3.104 -1.891 1.00 94.56 335 ASP A C 1
ATOM 2790 O O . ASP A 1 335 ? -14.953 2.170 -1.345 1.00 94.56 335 ASP A O 1
ATOM 2794 N N . VAL A 1 336 ? -14.571 3.422 -3.168 1.00 94.31 336 VAL A N 1
ATOM 2795 C CA . VAL A 1 336 ? -15.559 2.740 -4.017 1.00 94.31 336 VAL A CA 1
ATOM 2796 C C . VAL A 1 336 ? -14.861 2.075 -5.199 1.00 94.31 336 VAL A C 1
ATOM 2798 O O . VAL A 1 336 ? -14.122 2.726 -5.934 1.00 94.31 336 VAL A O 1
ATOM 2801 N N . SER A 1 337 ? -15.128 0.786 -5.413 1.00 92.81 337 SER A N 1
ATOM 2802 C CA . SER A 1 337 ? -14.707 0.041 -6.604 1.00 92.81 337 SER A CA 1
ATOM 2803 C C . SER A 1 337 ? -15.878 -0.793 -7.116 1.00 92.81 337 SER A C 1
ATOM 2805 O O . SER A 1 337 ? -16.276 -1.777 -6.492 1.00 92.81 337 SER A O 1
ATOM 2807 N N . GLY A 1 338 ? -16.491 -0.363 -8.222 1.00 93.44 338 GLY A N 1
ATOM 2808 C CA . GLY A 1 338 ? -17.750 -0.943 -8.688 1.00 93.44 338 GLY A CA 1
ATOM 2809 C C . GLY A 1 338 ? -18.852 -0.799 -7.632 1.00 93.44 338 GLY A C 1
ATOM 2810 O O . GLY A 1 338 ? -19.196 0.309 -7.230 1.00 93.44 338 GLY A O 1
ATOM 2811 N N . ASN A 1 339 ? -19.386 -1.928 -7.168 1.00 95.00 339 ASN A N 1
ATOM 2812 C CA . ASN A 1 339 ? -20.384 -1.999 -6.101 1.00 95.00 339 ASN A CA 1
ATOM 2813 C C . ASN A 1 339 ? -19.775 -2.302 -4.720 1.00 95.00 339 ASN A C 1
ATOM 2815 O O . ASN A 1 339 ? -20.516 -2.447 -3.744 1.00 95.00 339 ASN A O 1
ATOM 2819 N N . LEU A 1 340 ? -18.448 -2.409 -4.615 1.00 96.06 340 LEU A N 1
ATOM 2820 C CA . LEU A 1 340 ? -17.764 -2.595 -3.341 1.00 96.06 340 LEU A CA 1
ATOM 2821 C C . LEU A 1 340 ? -17.437 -1.260 -2.690 1.00 96.06 340 LEU A C 1
ATOM 2823 O O . LEU A 1 340 ? -16.783 -0.402 -3.283 1.00 96.06 340 LEU A O 1
ATOM 2827 N N . PHE A 1 341 ? -17.821 -1.146 -1.425 1.00 96.69 341 PHE A N 1
ATOM 2828 C CA . PHE A 1 341 ? -17.264 -0.180 -0.498 1.00 96.69 341 PHE A CA 1
ATOM 2829 C C . PHE A 1 341 ? -16.089 -0.819 0.238 1.00 96.69 341 PHE A C 1
ATOM 2831 O O . PHE A 1 341 ? -16.218 -1.905 0.804 1.00 96.69 341 PHE A O 1
ATOM 2838 N N . ILE A 1 342 ? -14.941 -0.153 0.235 1.00 96.81 342 ILE A N 1
ATOM 2839 C CA . ILE A 1 342 ? -13.687 -0.653 0.798 1.00 96.81 342 ILE A CA 1
ATOM 2840 C C . ILE A 1 342 ? -13.248 0.321 1.893 1.00 96.81 342 ILE A C 1
ATOM 2842 O O . ILE A 1 342 ? -13.201 1.519 1.634 1.00 96.81 342 ILE A O 1
ATOM 2846 N N . PRO A 1 343 ? -12.921 -0.127 3.115 1.00 96.69 343 PRO A N 1
ATOM 2847 C CA . PRO A 1 343 ? -12.381 0.762 4.138 1.00 96.69 343 PRO A CA 1
ATOM 2848 C C . PRO A 1 343 ? -11.129 1.497 3.649 1.00 96.69 343 PRO A C 1
ATOM 2850 O O . PRO A 1 343 ? -10.144 0.850 3.307 1.00 96.69 343 PRO A O 1
ATOM 2853 N N . HIS A 1 344 ? -11.150 2.833 3.667 1.00 94.06 344 HIS A N 1
ATOM 2854 C CA . HIS A 1 344 ? -10.045 3.651 3.151 1.00 94.06 344 HIS A CA 1
ATOM 2855 C C . HIS A 1 344 ? -8.727 3.378 3.893 1.00 94.06 344 HIS A C 1
ATOM 2857 O O . HIS A 1 344 ? -7.673 3.173 3.298 1.00 94.06 344 HIS A O 1
ATOM 2863 N N . ASN A 1 345 ? -8.792 3.309 5.227 1.00 94.50 345 ASN A N 1
ATOM 2864 C CA . ASN A 1 345 ? -7.684 2.831 6.051 1.00 94.50 345 ASN A CA 1
ATOM 2865 C C . ASN A 1 345 ? -7.964 1.388 6.488 1.00 94.50 345 ASN A C 1
ATOM 2867 O O . ASN A 1 345 ? -8.595 1.141 7.522 1.00 94.50 345 ASN A O 1
ATOM 2871 N N . ILE A 1 346 ? -7.499 0.443 5.671 1.00 95.56 346 ILE A N 1
ATOM 2872 C CA . ILE A 1 346 ? -7.722 -0.989 5.883 1.00 95.56 346 ILE A CA 1
ATOM 2873 C C . ILE A 1 346 ? -7.112 -1.469 7.204 1.00 95.56 346 ILE A C 1
ATOM 2875 O O . ILE A 1 346 ? -7.753 -2.218 7.940 1.00 95.56 346 ILE A O 1
ATOM 2879 N N . GLU A 1 347 ? -5.896 -1.038 7.543 1.00 93.31 347 GLU A N 1
ATOM 2880 C CA . GLU A 1 347 ? -5.229 -1.472 8.776 1.00 93.31 347 GLU A CA 1
ATOM 2881 C C . GLU A 1 347 ? -6.029 -1.067 10.016 1.00 93.31 347 GLU A C 1
ATOM 2883 O O . GLU A 1 347 ? -6.308 -1.905 10.879 1.00 93.31 347 GLU A O 1
ATOM 2888 N N . ARG A 1 348 ? -6.487 0.189 10.067 1.00 92.50 348 ARG A N 1
ATOM 2889 C CA . ARG A 1 348 ? -7.353 0.690 11.138 1.00 92.50 348 ARG A CA 1
ATOM 2890 C C . ARG A 1 348 ? -8.678 -0.063 11.192 1.00 92.50 348 ARG A C 1
ATOM 2892 O O . ARG A 1 348 ? -9.131 -0.415 12.281 1.00 92.50 348 ARG A O 1
ATOM 2899 N N . PHE A 1 349 ? -9.286 -0.354 10.040 1.00 95.06 349 PHE A N 1
ATOM 2900 C CA . PHE A 1 349 ? -10.498 -1.170 9.990 1.00 95.06 349 PHE A CA 1
ATOM 2901 C C . PHE A 1 349 ? -10.279 -2.545 10.618 1.00 95.06 349 PHE A C 1
ATOM 2903 O O . PHE A 1 349 ? -11.089 -2.966 11.436 1.00 95.06 349 PHE A O 1
ATOM 2910 N N . LEU A 1 350 ? -9.177 -3.229 10.298 1.00 94.69 350 LEU A N 1
ATOM 2911 C CA . LEU A 1 350 ? -8.860 -4.539 10.872 1.00 94.69 350 LEU A CA 1
ATOM 2912 C C . LEU A 1 350 ? -8.661 -4.462 12.398 1.00 94.69 350 LEU A C 1
ATOM 2914 O O . LEU A 1 350 ? -9.099 -5.360 13.129 1.00 94.69 350 LEU A O 1
ATOM 2918 N N . GLN A 1 351 ? -8.061 -3.376 12.905 1.00 92.12 351 GLN A N 1
ATOM 2919 C CA . GLN A 1 351 ? -7.952 -3.143 14.350 1.00 92.12 351 GLN A CA 1
ATOM 2920 C C . GLN A 1 351 ? -9.323 -2.948 15.009 1.00 92.12 351 GLN A C 1
ATOM 2922 O O . GLN A 1 351 ? -9.598 -3.580 16.030 1.00 92.12 351 GLN A O 1
ATOM 2927 N N . TYR A 1 352 ? -10.209 -2.147 14.417 1.00 92.69 352 TYR A N 1
ATOM 2928 C CA . TYR A 1 352 ? -11.574 -2.012 14.923 1.00 92.69 352 TYR A CA 1
ATOM 2929 C C . TYR A 1 352 ? -12.362 -3.317 14.807 1.00 92.69 352 TYR A C 1
ATOM 2931 O O . TYR A 1 352 ? -13.009 -3.715 15.767 1.00 92.69 352 TYR A O 1
ATOM 2939 N N . TRP A 1 353 ? -12.266 -4.030 13.686 1.00 93.81 353 TRP A N 1
ATOM 2940 C CA . TRP A 1 353 ? -12.976 -5.286 13.447 1.00 93.81 353 TRP A CA 1
ATOM 2941 C C . TRP A 1 353 ? -12.637 -6.355 14.485 1.00 93.81 353 TRP A C 1
ATOM 2943 O O . TRP A 1 353 ? -13.520 -7.013 15.027 1.00 93.81 353 TRP A O 1
ATOM 2953 N N . SER A 1 354 ? -11.358 -6.505 14.819 1.00 91.00 354 SER A N 1
ATOM 2954 C CA . SER A 1 354 ? -10.917 -7.460 15.846 1.00 91.00 354 SER A CA 1
ATOM 2955 C C . SER A 1 354 ? -11.394 -7.127 17.267 1.00 91.00 354 SER A C 1
ATOM 2957 O O . SER A 1 354 ? -11.400 -8.018 18.110 1.00 91.00 354 SER A O 1
ATOM 2959 N N . ARG A 1 355 ? -11.829 -5.887 17.529 1.00 88.38 355 ARG A N 1
ATOM 2960 C CA . ARG A 1 355 ? -12.271 -5.392 18.848 1.00 88.38 355 ARG A CA 1
ATOM 2961 C C . ARG A 1 355 ? -13.729 -4.921 18.856 1.00 88.38 355 ARG A C 1
ATOM 2963 O O . ARG A 1 355 ? -14.161 -4.282 19.805 1.00 88.38 355 ARG A O 1
ATOM 2970 N N . SER A 1 356 ? -14.483 -5.191 17.791 1.00 90.88 356 SER A N 1
ATOM 2971 C CA . SER A 1 356 ? -15.815 -4.608 17.599 1.00 90.88 356 SER A CA 1
ATOM 2972 C C . SER A 1 356 ? -16.938 -5.381 18.270 1.00 90.88 356 SER A C 1
ATOM 2974 O O . SER A 1 356 ? -18.070 -4.908 18.237 1.00 90.88 356 SER A O 1
ATOM 2976 N N . LYS A 1 357 ? -16.666 -6.563 18.833 1.00 90.00 357 LYS A N 1
ATOM 2977 C CA . LYS A 1 357 ? -17.687 -7.378 19.493 1.00 90.00 357 LYS A CA 1
ATOM 2978 C C . LYS A 1 357 ? -18.397 -6.545 20.561 1.00 90.00 357 LYS A C 1
ATOM 2980 O O . LYS A 1 357 ? -17.756 -5.981 21.444 1.00 90.00 357 LYS A O 1
ATOM 2985 N N . PHE A 1 358 ? -19.715 -6.457 20.450 1.00 88.62 358 PHE A N 1
ATOM 2986 C CA . PHE A 1 358 ? -20.537 -5.774 21.429 1.00 88.62 358 PHE A CA 1
ATOM 2987 C C . PHE A 1 358 ? -20.733 -6.660 22.653 1.00 88.62 358 PHE A C 1
ATOM 2989 O O . PHE A 1 358 ? -20.944 -7.867 22.533 1.00 88.62 358 PHE A O 1
ATOM 2996 N N . ILE A 1 359 ? -20.666 -6.040 23.824 1.00 85.19 359 ILE A N 1
ATOM 2997 C CA . ILE A 1 359 ? -20.858 -6.704 25.106 1.00 85.19 359 ILE A CA 1
ATOM 2998 C C . ILE A 1 359 ? -22.104 -6.097 25.716 1.00 85.19 359 ILE A C 1
ATOM 3000 O O . ILE A 1 359 ? -22.081 -4.936 26.136 1.00 85.19 359 ILE A O 1
ATOM 3004 N N . ASP A 1 360 ? -23.173 -6.882 25.756 1.00 87.81 360 ASP A N 1
ATOM 3005 C CA . ASP A 1 360 ? -24.387 -6.491 26.450 1.00 87.81 360 ASP A CA 1
ATOM 3006 C C . ASP A 1 360 ? -24.118 -6.356 27.950 1.00 87.81 360 ASP A C 1
ATOM 3008 O O . ASP A 1 360 ? -23.421 -7.164 28.571 1.00 87.81 360 ASP A O 1
ATOM 3012 N N . CYS A 1 361 ? -24.681 -5.304 28.526 1.00 92.31 361 CYS A N 1
ATOM 3013 C CA . CYS A 1 361 ? -24.726 -5.120 29.962 1.00 92.31 361 CYS A CA 1
ATOM 3014 C C . CYS A 1 361 ? -25.928 -5.862 30.560 1.00 92.31 361 CYS A C 1
ATOM 3016 O O . CYS A 1 361 ? -26.932 -6.094 29.888 1.00 92.31 361 CYS A O 1
ATOM 3018 N N . LEU A 1 362 ? -25.842 -6.215 31.841 1.00 91.88 362 LEU A N 1
ATOM 3019 C CA . LEU A 1 362 ? -26.873 -6.998 32.530 1.00 91.88 362 LEU A CA 1
ATOM 3020 C C . LEU A 1 362 ? -27.989 -6.154 33.152 1.00 91.88 362 LEU A C 1
ATOM 3022 O O . LEU A 1 362 ? -29.035 -6.699 33.497 1.00 91.88 362 LEU A O 1
ATOM 3026 N N . GLY A 1 363 ? -27.765 -4.849 33.327 1.00 92.81 363 GLY A N 1
ATOM 3027 C CA . GLY A 1 363 ? -28.758 -3.930 33.888 1.00 92.81 363 GLY A CA 1
ATOM 3028 C C . GLY A 1 363 ? -29.163 -4.255 35.328 1.00 92.81 363 GLY A C 1
ATOM 3029 O O . GLY A 1 363 ? -30.328 -4.093 35.683 1.00 92.81 363 GLY A O 1
ATOM 3030 N N . LEU A 1 364 ? -28.233 -4.744 36.154 1.00 92.94 364 LEU A N 1
ATOM 3031 C CA . LEU A 1 364 ? -28.517 -5.072 37.549 1.00 92.94 364 LEU A CA 1
ATOM 3032 C C . LEU A 1 364 ? -28.776 -3.799 38.367 1.00 92.94 364 LEU A C 1
ATOM 3034 O O . LEU A 1 364 ? -27.979 -2.860 38.343 1.00 92.94 364 LEU A O 1
ATOM 3038 N N . ASP A 1 365 ? -29.860 -3.798 39.145 1.00 89.38 365 ASP A N 1
ATOM 3039 C CA . ASP A 1 365 ? -30.122 -2.763 40.146 1.00 89.38 365 ASP A CA 1
ATOM 3040 C C . ASP A 1 365 ? -29.361 -3.066 41.443 1.00 89.38 365 ASP A C 1
ATOM 3042 O O . ASP A 1 365 ? -29.611 -4.062 42.127 1.00 89.38 365 ASP A O 1
ATOM 3046 N N . MET A 1 366 ? -28.439 -2.172 41.797 1.00 88.38 366 MET A N 1
ATOM 3047 C CA . MET A 1 366 ? -27.564 -2.324 42.957 1.00 88.38 366 MET A CA 1
ATOM 3048 C C . MET A 1 366 ? -28.195 -1.843 44.275 1.00 88.38 366 MET A C 1
ATOM 3050 O O . MET A 1 366 ? -27.568 -1.992 45.322 1.00 88.38 366 MET A O 1
ATOM 3054 N N . ARG A 1 367 ? -29.413 -1.272 44.252 1.00 86.19 367 ARG A N 1
ATOM 3055 C CA . ARG A 1 367 ? -30.178 -0.839 45.443 1.00 86.19 367 ARG A CA 1
ATOM 3056 C C . ARG A 1 367 ? -29.391 0.051 46.415 1.00 86.19 367 ARG A C 1
ATOM 3058 O O . ARG A 1 367 ? -29.385 -0.165 47.628 1.00 86.19 367 ARG A O 1
ATOM 3065 N N . ARG A 1 368 ? -28.709 1.069 45.890 1.00 84.00 368 ARG A N 1
ATOM 3066 C CA . ARG A 1 368 ? -27.921 1.999 46.712 1.00 84.00 368 ARG A CA 1
ATOM 3067 C C . ARG A 1 368 ? -28.803 3.054 47.367 1.00 84.00 368 ARG A C 1
ATOM 3069 O O . ARG A 1 368 ? -29.763 3.534 46.774 1.00 84.00 368 ARG A O 1
ATOM 3076 N N . THR A 1 369 ? -28.404 3.489 48.560 1.00 78.31 369 THR A N 1
ATOM 3077 C CA . THR A 1 369 ? -29.059 4.594 49.282 1.00 78.31 369 THR A CA 1
ATOM 3078 C C . THR A 1 369 ? -28.858 5.945 48.597 1.00 78.31 369 THR A C 1
ATOM 3080 O O . THR A 1 369 ? -29.710 6.821 48.699 1.00 78.31 369 THR A O 1
ATOM 3083 N N . THR A 1 370 ? -27.746 6.122 47.875 1.00 74.44 370 THR A N 1
ATOM 3084 C CA . THR A 1 370 ? -27.486 7.307 47.051 1.00 74.44 370 THR A CA 1
ATOM 3085 C C . THR A 1 370 ? -26.981 6.889 45.672 1.00 74.44 370 THR A C 1
ATOM 3087 O O . THR A 1 370 ? -26.003 6.157 45.549 1.00 74.44 370 THR A O 1
ATOM 3090 N N . ASN A 1 371 ? -27.656 7.375 44.630 1.00 73.44 371 ASN A N 1
ATOM 3091 C CA . ASN A 1 371 ? -27.289 7.164 43.224 1.00 73.44 371 ASN A CA 1
ATOM 3092 C C . ASN A 1 371 ? -26.816 8.458 42.551 1.00 73.44 371 ASN A C 1
ATOM 3094 O O . ASN A 1 371 ? -26.747 8.527 41.328 1.00 73.44 371 ASN A O 1
ATOM 3098 N N . LYS A 1 372 ? -26.507 9.501 43.334 1.00 83.88 372 LYS A N 1
ATOM 3099 C CA . LYS A 1 372 ? -26.002 10.763 42.791 1.00 83.88 372 LYS A CA 1
ATOM 3100 C C . LYS A 1 372 ? -24.606 10.518 42.200 1.00 83.88 372 LYS A C 1
ATOM 3102 O O . LYS A 1 372 ? -23.703 10.201 42.975 1.00 83.88 372 LYS A O 1
ATOM 3107 N N . PRO A 1 373 ? -24.412 10.676 40.879 1.00 87.38 373 PRO A N 1
ATOM 3108 C CA . PRO A 1 373 ? -23.112 10.452 40.264 1.00 87.38 373 PRO A CA 1
ATOM 3109 C C . PRO A 1 373 ? -22.096 11.477 40.774 1.00 87.38 373 PRO A C 1
ATOM 3111 O O . PRO A 1 373 ? -22.367 12.680 40.763 1.00 87.38 373 PRO A O 1
ATOM 3114 N N . TYR A 1 374 ? -20.931 11.006 41.213 1.00 90.19 374 TYR A N 1
ATOM 3115 C CA . TYR A 1 374 ? -19.784 11.849 41.534 1.00 90.19 374 TYR A CA 1
ATOM 3116 C C . TYR A 1 374 ? -19.239 12.499 40.258 1.00 90.19 374 TYR A C 1
ATOM 3118 O O . TYR A 1 374 ? -19.041 13.713 40.202 1.00 90.19 374 TYR A O 1
ATOM 3126 N N . LEU A 1 375 ? -19.066 11.696 39.205 1.00 92.00 375 LEU A N 1
ATOM 3127 C CA . LEU A 1 375 ? -18.741 12.171 37.866 1.00 92.00 375 LEU A CA 1
ATOM 3128 C C . LEU A 1 375 ? -20.029 12.498 37.087 1.00 92.00 375 LEU A C 1
ATOM 3130 O O . LEU A 1 375 ? -20.905 11.637 36.982 1.00 92.00 375 LEU A O 1
ATOM 3134 N N . PRO A 1 376 ? -20.175 13.700 36.493 1.00 93.88 376 PRO A N 1
ATOM 3135 C CA . PRO A 1 376 ? -21.333 14.017 35.659 1.00 93.88 376 PRO A CA 1
ATOM 3136 C C . PRO A 1 376 ? -21.371 13.100 34.430 1.00 93.88 376 PRO A C 1
ATOM 3138 O O . PRO A 1 376 ? -20.448 13.139 33.611 1.00 93.88 376 PRO A O 1
ATOM 3141 N N . LEU A 1 377 ? -22.426 12.291 34.291 1.00 90.50 377 LEU A N 1
ATOM 3142 C CA . LEU A 1 377 ? -22.493 11.210 33.299 1.00 90.50 377 LEU A CA 1
ATOM 3143 C C . LEU A 1 377 ? -22.235 11.700 31.866 1.00 90.50 377 LEU A C 1
ATOM 3145 O O . LEU A 1 377 ? -21.300 11.228 31.223 1.00 90.50 377 LEU A O 1
ATOM 3149 N N . ASP A 1 378 ? -22.991 12.696 31.396 1.00 91.50 378 ASP A N 1
ATOM 3150 C CA . ASP A 1 378 ? -22.891 13.182 30.012 1.00 91.50 378 ASP A CA 1
ATOM 3151 C C . ASP A 1 378 ? -21.497 13.726 29.682 1.00 91.50 378 ASP A C 1
ATOM 3153 O O . ASP A 1 378 ? -20.916 13.389 28.650 1.00 91.50 378 ASP A O 1
ATOM 3157 N N . LYS A 1 379 ? -20.919 14.526 30.589 1.00 94.00 379 LYS A N 1
ATOM 3158 C CA . LYS A 1 379 ? -19.566 15.079 30.413 1.00 94.00 379 LYS A CA 1
ATOM 3159 C C . LYS A 1 379 ? -18.514 13.973 30.414 1.00 94.00 379 LYS A C 1
ATOM 3161 O O . LYS A 1 379 ? -17.572 14.025 29.626 1.00 94.00 379 LYS A O 1
ATOM 3166 N N . THR A 1 380 ? -18.687 12.967 31.268 1.00 95.12 380 THR A N 1
ATOM 3167 C CA . THR A 1 380 ? -17.771 11.826 31.361 1.00 95.12 380 THR A CA 1
ATOM 3168 C C . THR A 1 380 ? -17.807 10.989 30.088 1.00 95.12 380 THR A C 1
ATOM 3170 O O . THR A 1 380 ? -16.758 10.735 29.504 1.00 95.12 380 THR A O 1
ATOM 3173 N N . VAL A 1 381 ? -18.993 10.640 29.583 1.00 92.44 381 VAL A N 1
ATOM 3174 C CA . VAL A 1 381 ? -19.146 9.871 28.336 1.00 92.44 381 VAL A CA 1
ATOM 3175 C C . VAL A 1 381 ? -18.596 10.641 27.129 1.00 92.44 381 VAL A C 1
ATOM 3177 O O . VAL A 1 381 ? -17.919 10.058 26.277 1.00 92.44 381 VAL A O 1
ATOM 3180 N N . GLN A 1 382 ? -18.812 11.958 27.065 1.00 93.12 382 GLN A N 1
ATOM 3181 C CA . GLN A 1 382 ? -18.214 12.809 26.030 1.00 93.12 382 GLN A CA 1
ATOM 3182 C C . GLN A 1 382 ? -16.679 12.820 26.110 1.00 93.12 382 GLN A C 1
ATOM 3184 O O . GLN A 1 382 ? -16.009 12.664 25.085 1.00 93.12 382 GLN A O 1
ATOM 3189 N N . ALA A 1 383 ? -16.110 12.953 27.313 1.00 94.56 383 ALA A N 1
ATOM 3190 C CA . ALA A 1 383 ? -14.665 12.907 27.524 1.00 94.56 383 ALA A CA 1
ATOM 3191 C C . ALA A 1 383 ? -14.074 11.539 27.143 1.00 94.56 383 ALA A C 1
ATOM 3193 O O . ALA A 1 383 ? -13.067 11.488 26.438 1.00 94.56 383 ALA A O 1
ATOM 3194 N N . MET A 1 384 ? -14.740 10.444 27.523 1.00 94.81 384 MET A N 1
ATOM 3195 C CA . MET A 1 384 ? -14.382 9.075 27.140 1.00 94.81 384 MET A CA 1
ATOM 3196 C C . MET A 1 384 ? -14.365 8.904 25.617 1.00 94.81 384 MET A C 1
ATOM 3198 O O . MET A 1 384 ? -13.366 8.455 25.060 1.00 94.81 384 MET A O 1
ATOM 3202 N N . SER A 1 385 ? -15.427 9.316 24.917 1.00 91.44 385 SER A N 1
ATOM 3203 C CA . SER A 1 385 ? -15.480 9.244 23.450 1.00 91.44 385 SER A CA 1
ATOM 3204 C C . SER A 1 385 ? -14.369 10.076 22.798 1.00 91.44 385 SER A C 1
ATOM 3206 O O . SER A 1 385 ? -13.695 9.607 21.876 1.00 91.44 385 SER A O 1
ATOM 3208 N N . SER A 1 386 ? -14.119 11.286 23.309 1.00 93.88 386 SER A N 1
ATOM 3209 C CA . SER A 1 386 ? -13.039 12.155 22.831 1.00 93.88 386 SER A CA 1
ATOM 3210 C C . SER A 1 386 ? -11.652 11.537 23.045 1.00 93.88 386 SER A C 1
ATOM 3212 O O . SER A 1 386 ? -10.801 11.650 22.158 1.00 93.88 386 SER A O 1
ATOM 3214 N N . LEU A 1 387 ? -11.437 10.855 24.179 1.00 94.31 387 LEU A N 1
ATOM 3215 C CA . LEU A 1 387 ? -10.194 10.157 24.509 1.00 94.31 387 LEU A CA 1
ATOM 3216 C C . LEU A 1 387 ? -9.963 8.965 23.582 1.00 94.31 387 LEU A C 1
ATOM 3218 O O . LEU A 1 387 ? -8.880 8.844 23.022 1.00 94.31 387 LEU A O 1
ATOM 3222 N N . VAL A 1 388 ? -10.976 8.125 23.358 1.00 92.00 388 VAL A N 1
ATOM 3223 C CA . VAL A 1 388 ? -10.871 6.971 22.447 1.00 92.00 388 VAL A CA 1
ATOM 3224 C C . VAL A 1 388 ? -10.532 7.427 21.026 1.00 92.00 388 VAL A C 1
ATOM 3226 O O . VAL A 1 388 ? -9.624 6.878 20.404 1.00 92.00 388 VAL A O 1
ATOM 3229 N N . LYS A 1 389 ? -11.208 8.472 20.525 1.00 90.88 389 LYS A N 1
ATOM 3230 C CA . LYS A 1 389 ? -10.905 9.058 19.207 1.00 90.88 389 LYS A CA 1
ATOM 3231 C C . LYS A 1 389 ? -9.481 9.608 19.139 1.00 90.88 389 LYS A C 1
ATOM 3233 O O . LYS A 1 389 ? -8.819 9.432 18.125 1.00 90.88 389 LYS A O 1
ATOM 3238 N N . TYR A 1 390 ? -9.024 10.268 20.202 1.00 94.31 390 TYR A N 1
ATOM 3239 C CA . TYR A 1 390 ? -7.669 10.806 20.301 1.00 94.31 390 TYR A CA 1
ATOM 3240 C C . TYR A 1 390 ? -6.610 9.697 20.326 1.00 94.31 390 TYR A C 1
ATOM 3242 O O . TYR A 1 390 ? -5.673 9.736 19.544 1.00 94.31 390 TYR A O 1
ATOM 3250 N N . LEU A 1 391 ? -6.774 8.657 21.142 1.00 93.88 391 LEU A N 1
ATOM 3251 C CA . LEU A 1 391 ? -5.826 7.540 21.193 1.00 93.88 391 LEU A CA 1
ATOM 3252 C C . LEU A 1 391 ? -5.730 6.806 19.846 1.00 93.88 391 LEU A C 1
ATOM 3254 O O . LEU A 1 391 ? -4.634 6.449 19.411 1.00 93.88 391 LEU A O 1
ATOM 3258 N N . ALA A 1 392 ? -6.848 6.685 19.125 1.00 91.06 392 ALA A N 1
ATOM 3259 C CA . ALA A 1 392 ? -6.869 6.084 17.796 1.00 91.06 392 ALA A CA 1
ATOM 3260 C C . ALA A 1 392 ? -6.075 6.878 16.739 1.00 91.06 392 ALA A C 1
ATOM 3262 O O . ALA A 1 392 ? -5.669 6.291 15.736 1.00 91.06 392 ALA A O 1
ATOM 3263 N N . THR A 1 393 ? -5.803 8.179 16.934 1.00 92.62 393 THR A N 1
ATOM 3264 C CA . THR A 1 393 ? -4.910 8.926 16.023 1.00 92.62 393 THR A CA 1
ATOM 3265 C C . THR A 1 393 ? -3.444 8.526 16.176 1.00 92.62 393 THR A C 1
ATOM 3267 O O . THR A 1 393 ? -2.651 8.820 15.290 1.00 92.62 393 THR A O 1
ATOM 3270 N N . PHE A 1 394 ? -3.095 7.840 17.267 1.00 93.75 394 PHE A N 1
ATOM 3271 C CA . PHE A 1 394 ? -1.771 7.273 17.532 1.00 93.75 394 PHE A CA 1
ATOM 3272 C C . PHE A 1 394 ? -1.742 5.745 17.355 1.00 93.75 394 PHE A C 1
ATOM 3274 O O . PHE A 1 394 ? -0.802 5.096 17.805 1.00 93.75 394 PHE A O 1
ATOM 3281 N N . ASP A 1 395 ? -2.772 5.152 16.742 1.00 92.62 395 ASP A N 1
ATOM 3282 C CA . ASP A 1 395 ? -2.935 3.695 16.629 1.00 92.62 395 ASP A CA 1
ATOM 3283 C C . ASP A 1 395 ? -2.917 2.965 17.983 1.00 92.62 395 ASP A C 1
ATOM 3285 O O . ASP A 1 395 ? -2.411 1.847 18.104 1.00 92.62 395 ASP A O 1
ATOM 3289 N N . VAL A 1 396 ? -3.496 3.609 19.001 1.00 92.56 396 VAL A N 1
ATOM 3290 C CA . VAL A 1 396 ? -3.779 3.015 20.309 1.00 92.56 396 VAL A CA 1
ATOM 3291 C C . VAL A 1 396 ? -5.281 2.782 20.417 1.00 92.56 396 VAL A C 1
ATOM 3293 O O . VAL A 1 396 ? -6.071 3.720 20.308 1.00 92.56 396 VAL A O 1
ATOM 3296 N N . TYR A 1 397 ? -5.682 1.531 20.636 1.00 91.25 397 TYR A N 1
ATOM 3297 C CA . TYR A 1 397 ? -7.078 1.097 20.601 1.00 91.25 397 TYR A CA 1
ATOM 3298 C C . TYR A 1 397 ? -7.520 0.661 22.005 1.00 91.25 397 TYR A C 1
ATOM 3300 O O . TYR A 1 397 ? -7.421 -0.523 22.342 1.00 91.25 397 TYR A O 1
ATOM 3308 N N . PRO A 1 398 ? -7.968 1.609 22.850 1.00 89.62 398 PRO A N 1
ATOM 3309 C CA . PRO A 1 398 ? -8.272 1.333 24.247 1.00 89.62 398 PRO A CA 1
ATOM 3310 C C . PRO A 1 398 ? -9.535 0.473 24.421 1.00 89.62 398 PRO A C 1
ATOM 3312 O O . PRO A 1 398 ? -10.503 0.603 23.672 1.00 89.62 398 PRO A O 1
ATOM 3315 N N . LEU A 1 399 ? -9.538 -0.347 25.469 1.00 87.44 399 LEU A N 1
ATOM 3316 C CA . LEU A 1 399 ? -10.667 -1.129 25.973 1.00 87.44 399 LEU A CA 1
ATOM 3317 C C . LEU A 1 399 ? -11.073 -0.598 27.351 1.00 87.44 399 LEU A C 1
ATOM 3319 O O . LEU A 1 399 ? -10.215 -0.112 28.092 1.00 87.44 399 LEU A O 1
ATOM 3323 N N . LEU A 1 400 ? -12.355 -0.703 27.711 1.00 89.75 400 LEU A N 1
ATOM 3324 C CA . LEU A 1 400 ? -12.790 -0.403 29.080 1.00 89.75 400 LEU A CA 1
ATOM 3325 C C . LEU A 1 400 ? -12.075 -1.331 30.065 1.00 89.75 400 LEU A C 1
ATOM 3327 O O . LEU A 1 400 ? -11.804 -2.488 29.749 1.00 89.75 400 LEU A O 1
ATOM 3331 N N . ASN A 1 401 ? -11.766 -0.824 31.254 1.00 88.31 401 ASN A N 1
ATOM 3332 C CA . ASN A 1 401 ? -11.086 -1.599 32.286 1.00 88.31 401 ASN A CA 1
ATOM 3333 C C . ASN A 1 401 ? -11.657 -1.304 33.682 1.00 88.31 401 ASN A C 1
ATOM 3335 O O . ASN A 1 401 ? -12.440 -0.364 33.841 1.00 88.31 401 ASN A O 1
ATOM 3339 N N . GLY A 1 402 ? -11.275 -2.104 34.680 1.00 87.00 402 GLY A N 1
ATOM 3340 C CA . GLY A 1 402 ? -11.522 -1.837 36.096 1.00 87.00 402 GLY A CA 1
ATOM 3341 C C . GLY A 1 402 ? -12.973 -1.478 36.416 1.00 87.00 402 GLY A C 1
ATOM 3342 O O . GLY A 1 402 ? -13.921 -2.096 35.918 1.00 87.00 402 GLY A O 1
ATOM 3343 N N . GLY A 1 403 ? -13.154 -0.429 37.226 1.00 89.19 403 GLY A N 1
ATOM 3344 C CA . GLY A 1 403 ? -14.479 -0.002 37.683 1.00 89.19 403 GLY A CA 1
ATOM 3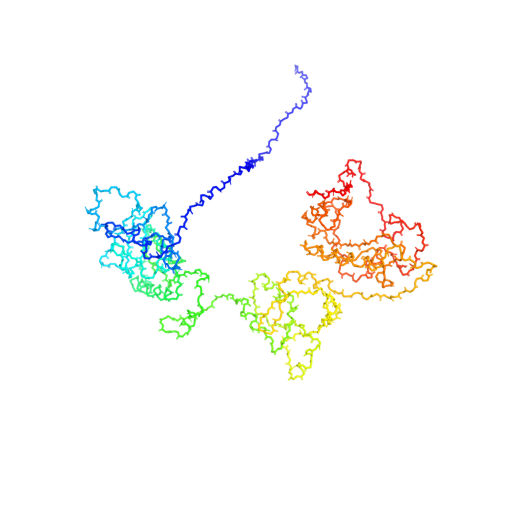345 C C . GLY A 1 403 ? -15.373 0.485 36.541 1.00 89.19 403 GLY A C 1
ATOM 3346 O O . GLY A 1 403 ? -16.597 0.388 36.623 1.00 89.19 403 GLY A O 1
ATOM 3347 N N . THR A 1 404 ? -14.769 0.948 35.444 1.00 92.69 404 THR A N 1
ATOM 3348 C CA . THR A 1 404 ? 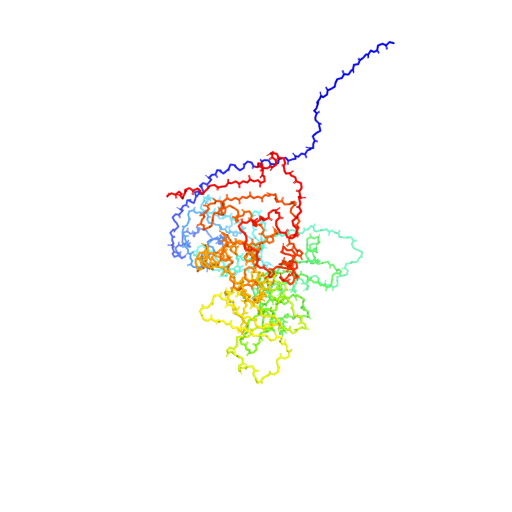-15.501 1.405 34.255 1.00 92.69 404 THR A CA 1
ATOM 3349 C C . THR A 1 404 ? -16.085 0.234 33.472 1.00 92.69 404 THR A C 1
ATOM 3351 O O . THR A 1 404 ? -17.255 0.278 33.090 1.00 92.69 404 THR A O 1
ATOM 3354 N N . LEU A 1 405 ? -15.309 -0.838 33.275 1.00 91.75 405 LEU A N 1
ATOM 3355 C CA . LEU A 1 405 ? -15.804 -2.071 32.659 1.00 91.75 405 LEU A CA 1
ATOM 3356 C C . LEU A 1 405 ? -16.855 -2.748 33.546 1.00 91.75 405 LEU A C 1
ATOM 3358 O O . LEU A 1 405 ? -17.889 -3.175 33.036 1.00 91.75 405 LEU A O 1
ATOM 3362 N N . LEU A 1 406 ? -16.622 -2.808 34.865 1.00 91.00 406 LEU A N 1
ATOM 3363 C CA . LEU A 1 406 ? -17.582 -3.372 35.815 1.00 91.00 406 LEU A CA 1
ATOM 3364 C C . LEU A 1 406 ? -18.905 -2.605 35.791 1.00 91.00 406 LEU A C 1
ATOM 3366 O O . LEU A 1 406 ? -19.956 -3.232 35.697 1.00 91.00 406 LEU A O 1
ATOM 3370 N N . GLY A 1 407 ? -18.858 -1.271 35.833 1.00 92.44 407 GLY A N 1
ATOM 3371 C CA . GLY A 1 407 ? -20.050 -0.432 35.735 1.00 92.44 407 GLY A CA 1
ATOM 3372 C C . GLY A 1 407 ? -20.839 -0.698 34.453 1.00 92.44 407 GLY A C 1
ATOM 3373 O O . GLY A 1 407 ? -22.044 -0.955 34.522 1.00 92.44 407 GLY A O 1
ATOM 3374 N N . TRP A 1 408 ? -20.158 -0.709 33.297 1.00 93.44 408 TRP A N 1
ATOM 3375 C CA . TRP A 1 408 ? -20.791 -1.034 32.017 1.00 93.44 408 TRP A CA 1
ATOM 3376 C C . TRP A 1 408 ? -21.450 -2.411 32.071 1.00 93.44 408 TRP A C 1
ATOM 3378 O O . TRP A 1 408 ? -22.659 -2.508 31.903 1.00 93.44 408 TRP A O 1
ATOM 3388 N N . TYR A 1 409 ? -20.682 -3.464 32.354 1.00 93.06 409 TYR A N 1
ATOM 3389 C CA . TYR A 1 409 ? -21.159 -4.843 32.275 1.00 93.06 409 TYR A CA 1
ATOM 3390 C C . TYR A 1 409 ? -22.263 -5.155 33.295 1.00 93.06 409 TYR A C 1
ATOM 3392 O O . TYR A 1 409 ? -23.245 -5.820 32.968 1.00 93.06 409 TYR A O 1
ATOM 3400 N N . ARG A 1 410 ? -22.133 -4.664 34.532 1.00 92.44 410 ARG A N 1
ATOM 3401 C CA . ARG A 1 410 ? -23.054 -4.971 35.632 1.00 92.44 410 ARG A CA 1
ATOM 3402 C C . ARG A 1 410 ? -24.309 -4.103 35.605 1.00 92.44 410 ARG A C 1
ATOM 3404 O O . ARG A 1 410 ? -25.400 -4.629 35.780 1.00 92.44 410 ARG A O 1
ATOM 3411 N N . GLU A 1 411 ? -24.164 -2.801 35.386 1.00 92.06 411 GLU A N 1
ATOM 3412 C CA . GLU A 1 411 ? -25.200 -1.801 35.704 1.00 92.06 411 GLU A CA 1
ATOM 3413 C C . GLU A 1 411 ? -25.637 -0.980 34.484 1.00 92.06 411 GLU A C 1
ATOM 3415 O O . GLU A 1 411 ? -26.477 -0.093 34.612 1.00 92.06 411 GLU A O 1
ATOM 3420 N N . CYS A 1 412 ? -25.053 -1.236 33.305 1.00 93.50 412 CYS A N 1
ATOM 3421 C CA . CYS A 1 412 ? -25.247 -0.425 32.099 1.00 93.50 412 CYS A CA 1
ATOM 3422 C C . CYS A 1 412 ? -24.886 1.062 32.293 1.00 93.50 412 CYS A C 1
ATOM 3424 O O . CYS A 1 412 ? -25.435 1.927 31.607 1.00 93.50 412 CYS A O 1
ATOM 3426 N N . ASN A 1 413 ? -24.000 1.389 33.243 1.00 92.44 413 ASN A N 1
ATOM 3427 C CA . ASN A 1 413 ? -23.722 2.774 33.629 1.00 92.44 413 ASN A CA 1
ATOM 3428 C C . ASN A 1 413 ? -22.309 2.949 34.212 1.00 92.44 413 ASN A C 1
ATOM 3430 O O . ASN A 1 413 ? -21.586 1.987 34.439 1.00 92.44 413 ASN A O 1
ATOM 3434 N N . ILE A 1 414 ? -21.901 4.185 34.483 1.00 92.06 414 ILE A N 1
ATOM 3435 C CA . ILE A 1 414 ? -20.723 4.474 35.306 1.00 92.06 414 ILE A CA 1
ATOM 3436 C C . ILE A 1 414 ? -21.123 4.306 36.776 1.00 92.06 414 ILE A C 1
ATOM 3438 O O . ILE A 1 414 ? -22.158 4.824 37.197 1.00 92.06 414 ILE A O 1
ATOM 3442 N N . ILE A 1 415 ? -20.305 3.594 37.560 1.00 90.25 415 ILE A N 1
ATOM 3443 C CA . ILE A 1 415 ? -20.569 3.373 38.990 1.00 90.25 415 ILE A CA 1
ATOM 3444 C C . ILE A 1 415 ? -20.714 4.742 39.684 1.00 90.25 415 ILE A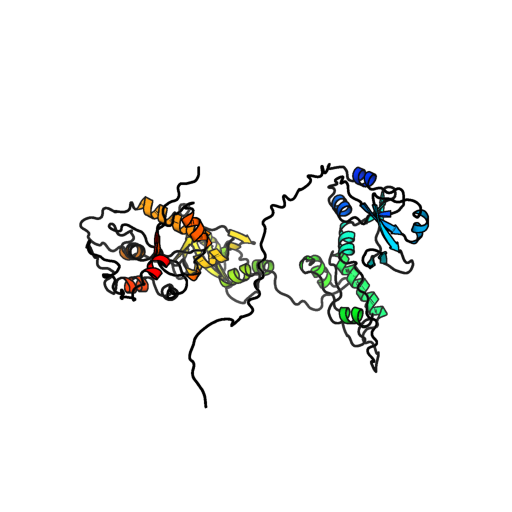 C 1
ATOM 3446 O O . ILE A 1 415 ? -19.766 5.527 39.643 1.00 90.25 415 ILE A O 1
ATOM 3450 N N . PRO A 1 416 ? -21.844 5.054 40.353 1.00 89.56 416 PRO A N 1
ATOM 3451 C CA . PRO A 1 416 ? -22.145 6.425 40.776 1.00 89.56 416 PRO A CA 1
ATOM 3452 C C . PRO A 1 416 ? -21.100 7.069 41.694 1.00 89.56 416 PRO A C 1
ATOM 3454 O O . PRO A 1 416 ? -20.918 8.279 41.657 1.00 89.56 416 PRO A O 1
ATOM 3457 N N . HIS A 1 417 ? -20.408 6.283 42.515 1.00 85.50 417 HIS A N 1
ATOM 3458 C CA . HIS A 1 417 ? -19.418 6.773 43.476 1.00 85.50 417 HIS A CA 1
ATOM 3459 C C . HIS A 1 417 ? -17.964 6.667 42.982 1.00 85.50 417 HIS A C 1
ATOM 3461 O O . HIS A 1 417 ? -17.052 6.913 43.770 1.00 85.50 417 HIS A O 1
ATOM 3467 N N . THR A 1 418 ? -17.729 6.308 41.712 1.00 87.69 418 THR A N 1
ATOM 3468 C CA . THR A 1 418 ? -16.374 6.328 41.140 1.00 87.69 418 THR A CA 1
ATOM 3469 C C . THR A 1 418 ? -15.884 7.759 40.941 1.00 87.69 418 THR A C 1
ATOM 3471 O O . THR A 1 418 ? -16.667 8.662 40.640 1.00 87.69 418 THR A O 1
ATOM 3474 N N . THR A 1 419 ? -14.580 7.969 41.091 1.00 90.00 419 THR A N 1
ATOM 3475 C CA . THR A 1 419 ? -13.942 9.283 40.916 1.00 90.00 419 THR A CA 1
ATOM 3476 C C . THR A 1 419 ? -13.154 9.400 39.615 1.00 90.00 419 THR A C 1
ATOM 3478 O O . THR A 1 419 ? -12.683 10.484 39.279 1.00 90.00 419 THR A O 1
ATOM 3481 N N . ASP A 1 420 ? -13.008 8.300 38.883 1.00 91.00 420 ASP A N 1
ATOM 3482 C CA . ASP A 1 420 ? -12.233 8.178 37.655 1.00 91.00 420 ASP A CA 1
ATOM 3483 C C . ASP A 1 420 ? -12.870 7.188 36.664 1.00 91.00 420 ASP A C 1
ATOM 3485 O O . ASP A 1 420 ? -13.891 6.549 36.940 1.00 91.00 420 ASP A O 1
ATOM 3489 N N . VAL A 1 421 ? -12.276 7.132 35.469 1.00 94.38 421 VAL A N 1
ATOM 3490 C CA . VAL A 1 421 ? -12.594 6.167 34.416 1.00 94.38 421 VAL A CA 1
ATOM 3491 C C . VAL A 1 421 ? -11.318 5.497 33.924 1.00 94.38 421 VAL A C 1
ATOM 3493 O O . VAL A 1 421 ? -10.281 6.144 33.768 1.00 94.38 421 VAL A O 1
ATOM 3496 N N . ASP A 1 422 ? -11.419 4.210 33.627 1.00 91.94 422 ASP A N 1
ATOM 3497 C CA . ASP A 1 422 ? -10.294 3.334 33.346 1.00 91.94 422 ASP A CA 1
ATOM 3498 C C . ASP A 1 422 ? -10.374 2.778 31.929 1.00 91.94 422 ASP A C 1
ATOM 3500 O O . ASP A 1 422 ? -11.373 2.183 31.508 1.00 91.94 422 ASP A O 1
ATOM 3504 N N . PHE A 1 423 ? -9.258 2.905 31.220 1.00 92.75 423 PHE A N 1
ATOM 3505 C CA . PHE A 1 423 ? -9.024 2.249 29.945 1.00 92.75 423 PHE A CA 1
ATOM 3506 C C . PHE A 1 423 ? -7.728 1.448 30.006 1.00 92.75 423 PHE A C 1
ATOM 3508 O O . PHE A 1 423 ? -6.771 1.827 30.683 1.00 92.75 423 PHE A O 1
ATOM 3515 N N . SER A 1 424 ? -7.673 0.359 29.251 1.00 88.38 424 SER A N 1
ATOM 3516 C CA . SER A 1 424 ? -6.457 -0.415 29.024 1.00 88.38 424 SER A CA 1
ATOM 3517 C C . SER A 1 424 ? -6.133 -0.460 27.536 1.00 88.38 424 SER A C 1
ATOM 3519 O O . SER A 1 424 ? -7.027 -0.428 26.696 1.00 88.38 424 SER A O 1
ATOM 3521 N N . ALA A 1 425 ? -4.851 -0.528 27.195 1.00 87.38 425 ALA A N 1
ATOM 3522 C CA . ALA A 1 425 ? -4.403 -0.797 25.836 1.00 87.38 425 ALA A CA 1
ATOM 3523 C C . ALA A 1 425 ? -3.221 -1.776 25.882 1.00 87.38 425 ALA A C 1
ATOM 3525 O O . ALA A 1 425 ? -2.425 -1.730 26.830 1.00 87.38 425 ALA A O 1
ATOM 3526 N N . PRO A 1 426 ? -3.069 -2.663 24.885 1.00 83.62 426 PRO A N 1
ATOM 3527 C CA . PRO A 1 426 ? -1.922 -3.556 24.820 1.00 83.62 426 PRO A CA 1
ATOM 3528 C C . PRO A 1 426 ? -0.604 -2.780 24.808 1.00 83.62 426 PRO A C 1
ATOM 3530 O O . PRO A 1 426 ? -0.429 -1.846 24.032 1.00 83.62 426 PRO A O 1
ATOM 3533 N N . ILE A 1 427 ? 0.384 -3.223 25.589 1.00 80.94 427 ILE A N 1
ATOM 3534 C CA . ILE A 1 427 ? 1.694 -2.550 25.655 1.00 80.94 427 ILE A CA 1
ATOM 3535 C C . ILE A 1 427 ? 2.405 -2.474 24.294 1.00 80.94 427 ILE A C 1
ATOM 3537 O O . ILE A 1 427 ? 3.159 -1.542 24.045 1.00 80.94 427 ILE A O 1
ATOM 3541 N N . LYS A 1 428 ? 2.126 -3.413 23.380 1.00 84.19 428 LYS A N 1
ATOM 3542 C CA . LYS A 1 428 ? 2.637 -3.395 21.996 1.00 84.19 428 LYS A CA 1
ATOM 3543 C C . LYS A 1 428 ? 2.122 -2.214 21.160 1.00 84.19 428 LYS A C 1
ATOM 3545 O O . LYS A 1 428 ? 2.711 -1.905 20.133 1.00 84.19 428 LYS A O 1
ATOM 3550 N N . GLU A 1 429 ? 1.021 -1.589 21.575 1.00 88.25 429 GLU A N 1
ATOM 3551 C CA . GLU A 1 429 ? 0.459 -0.396 20.936 1.00 88.25 429 GLU A CA 1
ATOM 3552 C C . GLU A 1 429 ? 1.079 0.887 21.501 1.00 88.25 429 GLU A C 1
ATOM 3554 O O . GLU A 1 429 ? 0.844 1.961 20.964 1.00 88.25 429 GLU A O 1
ATOM 3559 N N . TYR A 1 430 ? 1.915 0.805 22.544 1.00 85.69 430 TYR A N 1
ATOM 3560 C CA . TYR A 1 430 ? 2.594 1.969 23.104 1.00 85.69 430 TYR A CA 1
ATOM 3561 C C . TYR A 1 430 ? 3.410 2.716 22.039 1.00 85.69 430 TYR A C 1
ATOM 3563 O O . TYR A 1 430 ? 4.336 2.163 21.441 1.00 85.69 430 TYR A O 1
ATOM 3571 N N . LYS A 1 431 ? 3.095 4.002 21.860 1.00 88.00 431 LYS A N 1
ATOM 3572 C CA . LYS A 1 431 ? 3.819 4.925 20.982 1.00 88.00 431 LYS A CA 1
ATOM 3573 C C . LYS A 1 431 ? 4.547 5.993 21.804 1.00 88.00 431 LYS A C 1
ATOM 3575 O O . LYS A 1 431 ? 3.897 6.696 22.585 1.00 88.00 431 LYS A O 1
ATOM 3580 N N . PRO A 1 432 ? 5.871 6.173 21.647 1.00 89.38 432 PRO A N 1
ATOM 3581 C CA . PRO A 1 432 ? 6.589 7.296 22.251 1.00 89.38 432 PRO A CA 1
ATOM 3582 C C . PRO A 1 432 ? 6.007 8.667 21.872 1.00 89.38 432 PRO A C 1
ATOM 3584 O O . PRO A 1 432 ? 6.077 9.603 22.666 1.00 89.38 432 PRO A O 1
ATOM 3587 N N . GLU A 1 433 ? 5.411 8.783 20.687 1.00 93.31 433 GLU A N 1
ATOM 3588 C CA . GLU A 1 433 ? 4.776 9.994 20.159 1.00 93.31 433 GLU A CA 1
ATOM 3589 C C . GLU A 1 433 ? 3.557 10.399 20.990 1.00 93.31 433 GLU A C 1
ATOM 3591 O O . GLU A 1 433 ? 3.435 11.566 21.353 1.00 93.31 433 GLU A O 1
ATOM 3596 N N . LEU A 1 434 ? 2.719 9.431 21.379 1.00 91.94 434 LEU A N 1
ATOM 3597 C CA . LEU A 1 434 ? 1.589 9.671 22.279 1.00 91.94 434 LEU A CA 1
ATOM 3598 C C . LEU A 1 434 ? 2.072 10.237 23.619 1.00 91.94 434 LEU A C 1
ATOM 3600 O O . LEU A 1 434 ? 1.481 11.166 24.156 1.00 91.94 434 LEU A O 1
ATOM 3604 N N . LEU A 1 435 ? 3.174 9.705 24.161 1.00 88.00 435 LEU A N 1
ATOM 3605 C CA . LEU A 1 435 ? 3.727 10.215 25.416 1.00 88.00 435 LEU A CA 1
ATOM 3606 C C . LEU A 1 435 ? 4.209 11.664 25.277 1.00 88.00 435 LEU A C 1
ATOM 3608 O O . LEU A 1 435 ? 3.990 12.459 26.185 1.00 88.00 435 LEU A O 1
ATOM 3612 N N . LYS A 1 436 ? 4.859 12.013 24.162 1.00 90.94 436 LYS A N 1
ATOM 3613 C CA . LYS A 1 436 ? 5.285 13.395 23.898 1.00 90.94 436 LYS A CA 1
ATOM 3614 C C . LYS A 1 436 ? 4.084 14.336 23.810 1.00 90.94 436 LYS A C 1
ATOM 3616 O O . LYS A 1 436 ? 4.118 15.401 24.416 1.00 90.94 436 LYS A O 1
ATOM 3621 N N . ASP A 1 437 ? 3.029 13.926 23.112 1.00 92.94 437 ASP A N 1
ATOM 3622 C CA . ASP A 1 437 ? 1.829 14.744 22.930 1.00 92.94 437 ASP A CA 1
ATOM 3623 C C . ASP A 1 437 ? 1.052 14.943 24.244 1.00 92.94 437 ASP A C 1
ATOM 3625 O O . ASP A 1 437 ? 0.703 16.069 24.597 1.00 92.94 437 ASP A O 1
ATOM 3629 N N . LEU A 1 438 ? 0.902 13.886 25.050 1.00 90.88 438 LEU A N 1
ATOM 3630 C CA . LEU A 1 438 ? 0.310 13.988 26.388 1.00 90.88 438 LEU A CA 1
ATOM 3631 C C . LEU A 1 438 ? 1.135 14.871 27.341 1.00 90.88 438 LEU A C 1
ATOM 3633 O O . LEU A 1 438 ? 0.577 15.489 28.244 1.00 90.88 438 LEU A O 1
ATOM 3637 N N . LEU A 1 439 ? 2.460 14.929 27.184 1.00 88.44 439 LEU A N 1
ATOM 3638 C CA . LEU A 1 439 ? 3.305 15.841 27.966 1.00 88.44 439 LEU A CA 1
ATOM 3639 C C . LEU A 1 439 ? 3.164 17.294 27.506 1.00 88.44 439 LEU A C 1
ATOM 3641 O O . LEU A 1 439 ? 3.200 18.193 28.341 1.00 88.44 439 LEU A O 1
ATOM 3645 N N . ALA A 1 440 ? 2.975 17.513 26.203 1.00 88.44 440 ALA A N 1
ATOM 3646 C CA . ALA A 1 440 ? 2.695 18.832 25.647 1.00 88.44 440 ALA A CA 1
ATOM 3647 C C . ALA A 1 440 ? 1.295 19.343 26.032 1.00 88.44 440 ALA A C 1
ATOM 3649 O O . ALA A 1 440 ? 1.074 20.549 26.086 1.00 88.44 440 ALA A O 1
ATOM 3650 N N . GLY A 1 441 ? 0.352 18.442 26.331 1.00 86.06 441 GLY A N 1
ATOM 3651 C CA . GLY A 1 441 ? -0.982 18.812 26.801 1.00 86.06 441 GLY A CA 1
ATOM 3652 C C . GLY A 1 441 ? -1.863 19.427 25.712 1.00 86.06 441 GLY A C 1
ATOM 3653 O O . GLY A 1 441 ? -2.727 20.242 26.027 1.00 86.06 441 GLY A O 1
ATOM 3654 N N . THR A 1 442 ? -1.648 19.051 24.447 1.00 84.12 442 THR A N 1
ATOM 3655 C CA . THR A 1 442 ? -2.345 19.608 23.270 1.00 84.12 442 THR A CA 1
ATOM 3656 C C . THR A 1 442 ? -3.859 19.388 23.327 1.00 84.12 442 THR A C 1
ATOM 3658 O O . THR A 1 442 ? -4.635 20.297 23.041 1.00 84.12 442 THR A O 1
ATOM 3661 N N . LYS A 1 443 ? -4.290 18.185 23.728 1.00 90.19 443 LYS A N 1
ATOM 3662 C CA . LYS A 1 443 ? -5.707 17.824 23.910 1.00 90.19 443 LYS A CA 1
ATOM 3663 C C . LYS A 1 443 ? -5.969 17.129 25.241 1.00 90.19 443 LYS A C 1
ATOM 3665 O O . LYS A 1 443 ? -6.900 17.487 25.958 1.00 90.19 443 LYS A O 1
ATOM 3670 N N . PHE A 1 444 ? -5.143 16.141 25.565 1.00 91.75 444 PHE A N 1
ATOM 3671 C CA . PHE A 1 444 ? -5.108 15.475 26.864 1.00 91.75 444 PHE A CA 1
ATOM 3672 C C . PHE A 1 444 ? -3.735 15.705 27.486 1.00 91.75 444 PHE A C 1
ATOM 3674 O O . PHE A 1 444 ? -2.753 15.843 26.762 1.00 91.75 444 PHE A O 1
ATOM 3681 N N . PHE A 1 445 ? -3.662 15.750 28.816 1.00 89.50 445 PHE A N 1
ATOM 3682 C CA . PHE A 1 445 ? -2.396 15.920 29.523 1.00 89.50 445 PHE A CA 1
ATOM 3683 C C . PHE A 1 445 ? -2.086 14.704 30.395 1.00 89.50 445 PHE A C 1
ATOM 3685 O O . PHE A 1 445 ? -2.977 14.108 31.004 1.00 89.50 445 PHE A O 1
ATOM 3692 N N . LEU A 1 446 ? -0.809 14.344 30.476 1.00 89.69 446 LEU A N 1
ATOM 3693 C CA . LEU A 1 446 ? -0.335 13.317 31.392 1.00 89.69 446 LEU A CA 1
ATOM 3694 C C . LEU A 1 446 ? -0.101 13.926 32.772 1.00 89.69 446 LEU A C 1
ATOM 3696 O O . LEU A 1 446 ? 0.737 14.805 32.922 1.00 89.69 446 LEU A O 1
ATOM 3700 N N . TRP A 1 447 ? -0.790 13.418 33.791 1.00 87.56 447 TRP A N 1
ATOM 3701 C CA . TRP A 1 447 ? -0.547 13.814 35.184 1.00 87.56 447 TRP A CA 1
ATOM 3702 C C . TRP A 1 447 ? 0.545 12.975 35.855 1.00 87.56 447 TRP A C 1
ATOM 3704 O O . TRP A 1 447 ? 1.352 13.458 36.649 1.00 87.56 447 TRP A O 1
ATOM 3714 N N . ARG A 1 448 ? 0.568 11.674 35.559 1.00 88.56 448 ARG A N 1
ATOM 3715 C CA . ARG A 1 448 ? 1.406 10.703 36.262 1.00 88.56 448 ARG A CA 1
ATOM 3716 C C . ARG A 1 448 ? 1.755 9.534 35.356 1.00 88.56 448 ARG A C 1
ATOM 3718 O O . ARG A 1 448 ? 0.900 9.039 34.631 1.00 88.56 448 ARG A O 1
ATOM 3725 N N . LYS A 1 449 ? 2.991 9.049 35.459 1.00 88.00 449 LYS A N 1
ATOM 3726 C CA . LYS A 1 449 ? 3.454 7.797 34.852 1.00 88.00 449 LYS A CA 1
ATOM 3727 C C . LYS A 1 449 ? 4.004 6.878 35.935 1.00 88.00 449 LYS A C 1
ATOM 3729 O O . LYS A 1 449 ? 4.805 7.316 36.758 1.00 88.00 449 LYS A O 1
ATOM 3734 N N . LEU A 1 450 ? 3.586 5.616 35.907 1.00 85.50 450 LEU A N 1
ATOM 3735 C CA . LEU A 1 450 ? 4.070 4.566 36.798 1.00 85.50 450 LEU A CA 1
ATOM 3736 C C . LEU A 1 450 ? 4.543 3.349 35.980 1.00 85.50 450 LEU A C 1
ATOM 3738 O O . LEU A 1 450 ? 3.833 2.904 35.083 1.00 85.50 450 LEU A O 1
ATOM 3742 N N . GLY A 1 451 ? 5.717 2.798 36.305 1.00 80.88 451 GLY A N 1
ATOM 3743 C CA . GLY A 1 451 ? 6.243 1.536 35.759 1.00 80.88 451 GLY A CA 1
ATOM 3744 C C . GLY A 1 451 ? 7.396 1.678 34.749 1.00 80.88 451 GLY A C 1
ATOM 3745 O O . GLY A 1 451 ? 7.811 2.781 34.395 1.00 80.88 451 GLY A O 1
ATOM 3746 N N . ARG A 1 452 ? 7.926 0.533 34.281 1.00 72.62 452 ARG A N 1
ATOM 3747 C CA . ARG A 1 452 ? 8.987 0.435 33.252 1.00 72.62 452 ARG A CA 1
ATOM 3748 C C . ARG A 1 452 ? 8.462 -0.217 31.974 1.00 72.62 452 ARG A C 1
ATOM 3750 O O . ARG A 1 452 ? 7.701 -1.180 32.039 1.00 72.62 452 ARG A O 1
ATOM 3757 N N . LEU A 1 453 ? 8.940 0.251 30.821 1.00 66.31 453 LEU A N 1
ATOM 3758 C CA . LEU A 1 453 ? 8.751 -0.443 29.545 1.00 66.31 453 LEU A CA 1
ATOM 3759 C C . LEU A 1 453 ? 9.599 -1.732 29.558 1.00 66.31 453 LEU A C 1
ATOM 3761 O O . LEU A 1 453 ? 10.784 -1.673 29.869 1.00 66.31 453 LEU A O 1
ATOM 3765 N N . GLY A 1 454 ? 8.997 -2.891 29.268 1.00 55.94 454 GLY A N 1
ATOM 3766 C CA . GLY A 1 454 ? 9.721 -4.161 29.077 1.00 55.94 454 GLY A CA 1
ATOM 3767 C C . GLY A 1 454 ? 9.805 -5.134 30.267 1.00 55.94 454 GLY A C 1
ATOM 3768 O O . GLY A 1 454 ? 10.388 -6.199 30.110 1.00 55.94 454 GLY A O 1
ATOM 3769 N N . ARG A 1 455 ? 9.217 -4.830 31.437 1.00 49.09 455 ARG A N 1
ATOM 3770 C CA . ARG A 1 455 ? 9.074 -5.795 32.563 1.00 49.09 455 ARG A CA 1
ATOM 3771 C C . ARG A 1 455 ? 7.622 -6.094 32.962 1.00 49.09 455 ARG A C 1
ATOM 3773 O O . ARG A 1 455 ? 7.381 -6.751 33.970 1.00 49.09 455 ARG A O 1
ATOM 3780 N N . GLY A 1 456 ? 6.654 -5.598 32.194 1.00 47.19 456 GLY A N 1
ATOM 3781 C CA . GLY A 1 456 ? 5.245 -5.937 32.372 1.00 47.19 456 GLY A CA 1
ATOM 3782 C C . GLY A 1 456 ? 4.928 -7.237 31.647 1.00 47.19 456 GLY A C 1
ATOM 3783 O O . GLY A 1 456 ? 5.225 -7.352 30.459 1.00 47.19 456 GLY A O 1
ATOM 3784 N N . GLY A 1 457 ? 4.330 -8.199 32.354 1.00 43.50 457 GLY A N 1
ATOM 3785 C CA . GLY A 1 457 ? 3.709 -9.356 31.718 1.00 43.50 457 GLY A CA 1
ATOM 3786 C C . GLY A 1 457 ? 2.747 -8.893 30.626 1.00 43.50 457 GLY A C 1
ATOM 3787 O O . GLY A 1 457 ? 2.077 -7.865 30.754 1.00 43.50 457 GLY A O 1
ATOM 3788 N N . SER A 1 458 ? 2.730 -9.618 29.519 1.00 40.50 458 SER A N 1
ATOM 3789 C CA . SER A 1 458 ? 1.836 -9.353 28.410 1.00 40.50 458 SER A CA 1
ATOM 3790 C C . SER A 1 458 ? 0.382 -9.395 28.886 1.00 40.50 458 SER A C 1
ATOM 3792 O O . SER A 1 458 ? -0.145 -10.461 29.188 1.00 40.50 458 SER A O 1
ATOM 3794 N N . VAL A 1 459 ? -0.327 -8.262 28.848 1.00 46.53 459 VAL A N 1
ATOM 3795 C CA . VAL A 1 459 ? -1.808 -8.235 28.828 1.00 46.53 459 VAL A CA 1
ATOM 3796 C C . VAL A 1 459 ? -2.299 -8.731 27.452 1.00 46.53 459 VAL A C 1
ATOM 3798 O O . VAL A 1 459 ? -3.140 -8.118 26.807 1.00 46.53 459 VAL A O 1
ATOM 3801 N N . GLN A 1 460 ? -1.678 -9.781 26.908 1.00 39.62 460 GLN A N 1
ATOM 3802 C CA . GLN A 1 460 ? -2.048 -10.362 25.615 1.00 39.62 460 GLN A CA 1
ATOM 3803 C C . GLN A 1 460 ? -3.001 -11.542 25.783 1.00 39.62 460 GLN A C 1
ATOM 3805 O O . GLN A 1 460 ? -3.747 -11.823 24.849 1.00 39.62 460 GLN A O 1
ATOM 3810 N N . ASP A 1 461 ? -3.074 -12.137 26.977 1.00 39.91 461 ASP A N 1
ATOM 3811 C CA . ASP A 1 461 ? -3.832 -13.377 27.170 1.00 39.91 461 ASP A CA 1
ATOM 3812 C C . ASP A 1 461 ? -5.268 -13.161 27.673 1.00 39.91 461 ASP A C 1
ATOM 3814 O O . ASP A 1 461 ? -6.111 -14.036 27.500 1.00 39.91 461 ASP A O 1
ATOM 3818 N N . PHE A 1 462 ? -5.600 -11.983 28.217 1.00 43.25 462 PHE A N 1
ATOM 3819 C CA . PHE A 1 462 ? -6.957 -11.712 28.722 1.00 43.25 462 PHE A CA 1
ATOM 3820 C C . PHE A 1 462 ? -7.953 -11.245 27.652 1.00 43.25 462 PHE A C 1
ATOM 3822 O O . PHE A 1 462 ? -9.151 -11.436 27.814 1.00 43.25 462 PHE A O 1
ATOM 3829 N N . VAL A 1 463 ? -7.481 -10.700 26.526 1.00 44.00 463 VAL A N 1
ATOM 3830 C CA . VAL A 1 463 ? -8.346 -10.057 25.512 1.00 44.00 463 VAL A CA 1
ATOM 3831 C C . VAL A 1 463 ? -9.102 -11.074 24.634 1.00 44.00 463 VAL A C 1
ATOM 3833 O O . VAL A 1 463 ? -9.956 -10.694 23.840 1.00 44.00 463 VAL A O 1
ATOM 3836 N N . ARG A 1 464 ? -8.814 -12.380 24.743 1.00 43.62 464 ARG A N 1
ATOM 3837 C CA . ARG A 1 464 ? -9.454 -13.411 23.897 1.00 43.62 464 ARG A CA 1
ATOM 3838 C C . ARG A 1 464 ? -10.612 -14.160 24.550 1.00 43.62 464 ARG A C 1
ATOM 3840 O O . ARG A 1 464 ? -11.400 -14.759 23.826 1.00 43.62 464 ARG A O 1
ATOM 3847 N N . ASN A 1 465 ? -10.734 -14.129 25.873 1.00 43.94 465 ASN A N 1
ATOM 3848 C CA . ASN A 1 465 ? -11.722 -14.931 26.586 1.00 43.94 465 ASN A CA 1
ATOM 3849 C C . ASN A 1 465 ? -12.761 -14.001 27.203 1.00 43.94 465 ASN A C 1
ATOM 3851 O O . ASN A 1 465 ? -12.404 -13.227 28.079 1.00 43.94 465 ASN A O 1
ATOM 3855 N N . SER A 1 466 ? -14.003 -14.085 26.702 1.00 55.16 466 SER A N 1
ATOM 3856 C CA . SER A 1 466 ? -15.253 -13.459 27.182 1.00 55.16 466 SER A CA 1
ATOM 3857 C C . SER A 1 466 ? -15.088 -12.485 28.354 1.00 55.16 466 SER A C 1
ATOM 3859 O O . SER A 1 466 ? -14.699 -12.935 29.420 1.00 55.16 466 SER A O 1
ATOM 3861 N N . ASP A 1 467 ? -15.477 -11.218 28.235 1.00 61.94 467 ASP A N 1
ATOM 3862 C CA . ASP A 1 467 ? -15.231 -10.141 29.222 1.00 61.94 467 ASP A CA 1
ATOM 3863 C C . ASP A 1 467 ? -15.666 -10.456 30.671 1.00 61.94 467 ASP A C 1
ATOM 3865 O O . ASP A 1 467 ? -15.103 -9.945 31.640 1.00 61.94 467 ASP A O 1
ATOM 3869 N N . ASN A 1 468 ? -16.585 -11.410 30.847 1.00 70.56 468 ASN A N 1
ATOM 3870 C CA . ASN A 1 468 ? -16.896 -12.048 32.130 1.00 70.56 468 ASN A CA 1
ATOM 3871 C C . ASN A 1 468 ? -15.656 -12.647 32.835 1.00 70.56 468 ASN A C 1
ATOM 3873 O O . ASN A 1 468 ? -15.567 -12.640 34.055 1.00 70.56 468 ASN A O 1
ATOM 3877 N N . ALA A 1 469 ? -14.684 -13.165 32.090 1.00 78.69 469 ALA A N 1
ATOM 3878 C CA . ALA A 1 469 ? -13.427 -13.704 32.588 1.00 78.69 469 ALA A CA 1
ATOM 3879 C C . ALA A 1 469 ? -12.533 -12.606 33.171 1.00 78.69 469 ALA A C 1
ATOM 3881 O O . ALA A 1 469 ? -11.955 -12.828 34.231 1.00 78.69 469 ALA A O 1
ATOM 3882 N N . GLN A 1 470 ? -12.460 -11.427 32.542 1.00 80.44 470 GLN A N 1
ATOM 3883 C CA . GLN A 1 470 ? -11.730 -10.290 33.105 1.00 80.44 470 GLN A CA 1
ATOM 3884 C C . GLN A 1 470 ? -12.406 -9.795 34.388 1.00 80.44 470 GLN A C 1
ATOM 3886 O O . GLN A 1 470 ? -11.753 -9.696 35.424 1.00 80.44 470 GLN A O 1
ATOM 3891 N N . ILE A 1 471 ? -13.727 -9.586 34.354 1.00 85.81 471 ILE A N 1
ATOM 3892 C CA . ILE A 1 471 ? -14.493 -9.171 35.536 1.00 85.81 471 ILE A CA 1
ATOM 3893 C C . ILE A 1 471 ? -14.347 -10.182 36.682 1.00 85.81 471 ILE A C 1
ATOM 3895 O O . ILE A 1 471 ? -14.047 -9.795 37.810 1.00 85.81 471 ILE A O 1
ATOM 3899 N N . LYS A 1 472 ? -14.491 -11.485 36.413 1.00 86.44 472 LYS A N 1
ATOM 3900 C CA . LYS A 1 472 ? -14.294 -12.544 37.418 1.00 86.44 472 LYS A CA 1
ATOM 3901 C C . LYS A 1 472 ? -12.853 -12.626 37.911 1.00 86.44 472 LYS A C 1
ATOM 3903 O O . LYS A 1 472 ? -12.644 -12.949 39.076 1.00 86.44 472 LYS A O 1
ATOM 3908 N N . ALA A 1 473 ? -11.867 -12.366 37.057 1.00 84.06 473 ALA A N 1
ATOM 3909 C CA . ALA A 1 473 ? -10.468 -12.369 37.462 1.00 84.06 473 ALA A CA 1
ATOM 3910 C C . ALA A 1 473 ? -10.154 -11.202 38.406 1.00 84.06 473 ALA A C 1
ATOM 3912 O O . ALA A 1 473 ? -9.477 -11.415 39.407 1.00 84.06 473 ALA A O 1
ATOM 3913 N N . GLU A 1 474 ? -10.654 -9.998 38.124 1.00 81.69 474 GLU A N 1
ATOM 3914 C CA . GLU A 1 474 ? -10.391 -8.797 38.930 1.00 81.69 474 GLU A CA 1
ATOM 3915 C C . GLU A 1 474 ? -11.235 -8.748 40.216 1.00 81.69 474 GLU A C 1
ATOM 3917 O O . GLU A 1 474 ? -10.718 -8.484 41.306 1.00 81.69 474 GLU A O 1
ATOM 3922 N N . TYR A 1 475 ? -12.531 -9.049 40.109 1.00 84.81 475 TYR A N 1
ATOM 3923 C CA . TYR A 1 475 ? -13.517 -8.861 41.181 1.00 84.81 475 TYR A CA 1
ATOM 3924 C C . TYR A 1 475 ? -13.987 -10.169 41.836 1.00 84.81 475 TYR A C 1
ATOM 3926 O O . TYR A 1 475 ? -14.741 -10.146 42.809 1.00 84.81 475 TYR A O 1
ATOM 3934 N N . GLY A 1 476 ? -13.525 -11.322 41.347 1.00 87.44 476 GLY A N 1
ATOM 3935 C CA . GLY A 1 476 ? -13.854 -12.631 41.906 1.00 87.44 476 GLY A CA 1
ATOM 3936 C C . GLY A 1 476 ? -15.245 -13.143 41.514 1.00 87.44 476 GLY A C 1
ATOM 3937 O O . GLY A 1 476 ? -15.966 -12.513 40.742 1.00 87.44 476 GLY A O 1
ATOM 3938 N N . PRO A 1 477 ? -15.671 -14.302 42.050 1.00 88.38 477 PRO A N 1
ATOM 3939 C CA . PRO A 1 477 ? -16.929 -14.952 41.665 1.00 88.38 477 PRO A CA 1
ATOM 3940 C C . PRO A 1 477 ? -18.189 -14.163 42.054 1.00 88.38 477 PRO A C 1
ATOM 3942 O O . PRO A 1 477 ? -19.252 -14.410 41.494 1.00 88.38 477 PRO A O 1
ATOM 3945 N N . HIS A 1 478 ? -18.075 -13.208 42.981 1.00 89.25 478 HIS A N 1
ATOM 3946 C CA . HIS A 1 478 ? -19.186 -12.407 43.501 1.00 89.25 478 HIS A CA 1
ATOM 3947 C C . HIS A 1 478 ? -19.198 -10.962 42.976 1.00 89.25 478 HIS A C 1
ATOM 3949 O O . HIS A 1 478 ? -19.789 -10.095 43.613 1.00 89.25 478 HIS A O 1
ATOM 3955 N N . TRP A 1 479 ? -18.576 -10.693 41.824 1.00 88.69 479 TRP A N 1
ATOM 3956 C CA . TRP A 1 479 ? -18.478 -9.360 41.201 1.00 88.69 479 TRP A CA 1
ATOM 3957 C C . TRP A 1 479 ? -19.827 -8.625 41.032 1.00 88.69 479 TRP A C 1
ATOM 3959 O O . TRP A 1 479 ? -19.881 -7.396 40.961 1.00 88.69 479 TRP A O 1
ATOM 3969 N N . TYR A 1 480 ? -20.932 -9.372 40.978 1.00 88.88 480 TYR A N 1
ATOM 3970 C CA . TYR A 1 480 ? -22.295 -8.852 40.860 1.00 88.88 480 TYR A CA 1
ATOM 3971 C C . TYR A 1 480 ? -22.843 -8.260 42.168 1.00 88.88 480 TYR A C 1
ATOM 3973 O O . TYR A 1 480 ? -23.880 -7.605 42.143 1.00 88.88 480 TYR A O 1
ATOM 3981 N N . LYS A 1 481 ? -22.181 -8.479 43.311 1.00 86.75 481 LYS A N 1
ATOM 3982 C CA . LYS A 1 481 ? -22.543 -7.839 44.580 1.00 86.75 481 LYS A CA 1
ATOM 3983 C C . LYS A 1 481 ? -21.979 -6.420 44.618 1.00 86.75 481 LYS A C 1
ATOM 3985 O O . LYS A 1 481 ? -20.849 -6.181 44.192 1.00 86.75 481 LYS A O 1
ATOM 3990 N N . ASP A 1 482 ? -22.761 -5.474 45.136 1.00 82.88 482 ASP A N 1
ATOM 3991 C CA . ASP A 1 482 ? -22.232 -4.137 45.394 1.00 82.88 482 ASP A CA 1
ATOM 3992 C C . ASP A 1 482 ? -21.281 -4.195 46.589 1.00 82.88 482 ASP A C 1
ATOM 3994 O O . ASP A 1 482 ? -21.557 -4.875 47.580 1.00 82.88 482 ASP A O 1
ATOM 3998 N N . HIS A 1 483 ? -20.190 -3.441 46.518 1.00 70.56 483 HIS A N 1
ATOM 3999 C CA . HIS A 1 483 ? -19.309 -3.206 47.657 1.00 70.56 483 HIS A CA 1
ATOM 4000 C C . HIS A 1 483 ? -19.447 -1.735 48.065 1.00 70.56 483 HIS A C 1
ATOM 4002 O O . HIS A 1 483 ? -18.623 -0.911 47.674 1.00 70.56 483 HIS A O 1
ATOM 4008 N N . PRO A 1 484 ? -20.499 -1.371 48.823 1.00 59.78 484 PRO A N 1
ATOM 4009 C CA . PRO A 1 484 ? -20.848 0.016 49.102 1.00 59.78 484 PRO A CA 1
ATOM 4010 C C . PRO A 1 484 ? -20.022 0.563 50.271 1.00 59.78 484 PRO A C 1
ATOM 4012 O O . PRO A 1 484 ? -20.569 1.048 51.260 1.00 59.78 484 PRO A O 1
ATOM 4015 N N . THR A 1 485 ? -18.695 0.453 50.217 1.00 58.16 485 THR A N 1
ATOM 4016 C CA . THR A 1 485 ? -17.846 0.975 51.289 1.00 58.16 485 THR A CA 1
ATOM 4017 C C . THR A 1 485 ? -16.852 1.985 50.741 1.00 58.16 485 THR A C 1
ATOM 4019 O O . THR A 1 485 ? -16.121 1.737 49.788 1.00 58.16 485 THR A O 1
ATOM 4022 N N . LYS A 1 486 ? -16.743 3.125 51.434 1.00 56.59 486 LYS A N 1
ATOM 4023 C CA . LYS A 1 486 ? -15.628 4.075 51.269 1.00 56.59 486 LYS A CA 1
ATOM 4024 C C . LYS A 1 486 ? -14.262 3.457 51.633 1.00 56.59 486 LYS A C 1
ATOM 4026 O O . LYS A 1 486 ? -13.251 4.143 51.569 1.00 56.59 486 LYS A O 1
ATOM 4031 N N . GLN A 1 487 ? -14.243 2.195 52.074 1.00 62.50 487 GLN A N 1
ATOM 4032 C CA . GLN A 1 487 ? -13.065 1.450 52.515 1.00 62.50 487 GLN A CA 1
ATOM 4033 C C . GLN A 1 487 ? -12.487 0.545 51.415 1.00 62.50 487 GLN A C 1
ATOM 4035 O O . GLN A 1 487 ? -11.481 -0.119 51.656 1.00 62.50 487 GLN A O 1
ATOM 4040 N N . PHE A 1 488 ? -13.097 0.498 50.223 1.00 71.56 488 PHE A N 1
ATOM 4041 C CA . PHE A 1 488 ? -12.551 -0.266 49.106 1.00 71.56 488 PHE A CA 1
ATOM 4042 C C . PHE A 1 488 ? -11.181 0.292 48.700 1.00 71.56 488 PHE A C 1
ATOM 4044 O O . PHE A 1 488 ? -11.052 1.441 48.279 1.00 71.56 488 PHE A O 1
ATOM 4051 N N . SER A 1 489 ? -10.146 -0.535 48.832 1.00 74.31 489 SER A N 1
ATOM 4052 C CA . SER A 1 489 ? -8.768 -0.191 48.493 1.00 74.31 489 SER A CA 1
ATOM 4053 C C . SER A 1 489 ? -8.320 -1.036 47.314 1.00 74.31 489 SER A C 1
ATOM 4055 O O . SER A 1 489 ? -8.245 -2.262 47.406 1.00 74.31 489 SER A O 1
ATOM 4057 N N . TRP A 1 490 ? -7.967 -0.387 46.201 1.00 71.56 490 TRP A N 1
ATOM 4058 C CA . TRP A 1 490 ? -7.578 -1.095 44.982 1.00 71.56 490 TRP A CA 1
ATOM 4059 C C . TRP A 1 490 ? -6.431 -2.094 45.224 1.00 71.56 490 TRP A C 1
ATOM 4061 O O . TRP A 1 490 ? -6.468 -3.209 44.714 1.00 71.56 490 TRP A O 1
ATOM 4071 N N . SER A 1 491 ? -5.463 -1.742 46.076 1.00 74.62 491 SER A N 1
ATOM 4072 C CA . SER A 1 491 ? -4.260 -2.536 46.364 1.00 74.62 491 SER A CA 1
ATOM 4073 C C . SER A 1 491 ? -4.433 -3.627 47.427 1.00 74.62 491 SER A C 1
ATOM 4075 O O . SER A 1 491 ? -3.452 -4.291 47.767 1.00 74.62 491 SER A O 1
ATOM 4077 N N . SER A 1 492 ? -5.633 -3.816 47.980 1.00 78.12 492 SER A N 1
ATOM 4078 C CA . SER A 1 492 ? -5.873 -4.842 49.009 1.00 78.12 492 SER A CA 1
ATOM 4079 C C . SER A 1 492 ? -7.250 -5.503 48.964 1.00 78.12 492 SER A C 1
ATOM 4081 O O . SER A 1 492 ? -7.412 -6.564 49.553 1.00 78.12 492 SER A O 1
ATOM 4083 N N . SER A 1 493 ? -8.239 -4.901 48.298 1.00 77.00 493 SER A N 1
ATOM 4084 C CA . SER A 1 493 ? -9.624 -5.389 48.251 1.00 77.00 493 SER A CA 1
ATOM 4085 C C . SER A 1 493 ? -9.963 -6.203 46.995 1.00 77.00 493 SER A C 1
ATOM 4087 O O . SER A 1 493 ? -10.933 -6.955 47.027 1.00 77.00 493 SER A O 1
ATOM 4089 N N . HIS A 1 494 ? -9.204 -6.078 45.897 1.00 78.06 494 HIS A N 1
ATOM 4090 C CA . HIS A 1 494 ? -9.444 -6.873 44.680 1.00 78.06 494 HIS A CA 1
ATOM 4091 C C . HIS A 1 494 ? -9.111 -8.351 44.895 1.00 78.06 494 HIS A C 1
ATOM 4093 O O . HIS A 1 494 ? -8.158 -8.698 45.595 1.00 78.06 494 HIS A O 1
ATOM 4099 N N . TYR A 1 495 ? -9.872 -9.218 44.226 1.00 83.31 495 TYR A N 1
ATOM 4100 C CA . TYR A 1 495 ? -9.836 -10.666 44.426 1.00 83.31 495 TYR A CA 1
ATOM 4101 C C . TYR A 1 495 ? -8.476 -11.291 44.087 1.00 83.31 495 TYR A C 1
ATOM 4103 O O . TYR A 1 495 ? -8.030 -12.230 44.742 1.00 83.31 495 TYR A O 1
ATOM 4111 N N . ASN A 1 496 ? -7.801 -10.763 43.067 1.00 81.94 496 ASN A N 1
ATOM 4112 C CA . ASN A 1 496 ? -6.551 -11.302 42.536 1.00 81.94 496 ASN A CA 1
ATOM 4113 C C . ASN A 1 496 ? -5.295 -10.527 42.964 1.00 81.94 496 ASN A C 1
ATOM 4115 O O . ASN A 1 496 ? -4.213 -10.781 42.422 1.00 81.94 496 ASN A O 1
ATOM 4119 N N . VAL A 1 497 ? -5.392 -9.594 43.916 1.00 82.50 497 VAL A N 1
ATOM 4120 C CA . VAL A 1 497 ? -4.230 -8.793 44.313 1.00 82.50 497 VAL A CA 1
ATOM 4121 C C . VAL A 1 497 ? -3.228 -9.622 45.106 1.00 82.50 497 VAL A C 1
ATOM 4123 O O . VAL A 1 497 ? -3.532 -10.232 46.128 1.00 82.50 497 VAL A O 1
ATOM 4126 N N . LYS A 1 498 ? -1.980 -9.598 44.633 1.00 82.19 498 LYS A N 1
ATOM 4127 C CA . LYS A 1 498 ? -0.827 -10.211 45.290 1.00 82.19 498 LYS A CA 1
ATOM 4128 C C . LYS A 1 498 ? 0.271 -9.173 45.462 1.00 82.19 498 LYS A C 1
ATOM 4130 O O . LYS A 1 498 ? 0.529 -8.361 44.575 1.00 82.19 498 LYS A O 1
ATOM 4135 N N . LYS A 1 499 ? 0.959 -9.220 46.601 1.00 82.88 499 LYS A N 1
ATOM 4136 C CA . LYS A 1 499 ? 2.130 -8.376 46.851 1.00 82.88 499 LYS A CA 1
ATOM 4137 C C . LYS A 1 499 ? 3.259 -8.778 45.896 1.00 82.88 499 LYS A C 1
ATOM 4139 O O . LYS A 1 499 ? 3.728 -9.909 45.956 1.00 82.88 499 LYS A O 1
ATOM 4144 N N . ASN A 1 500 ? 3.712 -7.851 45.053 1.00 79.25 500 ASN A N 1
ATOM 4145 C CA . ASN A 1 500 ? 4.750 -8.100 44.049 1.00 79.25 500 ASN A CA 1
ATOM 4146 C C . ASN A 1 500 ? 6.025 -7.285 44.325 1.00 79.25 500 ASN A C 1
ATOM 4148 O O . ASN A 1 500 ? 6.322 -6.309 43.637 1.00 79.25 500 ASN A O 1
ATOM 4152 N N . GLY A 1 501 ? 6.758 -7.670 45.372 1.00 84.06 501 GLY A N 1
ATOM 4153 C CA . GLY A 1 501 ? 8.015 -7.017 45.745 1.00 84.06 501 GLY A CA 1
ATOM 4154 C C . GLY A 1 501 ? 7.864 -5.542 46.144 1.00 84.06 501 GLY A C 1
ATOM 4155 O O . GLY A 1 501 ? 6.774 -5.068 46.474 1.00 84.06 501 GLY A O 1
ATOM 4156 N N . LYS A 1 502 ? 8.992 -4.825 46.175 1.00 84.69 502 LYS A N 1
ATOM 4157 C CA . LYS A 1 502 ? 9.066 -3.374 46.385 1.00 84.69 502 LYS A CA 1
ATOM 4158 C C . LYS A 1 502 ? 10.197 -2.813 45.532 1.00 84.69 502 LYS A C 1
ATOM 4160 O O . LYS A 1 502 ? 11.273 -3.398 45.490 1.00 84.69 502 LYS A O 1
ATOM 4165 N N . TRP A 1 503 ? 9.959 -1.667 44.910 1.00 84.31 503 TRP A N 1
ATOM 4166 C CA . TRP A 1 503 ? 11.015 -0.882 44.283 1.00 84.31 503 TRP A CA 1
ATOM 4167 C C . TRP A 1 503 ? 11.892 -0.241 45.362 1.00 84.31 503 TRP A C 1
ATOM 4169 O O . TRP A 1 503 ? 11.381 0.259 46.371 1.00 84.31 503 TRP A O 1
ATOM 4179 N N . SER A 1 504 ? 13.204 -0.227 45.149 1.00 91.38 504 SER A N 1
ATOM 4180 C CA . SER A 1 504 ? 14.116 0.601 45.941 1.00 91.38 504 SER A CA 1
ATOM 4181 C C . SER A 1 504 ? 13.836 2.094 45.720 1.00 91.38 504 SER A C 1
ATOM 4183 O O . SER A 1 504 ? 13.129 2.483 44.791 1.00 91.38 504 SER A O 1
ATOM 4185 N N . LYS A 1 505 ? 14.393 2.970 46.567 1.00 90.94 505 LYS A N 1
ATOM 4186 C CA . LYS A 1 505 ? 14.195 4.427 46.440 1.00 90.94 505 LYS A CA 1
ATOM 4187 C C . LYS A 1 505 ? 14.665 4.974 45.085 1.00 90.94 505 LYS A C 1
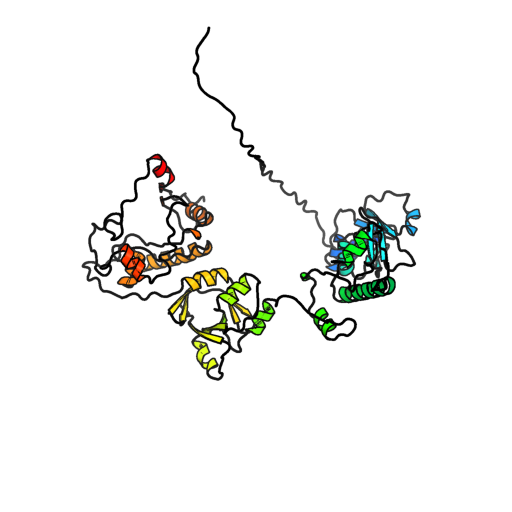ATOM 4189 O O . LYS A 1 505 ? 13.978 5.808 44.502 1.00 90.94 505 LYS A O 1
ATOM 4194 N N . SER A 1 506 ? 15.804 4.496 44.581 1.00 89.19 506 SER A N 1
ATOM 4195 C CA . SER A 1 506 ? 16.336 4.896 43.272 1.00 89.19 506 SER A CA 1
ATOM 4196 C C . SER A 1 506 ? 15.442 4.408 42.136 1.00 89.19 506 SER A C 1
ATOM 4198 O O . SER A 1 506 ? 15.118 5.172 41.231 1.00 89.19 506 SER A O 1
ATOM 4200 N N . GLU A 1 507 ? 14.968 3.164 42.208 1.00 88.94 507 GLU A N 1
ATOM 4201 C CA . GLU A 1 507 ? 14.045 2.640 41.207 1.00 88.94 507 GLU A CA 1
ATOM 4202 C C . GLU A 1 507 ? 12.694 3.359 41.251 1.00 88.94 507 GLU A C 1
ATOM 4204 O O . GLU A 1 507 ? 12.150 3.653 40.193 1.00 88.94 507 GLU A O 1
ATOM 4209 N N . MET A 1 508 ? 12.177 3.704 42.438 1.00 88.94 508 MET A N 1
ATOM 4210 C CA . MET A 1 508 ? 10.956 4.503 42.591 1.00 88.94 508 MET A CA 1
ATOM 4211 C C . MET A 1 508 ? 11.057 5.849 41.871 1.00 88.94 508 MET A C 1
ATOM 4213 O O . MET A 1 508 ? 10.112 6.226 41.183 1.00 88.94 508 MET A O 1
ATOM 4217 N N . ALA A 1 509 ? 12.197 6.539 41.971 1.00 86.44 509 ALA A N 1
ATOM 4218 C CA . ALA A 1 509 ? 12.429 7.802 41.267 1.00 86.44 509 ALA A CA 1
ATOM 4219 C C . ALA A 1 509 ? 12.437 7.642 39.732 1.00 86.44 509 ALA A C 1
ATOM 4221 O O . ALA A 1 509 ? 12.089 8.567 38.998 1.00 86.44 509 ALA A O 1
ATOM 4222 N N . GLU A 1 510 ? 12.808 6.462 39.231 1.00 84.75 510 GLU A N 1
ATOM 4223 C CA . GLU A 1 510 ? 12.783 6.156 37.801 1.00 84.75 510 GLU A CA 1
ATOM 4224 C C . GLU A 1 510 ? 11.371 5.794 37.315 1.00 84.75 510 GLU A C 1
ATOM 4226 O O . GLU A 1 510 ? 10.940 6.259 36.254 1.00 84.75 510 GLU A O 1
ATOM 4231 N N . VAL A 1 511 ? 10.653 4.962 38.080 1.00 86.62 511 VAL A N 1
ATOM 4232 C CA . VAL A 1 511 ? 9.377 4.371 37.653 1.00 86.62 511 VAL A CA 1
ATOM 4233 C C . VAL A 1 511 ? 8.165 5.225 37.979 1.00 86.62 511 VAL A C 1
ATOM 4235 O O . VAL A 1 511 ? 7.144 5.034 37.333 1.00 86.62 511 VAL A O 1
ATOM 4238 N N . TYR A 1 512 ? 8.239 6.130 38.954 1.00 88.81 512 TYR A N 1
ATOM 4239 C CA . TYR A 1 512 ? 7.129 6.991 39.351 1.00 88.81 512 TYR A CA 1
ATOM 4240 C C . TYR A 1 512 ? 7.455 8.448 39.036 1.00 88.81 512 TYR A C 1
ATOM 4242 O O . TYR A 1 512 ? 8.285 9.074 39.692 1.00 88.81 512 TYR A O 1
ATOM 4250 N N . LYS A 1 513 ? 6.783 8.992 38.020 1.00 86.75 513 LYS A N 1
ATOM 4251 C CA . LYS A 1 513 ? 6.957 10.376 37.572 1.00 86.75 513 LYS A CA 1
ATOM 4252 C C . LYS A 1 513 ? 5.635 11.121 37.668 1.00 86.75 513 LYS A C 1
ATOM 4254 O O . LYS A 1 513 ? 4.611 10.632 37.190 1.00 86.75 513 LYS A O 1
ATOM 4259 N N . ILE A 1 514 ? 5.672 12.299 38.278 1.00 87.75 514 ILE A N 1
ATOM 4260 C CA . ILE A 1 514 ? 4.559 13.250 38.301 1.00 87.75 514 ILE A CA 1
ATOM 4261 C C . ILE A 1 514 ? 4.903 14.369 37.325 1.00 87.75 514 ILE A C 1
ATOM 4263 O O . ILE A 1 514 ? 6.039 14.840 37.297 1.00 87.75 514 ILE A O 1
ATOM 4267 N N . TYR A 1 515 ? 3.920 14.773 36.534 1.00 85.44 515 TYR A N 1
ATOM 4268 C CA . TYR A 1 515 ? 4.042 15.843 35.561 1.00 85.44 515 TYR A CA 1
ATOM 4269 C C . TYR A 1 515 ? 3.035 16.933 35.908 1.00 85.44 515 TYR A C 1
ATOM 4271 O O . TYR A 1 515 ? 1.881 16.655 36.232 1.00 85.44 515 TYR A O 1
ATOM 4279 N N . THR A 1 516 ? 3.482 18.181 35.861 1.00 78.19 516 THR A N 1
ATOM 4280 C CA . THR A 1 516 ? 2.614 19.345 36.005 1.00 78.19 516 THR A CA 1
ATOM 4281 C C . THR A 1 516 ? 2.212 19.838 34.623 1.00 78.19 516 THR A C 1
ATOM 4283 O O . THR A 1 516 ? 2.982 19.740 33.666 1.00 78.19 516 THR A O 1
ATOM 4286 N N . LYS A 1 517 ? 0.990 20.363 34.505 1.00 65.88 517 LYS A N 1
ATOM 4287 C CA . LYS A 1 517 ? 0.533 20.992 33.265 1.00 65.88 517 LYS A CA 1
ATOM 4288 C C . LYS A 1 517 ? 1.449 22.183 32.975 1.00 65.88 517 LYS A C 1
ATOM 4290 O O . LYS A 1 517 ? 1.485 23.122 33.770 1.00 65.88 517 LYS A O 1
ATOM 4295 N N . GLN A 1 518 ? 2.197 22.138 31.873 1.00 60.69 518 GLN A N 1
ATOM 4296 C CA . GLN A 1 518 ? 2.937 23.313 31.425 1.00 60.69 518 GLN A CA 1
ATOM 4297 C C . GLN A 1 518 ? 1.926 24.397 31.015 1.00 60.69 518 GLN A C 1
ATOM 4299 O O . GLN A 1 518 ? 0.908 24.065 30.397 1.00 60.69 518 GLN A O 1
ATOM 4304 N N . PRO A 1 519 ? 2.141 25.673 31.385 1.00 54.72 519 PRO A N 1
ATOM 4305 C CA . PRO A 1 519 ? 1.338 26.766 30.853 1.00 54.72 519 PRO A CA 1
ATOM 4306 C C . PRO A 1 519 ? 1.416 26.722 29.326 1.00 54.72 519 PRO A C 1
ATOM 4308 O O . PRO A 1 519 ? 2.504 26.531 28.780 1.00 54.72 519 PRO A O 1
ATOM 4311 N N . LEU A 1 520 ? 0.279 26.868 28.641 1.00 50.09 520 LEU A N 1
ATOM 4312 C CA . LEU A 1 520 ? 0.286 27.067 27.193 1.00 50.09 520 LEU A CA 1
ATOM 4313 C C . LEU A 1 520 ? 1.153 28.304 26.925 1.00 50.09 520 LEU A C 1
ATOM 4315 O O . LEU A 1 520 ? 0.886 29.364 27.490 1.00 50.09 520 LEU A O 1
ATOM 4319 N N . ALA A 1 521 ? 2.230 28.149 26.156 1.00 45.12 521 ALA A N 1
ATOM 4320 C CA . ALA A 1 521 ? 3.000 29.293 25.691 1.00 45.12 521 ALA A CA 1
ATOM 4321 C C . ALA A 1 521 ? 2.069 30.122 24.796 1.00 45.12 521 ALA A C 1
ATOM 4323 O O . ALA A 1 521 ? 1.522 29.579 23.835 1.00 45.12 521 ALA A O 1
ATOM 4324 N N . ASN A 1 522 ? 1.831 31.374 25.196 1.00 35.94 522 ASN A N 1
ATOM 4325 C CA . ASN A 1 522 ? 1.005 32.335 24.463 1.00 35.94 522 ASN A CA 1
ATOM 4326 C C . ASN A 1 522 ? 1.517 32.569 23.043 1.00 35.94 522 ASN A C 1
ATOM 4328 O O . ASN A 1 522 ? 2.759 32.629 22.877 1.00 35.94 522 ASN A O 1
#

InterPro domains:
  IPR009644 FKTN/Mannosyltransferase regulator [PTHR15407] (26-248)
  IPR057641 W02B3.4-like, N-terminal domain [PF24413] (42-152)
  IPR057641 W02B3.4-like, N-terminal domain [PF24413] (248-360)

pLDDT: mean 82.87, std 18.34, range [24.61, 97.38]

Sequence (522 aa):
MRRHWLFIIILSSIPILLFFIFKSRNVNRKVWIKEYLNTQVNCSALLEVVNPPFHALLIDTHILQSLASNKCYTEERRARLAIDVLSSNSLIKEHHTKYDIIYYQTPTDKDYLIFYDTETRILPRMHLDVSGNLFIPHNIERFLQYWRRSKFAYCLGLNMGRTTNNSYLSSDKTVQAMSSLVNYLVSFDVYPLLNGGTLLGWYRECTIIPHTYDVDFSAPIKEYKPELLNDLLAGKKFFLKRKFGRVNCSTLLEAINPPFKALLIDTYILQSLANNKCYKEERRVRLAIDVLLSSSLRKGHHTKYDIIYYQTPTYKEYLRVYDIELRILPRMHLDVSGNLFIPHNIERFLQYWSRSKFIDCLGLDMRRTTNKPYLPLDKTVQAMSSLVKYLATFDVYPLLNGGTLLGWYRECNIIPHTTDVDFSAPIKEYKPELLKDLLAGTKFFLWRKLGRLGRGGSVQDFVRNSDNAQIKAEYGPHWYKDHPTKQFSWSSSHYNVKKNGKWSKSEMAEVYKIYTKQPLAN

Organism: Trichostrongylus colubriformis (NCBI:txid6319)